Protein AF-A0A3S0CPM4-F1 (afdb_monomer)

InterPro domains:
  IPR003305 Carbohydrate-binding, CenC-like [PF02018] (20-138)
  IPR008979 Galactose-binding-like domain superfamily [SSF49785] (18-152)
  IPR010496 3-keto-alpha-glucoside-1,2-lyase/3-keto-2-hydroxy-glucal hydratase domain [PF06439] (359-521)
  IPR013320 Concanavalin A-like lectin/glucanase domain superfamily [SSF49899] (169-350)
  IPR013320 Concanavalin A-like lectin/glucanase domain superfamily [SSF49899] (391-521)
  IPR041542 Beta-xylosidase, C-terminal Concanavalin A-like domain [PF17851] (169-349)
  IPR051795 Glycosyl Hydrolase Family 43 [PTHR42812] (166-350)

Structure (mmCIF, N/CA/C/O backbone):
data_AF-A0A3S0CPM4-F1
#
_entry.id   AF-A0A3S0CPM4-F1
#
loop_
_atom_site.group_PDB
_atom_site.id
_atom_site.type_symbol
_atom_site.label_atom_id
_atom_site.label_alt_id
_atom_site.label_comp_id
_atom_site.label_asym_id
_atom_site.label_entity_id
_atom_site.label_seq_id
_atom_site.pdbx_PDB_ins_code
_atom_site.Cartn_x
_atom_site.Cartn_y
_atom_site.Cartn_z
_atom_site.occupancy
_atom_site.B_iso_or_equiv
_atom_site.auth_seq_id
_atom_site.auth_comp_id
_atom_site.auth_asym_id
_atom_site.auth_atom_id
_atom_site.pdbx_PDB_model_num
ATOM 1 N N . MET A 1 1 ? 38.172 8.401 24.339 1.00 40.59 1 MET A N 1
ATOM 2 C CA . MET A 1 1 ? 38.645 7.114 23.793 1.00 40.59 1 MET A CA 1
ATOM 3 C C . MET A 1 1 ? 37.818 5.994 24.415 1.00 40.59 1 MET A C 1
ATOM 5 O O . MET A 1 1 ? 38.085 5.611 25.540 1.00 40.59 1 MET A O 1
ATOM 9 N N . CYS A 1 2 ? 36.761 5.550 23.731 1.00 27.08 2 CYS A N 1
ATOM 10 C CA . CYS A 1 2 ? 36.183 4.209 23.871 1.00 27.08 2 CYS A CA 1
ATOM 11 C C . CYS A 1 2 ? 35.246 3.996 22.672 1.00 27.08 2 CYS A C 1
ATOM 13 O O . CYS A 1 2 ? 34.261 4.716 22.517 1.00 27.08 2 CYS A O 1
ATOM 15 N N . ILE A 1 3 ? 35.630 3.078 21.790 1.00 35.38 3 ILE A N 1
ATOM 16 C CA . ILE A 1 3 ? 34.889 2.650 20.603 1.00 35.38 3 ILE A CA 1
ATOM 17 C C . ILE A 1 3 ? 33.968 1.509 21.056 1.00 35.38 3 ILE A C 1
ATOM 19 O O . ILE A 1 3 ? 34.449 0.552 21.661 1.00 35.38 3 ILE A O 1
ATOM 23 N N . ARG A 1 4 ? 32.665 1.592 20.763 1.00 29.47 4 ARG A N 1
ATOM 24 C CA . ARG A 1 4 ? 31.798 0.410 20.666 1.00 29.47 4 ARG A CA 1
ATOM 25 C C . ARG A 1 4 ? 31.240 0.332 19.253 1.00 29.47 4 ARG A C 1
ATOM 27 O O . ARG A 1 4 ? 30.483 1.196 18.819 1.00 29.47 4 ARG A O 1
ATOM 34 N N . ASP A 1 5 ? 31.701 -0.714 18.591 1.00 34.94 5 ASP A N 1
ATOM 35 C CA . ASP A 1 5 ? 31.219 -1.320 17.360 1.00 34.94 5 ASP A CA 1
ATOM 36 C C . ASP A 1 5 ? 29.680 -1.471 17.346 1.00 34.94 5 ASP A C 1
ATOM 38 O O . ASP A 1 5 ? 29.090 -1.902 18.340 1.00 34.94 5 ASP A O 1
ATOM 42 N N . ARG A 1 6 ? 29.036 -1.073 16.237 1.00 26.30 6 ARG A N 1
ATOM 43 C CA . ARG A 1 6 ? 27.577 -1.140 16.000 1.00 26.30 6 ARG A CA 1
ATOM 44 C C . ARG A 1 6 ? 27.190 -2.065 14.837 1.00 26.30 6 ARG A C 1
ATOM 46 O O . ARG A 1 6 ? 26.030 -2.055 14.433 1.00 26.30 6 ARG A O 1
ATOM 53 N N . ASN A 1 7 ? 28.097 -2.879 14.303 1.00 32.12 7 ASN A N 1
ATOM 54 C CA . ASN A 1 7 ? 27.780 -3.695 13.129 1.00 32.12 7 ASN A CA 1
ATOM 55 C C . ASN A 1 7 ? 27.287 -5.098 13.494 1.00 32.12 7 ASN A C 1
ATOM 57 O O . ASN A 1 7 ? 27.907 -6.096 13.144 1.00 32.12 7 ASN A O 1
ATOM 61 N N . ASN A 1 8 ? 26.127 -5.178 14.152 1.00 34.25 8 ASN A N 1
ATOM 62 C CA . ASN A 1 8 ? 25.378 -6.434 14.231 1.00 34.25 8 ASN A CA 1
ATOM 63 C C . ASN A 1 8 ? 23.881 -6.212 13.963 1.00 34.25 8 ASN A C 1
ATOM 65 O O . ASN A 1 8 ? 23.038 -6.381 14.844 1.00 34.25 8 ASN A O 1
ATOM 69 N N . LEU A 1 9 ? 23.571 -5.780 12.738 1.00 32.34 9 LEU A N 1
ATOM 70 C CA . LEU A 1 9 ? 22.213 -5.771 12.192 1.00 32.34 9 LEU A CA 1
ATOM 71 C C . LEU A 1 9 ? 22.027 -6.995 11.277 1.00 32.34 9 LEU A C 1
ATOM 73 O O . LEU A 1 9 ? 22.963 -7.346 10.555 1.00 32.34 9 LEU A O 1
ATOM 77 N N . PRO A 1 10 ? 20.849 -7.649 11.292 1.00 31.06 10 PRO A N 1
ATOM 78 C CA . PRO A 1 10 ? 20.539 -8.716 10.345 1.00 31.06 10 PRO A CA 1
ATOM 79 C C . PRO A 1 10 ? 20.561 -8.176 8.900 1.00 31.06 10 PRO A C 1
ATOM 81 O O . PRO A 1 10 ? 20.245 -7.002 8.689 1.00 31.06 10 PRO A O 1
ATOM 84 N N . PRO A 1 11 ? 20.934 -8.998 7.901 1.00 30.25 11 PRO A N 1
ATOM 85 C CA . PRO A 1 11 ? 21.042 -8.554 6.515 1.00 30.25 11 PRO A CA 1
ATOM 86 C C . PRO A 1 11 ? 19.681 -8.111 5.963 1.00 30.25 11 PRO A C 1
ATOM 88 O O . PRO A 1 11 ? 18.664 -8.774 6.172 1.00 30.25 11 PRO A O 1
ATOM 91 N N . LEU A 1 12 ? 19.678 -6.979 5.255 1.00 30.45 12 LEU A N 1
ATOM 92 C CA . LEU A 1 12 ? 18.521 -6.481 4.511 1.00 30.45 12 LEU A CA 1
ATOM 93 C C . LEU A 1 12 ? 18.162 -7.459 3.369 1.00 30.45 12 LEU A C 1
ATOM 95 O O . LEU A 1 12 ? 19.074 -8.022 2.760 1.00 30.45 12 LEU A O 1
ATOM 99 N N . PRO A 1 13 ? 16.869 -7.657 3.047 1.00 29.98 13 PRO A N 1
ATOM 100 C CA . PRO A 1 13 ? 16.457 -8.419 1.868 1.00 29.98 13 PRO A CA 1
ATOM 101 C C . PRO A 1 13 ? 16.841 -7.695 0.564 1.00 29.98 13 PRO A C 1
ATOM 103 O O . PRO A 1 13 ? 16.815 -6.465 0.497 1.00 29.98 13 PRO A O 1
ATOM 106 N N . THR A 1 14 ? 17.210 -8.467 -0.461 1.00 31.25 14 THR A N 1
ATOM 107 C CA . THR A 1 14 ? 17.787 -7.994 -1.731 1.00 31.25 14 THR A CA 1
ATOM 108 C C . THR A 1 14 ? 16.734 -7.480 -2.740 1.00 31.25 14 THR A C 1
ATOM 110 O O . THR A 1 14 ? 15.613 -7.994 -2.755 1.00 31.25 14 THR A O 1
ATOM 113 N N . PRO A 1 15 ? 17.064 -6.468 -3.579 1.00 32.47 15 PRO A N 1
ATOM 114 C CA . PRO A 1 15 ? 16.226 -5.976 -4.693 1.00 32.47 15 PRO A CA 1
ATOM 115 C C . PRO A 1 15 ? 15.921 -7.058 -5.755 1.00 32.47 15 PRO A C 1
ATOM 117 O O . PRO A 1 15 ? 16.546 -8.115 -5.711 1.00 32.47 15 PRO A O 1
ATOM 120 N N . PRO A 1 16 ? 15.015 -6.820 -6.736 1.00 42.06 16 PRO A N 1
ATOM 121 C CA . PRO A 1 16 ? 14.909 -7.676 -7.918 1.00 42.06 16 PRO A CA 1
ATOM 122 C C . PRO A 1 16 ? 16.283 -7.767 -8.576 1.00 42.06 16 PRO A C 1
ATOM 124 O O . PRO A 1 16 ? 16.907 -6.750 -8.872 1.00 42.06 16 PRO A O 1
ATOM 127 N N . ASP A 1 17 ? 16.766 -8.989 -8.722 1.00 43.12 17 ASP A N 1
ATOM 128 C CA . ASP A 1 17 ? 18.153 -9.264 -9.031 1.00 43.12 17 ASP A CA 1
ATOM 129 C C . ASP A 1 17 ? 18.548 -8.746 -10.435 1.00 43.12 17 ASP A C 1
ATOM 131 O O . ASP A 1 17 ? 18.249 -9.375 -11.446 1.00 43.12 17 ASP A O 1
ATOM 135 N N . ASP A 1 18 ? 19.378 -7.693 -10.482 1.00 49.44 18 ASP A N 1
ATOM 136 C CA . ASP A 1 18 ? 20.431 -7.531 -11.513 1.00 49.44 18 ASP A CA 1
ATOM 137 C C . ASP A 1 18 ? 21.533 -8.610 -11.345 1.00 49.44 18 ASP A C 1
ATOM 139 O O . ASP A 1 18 ? 22.607 -8.570 -11.952 1.00 49.44 18 ASP A O 1
ATOM 143 N N . VAL A 1 19 ? 21.293 -9.597 -10.477 1.00 63.00 19 VAL A N 1
ATOM 144 C CA . VAL A 1 19 ? 22.127 -10.773 -10.305 1.00 63.00 19 VAL A CA 1
ATOM 145 C C . VAL A 1 19 ? 21.896 -11.675 -11.500 1.00 63.00 19 VAL A C 1
ATOM 147 O O . VAL A 1 19 ? 20.810 -12.205 -11.727 1.00 63.00 19 VAL A O 1
ATOM 150 N N . ASN A 1 20 ? 22.969 -11.878 -12.251 1.00 83.06 20 ASN A N 1
ATOM 151 C CA . ASN A 1 20 ? 23.028 -12.936 -13.234 1.00 83.06 20 ASN A CA 1
ATOM 152 C C . ASN A 1 20 ? 22.658 -14.268 -12.558 1.00 83.06 20 ASN A C 1
ATOM 154 O O . ASN A 1 20 ? 23.346 -14.728 -11.641 1.00 83.06 20 ASN A O 1
ATOM 158 N N . LEU A 1 21 ? 21.549 -14.867 -12.992 1.00 88.56 21 LEU A N 1
ATOM 159 C CA . LEU A 1 21 ? 20.999 -16.075 -12.376 1.00 88.56 21 LEU A CA 1
ATOM 160 C C . LEU A 1 21 ? 21.876 -17.309 -12.636 1.00 88.56 21 LEU A C 1
ATOM 162 O O . LEU A 1 21 ? 21.754 -18.312 -11.930 1.00 88.56 21 LEU A O 1
ATOM 166 N N . LEU A 1 22 ? 22.782 -17.227 -13.616 1.00 91.75 22 LEU A N 1
ATOM 167 C CA . LEU A 1 22 ? 23.767 -18.262 -13.899 1.00 91.75 22 LEU A CA 1
ATOM 168 C C . LEU A 1 22 ? 24.879 -18.279 -12.847 1.00 91.75 22 LEU A C 1
ATOM 170 O O . LEU A 1 22 ? 25.326 -17.247 -12.342 1.00 91.75 22 LEU A O 1
ATOM 174 N N . LYS A 1 23 ? 25.396 -19.470 -12.551 1.00 92.44 23 LYS A N 1
ATOM 175 C CA . LYS A 1 23 ? 26.589 -19.645 -11.711 1.00 92.44 23 LYS A CA 1
ATOM 176 C C . LYS A 1 23 ? 27.799 -19.969 -12.575 1.00 92.44 23 LYS A C 1
ATOM 178 O O . LYS A 1 23 ? 27.706 -20.789 -13.484 1.00 92.44 23 LYS A O 1
ATOM 183 N N . ASN A 1 24 ? 28.932 -19.334 -12.269 1.00 94.12 24 ASN A N 1
ATOM 184 C CA . ASN A 1 24 ? 30.145 -19.387 -13.092 1.00 94.12 24 ASN A CA 1
ATOM 185 C C . ASN A 1 24 ? 29.870 -19.117 -14.595 1.00 94.12 24 ASN A C 1
ATOM 187 O O . ASN A 1 24 ? 30.201 -19.956 -15.432 1.00 94.12 24 ASN A O 1
ATOM 191 N N . PRO A 1 25 ? 29.208 -17.994 -14.941 1.00 93.81 25 PRO A N 1
ATOM 192 C CA . PRO A 1 25 ? 28.790 -17.703 -16.315 1.00 93.81 25 PRO A CA 1
ATOM 193 C C . PRO A 1 25 ? 29.936 -17.428 -17.298 1.00 93.81 25 PRO A C 1
ATOM 195 O O . PRO A 1 25 ? 29.751 -17.634 -18.490 1.00 93.81 25 PRO A O 1
ATOM 198 N N . GLY A 1 26 ? 31.081 -16.951 -16.805 1.00 94.12 26 GLY A N 1
ATOM 199 C CA . GLY A 1 26 ? 32.306 -16.752 -17.590 1.00 94.12 26 GLY A CA 1
ATOM 200 C C . GLY A 1 26 ? 33.359 -17.832 -17.344 1.00 94.12 26 GLY A C 1
ATOM 201 O O . GLY A 1 26 ? 34.527 -17.642 -17.607 1.00 94.12 26 GLY A O 1
ATOM 202 N N . PHE A 1 27 ? 32.988 -18.958 -16.727 1.00 97.06 27 PHE A N 1
ATOM 203 C CA . PHE A 1 27 ? 33.883 -20.106 -16.526 1.00 97.06 27 PHE A CA 1
ATOM 204 C C . PHE A 1 27 ? 35.174 -19.870 -15.705 1.00 97.06 27 PHE A C 1
ATOM 206 O O . PHE A 1 27 ? 35.978 -20.790 -15.553 1.00 97.06 27 PHE A O 1
ATOM 213 N N . GLU A 1 28 ? 35.326 -18.703 -15.074 1.00 96.88 28 GLU A N 1
ATOM 214 C CA . GLU A 1 28 ? 36.541 -18.270 -14.369 1.00 96.88 28 GLU A CA 1
ATOM 215 C C . GLU A 1 28 ? 36.925 -19.086 -13.121 1.00 96.88 28 GLU A C 1
ATOM 217 O O . GLU A 1 28 ? 38.031 -18.945 -12.601 1.00 96.88 28 GLU A O 1
ATOM 222 N N . THR A 1 29 ? 36.060 -19.985 -12.642 1.00 92.19 29 THR A N 1
ATOM 223 C CA . THR A 1 29 ? 36.466 -20.977 -11.623 1.00 92.19 29 THR A CA 1
ATOM 224 C C . THR A 1 29 ? 37.428 -22.040 -12.168 1.00 92.19 29 THR A C 1
ATOM 226 O O . THR A 1 29 ? 38.043 -22.761 -11.387 1.00 92.19 29 THR A O 1
ATOM 229 N N . GLY A 1 30 ? 37.587 -22.129 -13.494 1.00 95.50 30 GLY A N 1
ATOM 230 C CA . GLY A 1 30 ? 38.468 -23.096 -14.146 1.00 95.50 30 GLY A CA 1
ATOM 231 C C . GLY A 1 30 ? 37.889 -24.512 -14.230 1.00 95.50 30 GLY A C 1
ATOM 232 O O . GLY A 1 30 ? 38.595 -25.431 -14.645 1.00 95.50 30 GLY A O 1
ATOM 233 N N . ASP A 1 31 ? 36.621 -24.707 -13.853 1.00 95.62 31 ASP A N 1
ATOM 234 C CA . ASP A 1 31 ? 35.943 -26.003 -13.874 1.00 95.62 31 ASP A CA 1
ATOM 235 C C . ASP A 1 31 ? 34.438 -25.906 -14.221 1.00 95.62 31 ASP A C 1
ATOM 237 O O . ASP A 1 31 ? 33.878 -24.832 -14.461 1.00 95.62 31 ASP A O 1
ATOM 241 N N . PHE A 1 32 ? 33.775 -27.068 -14.271 1.00 96.12 32 PHE A N 1
ATOM 242 C CA . PHE A 1 32 ? 32.337 -27.206 -14.523 1.00 96.12 32 PHE A CA 1
ATOM 243 C C . PHE A 1 32 ? 31.515 -27.490 -13.258 1.00 96.12 32 PHE A C 1
ATOM 245 O O . PHE A 1 32 ? 30.422 -28.044 -13.358 1.00 96.12 32 PHE A O 1
ATOM 252 N N . THR A 1 33 ? 31.983 -27.106 -12.067 1.00 93.62 33 THR A N 1
ATOM 253 C CA . THR A 1 33 ? 31.280 -27.358 -10.792 1.00 93.62 33 THR A CA 1
ATOM 254 C C . THR A 1 33 ? 29.812 -26.923 -10.844 1.00 93.62 33 THR A C 1
ATOM 256 O O . THR A 1 33 ? 28.928 -27.620 -10.349 1.00 93.62 33 THR A O 1
ATOM 259 N N . TYR A 1 34 ? 29.532 -25.796 -11.501 1.00 92.38 34 TYR A N 1
ATOM 260 C CA . TYR A 1 34 ? 28.180 -25.254 -11.654 1.00 92.38 34 TYR A CA 1
ATOM 261 C C . TYR A 1 34 ? 27.468 -25.680 -12.944 1.00 92.38 34 TYR A C 1
ATOM 263 O O . TYR A 1 34 ? 26.290 -25.380 -13.126 1.00 92.38 34 TYR A O 1
ATOM 271 N N . TRP A 1 35 ? 28.155 -26.398 -13.825 1.00 97.00 35 TRP A N 1
ATOM 272 C CA . TRP A 1 35 ? 27.653 -26.884 -15.108 1.00 97.00 35 TRP A CA 1
ATOM 273 C C . TRP A 1 35 ? 27.784 -28.417 -15.171 1.00 97.00 35 TRP A C 1
ATOM 275 O O . TRP A 1 35 ? 28.553 -28.967 -15.967 1.00 97.00 35 TRP A O 1
ATOM 285 N N . PRO A 1 36 ? 27.083 -29.137 -14.276 1.00 93.38 36 PRO A N 1
ATOM 286 C CA . PRO A 1 36 ? 27.391 -30.530 -13.950 1.00 93.38 36 PRO A CA 1
ATOM 287 C C . PRO A 1 36 ? 27.127 -31.503 -15.103 1.00 93.38 36 PRO A C 1
ATOM 289 O O . PRO A 1 36 ? 27.737 -32.567 -15.157 1.00 93.38 36 PRO A O 1
ATOM 292 N N . ASN A 1 37 ? 26.247 -31.142 -16.038 1.00 96.19 37 ASN A N 1
ATOM 293 C CA . ASN A 1 37 ? 25.975 -31.944 -17.222 1.00 96.19 37 ASN A CA 1
ATOM 294 C C . ASN A 1 37 ? 26.858 -31.450 -18.365 1.00 96.19 37 ASN A C 1
ATOM 296 O O . ASN A 1 37 ? 26.513 -30.481 -19.032 1.00 96.19 37 ASN A O 1
ATOM 300 N N . HIS A 1 38 ? 27.980 -32.119 -18.597 1.00 96.62 38 HIS A N 1
ATOM 301 C CA . HIS A 1 38 ? 28.889 -31.829 -19.703 1.00 96.62 38 HIS A CA 1
ATOM 302 C C . HIS A 1 38 ? 29.382 -33.130 -20.341 1.00 96.62 38 HIS A C 1
ATOM 304 O O . HIS A 1 38 ? 29.601 -34.125 -19.649 1.00 96.62 38 HIS A O 1
ATOM 310 N N . TYR A 1 39 ? 29.518 -33.162 -21.668 1.00 97.94 39 TYR A N 1
ATOM 311 C CA . TYR A 1 39 ? 29.751 -34.422 -22.387 1.00 97.94 39 TYR A CA 1
ATOM 312 C C . TYR A 1 39 ? 30.504 -34.257 -23.714 1.00 97.94 39 TYR A C 1
ATOM 314 O O . TYR A 1 39 ? 30.666 -33.153 -24.232 1.00 97.94 39 TYR A O 1
ATOM 322 N N . ASN A 1 40 ? 30.971 -35.387 -24.259 1.00 94.62 40 ASN A N 1
ATOM 323 C CA . ASN A 1 40 ? 31.508 -35.549 -25.617 1.00 94.62 40 ASN A CA 1
ATOM 324 C C . ASN A 1 40 ? 32.534 -34.484 -26.042 1.00 94.62 40 ASN A C 1
ATOM 326 O O . ASN A 1 40 ? 32.393 -33.867 -27.089 1.00 94.62 40 ASN A O 1
ATOM 330 N N . GLY A 1 41 ? 33.587 -34.276 -25.248 1.00 94.31 41 GLY A N 1
ATOM 331 C CA . GLY A 1 41 ? 34.655 -33.326 -25.596 1.00 94.31 41 GLY A CA 1
ATOM 332 C C . GLY A 1 41 ? 34.377 -31.882 -25.171 1.00 94.31 41 GLY A C 1
ATOM 333 O O . GLY A 1 41 ? 34.871 -30.950 -25.810 1.00 94.31 41 GLY A O 1
ATOM 334 N N . SER A 1 42 ? 33.588 -31.714 -24.109 1.00 96.81 42 SER A N 1
ATOM 335 C CA . SER A 1 42 ? 33.452 -30.462 -23.359 1.00 96.81 42 SER A CA 1
ATOM 336 C C . SER A 1 42 ? 34.624 -30.293 -22.392 1.00 96.81 42 SER A C 1
ATOM 338 O O . SER A 1 42 ? 34.958 -31.222 -21.659 1.00 96.81 42 SER A O 1
ATOM 340 N N . SER A 1 43 ? 35.248 -29.119 -22.379 1.00 97.38 43 SER A N 1
ATOM 341 C CA . SER A 1 43 ? 36.396 -28.803 -21.518 1.00 97.38 43 SER A CA 1
ATOM 342 C C . SER A 1 43 ? 36.457 -27.310 -21.209 1.00 97.38 43 SER A C 1
ATOM 344 O O . SER A 1 43 ? 35.879 -26.510 -21.941 1.00 97.38 43 SER A O 1
ATOM 346 N N . ILE A 1 44 ? 37.191 -26.932 -20.167 1.00 97.00 44 ILE A N 1
ATOM 347 C CA . ILE A 1 44 ? 37.560 -25.536 -19.929 1.00 97.00 44 ILE A CA 1
ATOM 348 C C . ILE A 1 44 ? 38.824 -25.223 -20.735 1.00 97.00 44 ILE A C 1
ATOM 350 O O . ILE A 1 44 ? 39.840 -25.907 -20.602 1.00 97.00 44 ILE A O 1
ATOM 354 N N . GLY A 1 45 ? 38.750 -24.221 -21.608 1.00 92.75 45 GLY A N 1
ATOM 355 C CA . GLY A 1 45 ? 39.868 -23.756 -22.423 1.00 92.75 45 GLY A CA 1
ATOM 356 C C . GLY A 1 45 ? 40.518 -22.503 -21.842 1.00 92.75 45 GLY A C 1
ATOM 357 O O . GLY A 1 45 ? 39.832 -21.663 -21.281 1.00 92.75 45 GLY A O 1
ATOM 358 N N . THR A 1 46 ? 41.831 -22.361 -22.027 1.00 91.94 46 THR A N 1
ATOM 359 C CA . THR A 1 46 ? 42.625 -21.168 -21.655 1.00 91.94 46 THR A CA 1
ATOM 360 C C . THR A 1 46 ? 42.990 -20.285 -22.853 1.00 91.94 46 THR A C 1
ATOM 362 O O . THR A 1 46 ? 43.758 -19.333 -22.742 1.00 91.94 46 THR A O 1
ATOM 365 N N . VAL A 1 47 ? 42.494 -20.640 -24.040 1.00 83.50 47 VAL A N 1
ATOM 366 C CA . VAL A 1 47 ? 42.755 -19.955 -25.309 1.00 83.50 47 VAL A CA 1
ATOM 367 C C . VAL A 1 47 ? 41.410 -19.627 -25.936 1.00 83.50 47 VAL A C 1
ATOM 369 O O . VAL A 1 47 ? 40.542 -20.498 -25.980 1.00 83.50 47 VAL A O 1
ATOM 372 N N . ASN A 1 48 ? 41.275 -18.405 -26.461 1.00 86.31 48 ASN A N 1
ATOM 373 C CA . ASN A 1 48 ? 40.013 -17.825 -26.932 1.00 86.31 48 ASN A CA 1
ATOM 374 C C . ASN A 1 48 ? 38.978 -17.625 -25.815 1.00 86.31 48 ASN A C 1
ATOM 376 O O . ASN A 1 48 ? 37.802 -17.886 -26.041 1.00 86.31 48 ASN A O 1
ATOM 380 N N . ALA A 1 49 ? 39.388 -17.160 -24.634 1.00 92.88 49 ALA A N 1
ATOM 381 C CA . ALA A 1 49 ? 38.448 -16.529 -23.707 1.00 92.88 49 ALA A CA 1
ATOM 382 C C . ALA A 1 49 ? 37.998 -15.171 -24.276 1.00 92.88 49 ALA A C 1
ATOM 384 O O . ALA A 1 49 ? 38.781 -14.502 -24.961 1.00 92.88 49 ALA A O 1
ATOM 385 N N . HIS A 1 50 ? 36.739 -14.795 -24.063 1.00 94.50 50 HIS A N 1
ATOM 386 C CA . HIS A 1 50 ? 36.234 -13.475 -24.439 1.00 94.50 50 HIS A CA 1
ATOM 387 C C . HIS A 1 50 ? 36.703 -12.427 -23.427 1.00 94.50 50 HIS A C 1
ATOM 389 O O . HIS A 1 50 ? 37.239 -11.386 -23.817 1.00 94.50 50 HIS A O 1
ATOM 395 N N . ALA A 1 51 ? 36.564 -12.740 -22.140 1.00 90.19 51 ALA A N 1
ATOM 396 C CA . ALA A 1 51 ? 37.138 -11.995 -21.031 1.00 90.19 51 ALA A CA 1
ATOM 397 C C . ALA A 1 51 ? 37.789 -12.969 -20.041 1.00 90.19 51 ALA A C 1
ATOM 399 O O . ALA A 1 51 ? 37.592 -14.173 -20.112 1.00 90.19 51 ALA A O 1
ATOM 400 N N . GLY A 1 52 ? 38.613 -12.458 -19.126 1.00 93.50 52 GLY A N 1
ATOM 401 C CA . GLY A 1 52 ? 39.251 -13.317 -18.128 1.00 93.50 52 GLY A CA 1
ATOM 402 C C . GLY A 1 52 ? 40.224 -14.339 -18.727 1.00 93.50 52 GLY A C 1
ATOM 403 O O . GLY A 1 52 ? 40.970 -14.037 -19.664 1.00 93.50 52 GLY A O 1
ATOM 404 N N . THR A 1 53 ? 40.284 -15.517 -18.107 1.00 96.00 53 THR A N 1
ATOM 405 C CA . THR A 1 53 ? 41.277 -16.562 -18.400 1.00 96.00 53 THR A CA 1
ATOM 406 C C . THR A 1 53 ? 40.666 -17.775 -19.089 1.00 96.00 53 THR A C 1
ATOM 408 O O . THR A 1 53 ? 41.365 -18.464 -19.838 1.00 96.00 53 THR A O 1
ATOM 411 N N . TYR A 1 54 ? 39.396 -18.069 -18.823 1.00 97.62 54 TYR A N 1
ATOM 412 C CA . TYR A 1 54 ? 38.779 -19.341 -19.150 1.00 97.62 54 TYR A CA 1
ATOM 413 C C . TYR A 1 54 ? 37.529 -19.159 -20.008 1.00 97.62 54 TYR A C 1
ATOM 415 O O . TYR A 1 54 ? 36.796 -18.200 -19.878 1.00 97.62 54 TYR A O 1
ATOM 423 N N . ALA A 1 55 ? 37.262 -20.130 -20.877 1.00 97.44 55 ALA A N 1
ATOM 424 C CA . ALA A 1 55 ? 35.995 -20.229 -21.596 1.00 97.44 55 ALA A CA 1
ATOM 425 C C . ALA A 1 55 ? 35.569 -21.690 -21.721 1.00 97.44 55 ALA A C 1
ATOM 427 O O . ALA A 1 55 ? 36.403 -22.607 -21.726 1.00 97.44 55 ALA A O 1
ATOM 428 N N . ALA A 1 56 ? 34.269 -21.929 -21.874 1.00 97.62 56 ALA A N 1
ATOM 429 C CA . ALA A 1 56 ? 33.778 -23.251 -22.224 1.00 97.62 56 ALA A CA 1
ATOM 430 C C . ALA A 1 56 ? 34.185 -23.580 -23.661 1.00 97.62 56 ALA A C 1
ATOM 432 O O . ALA A 1 56 ? 33.843 -22.851 -24.587 1.00 97.62 56 ALA A O 1
ATOM 433 N N . LYS A 1 57 ? 34.887 -24.699 -23.850 1.00 97.44 57 LYS A N 1
ATOM 434 C CA . LYS A 1 57 ? 35.336 -25.203 -25.148 1.00 97.44 57 LYS A CA 1
ATOM 435 C C . LYS A 1 57 ? 34.653 -26.528 -25.471 1.00 97.44 57 LYS A C 1
ATOM 437 O O . LYS A 1 57 ? 34.774 -27.491 -24.710 1.00 97.44 57 LYS A O 1
ATOM 442 N N . LEU A 1 58 ? 34.021 -26.606 -26.640 1.00 97.44 58 LEU A N 1
ATOM 443 C CA . LEU A 1 58 ? 33.380 -27.817 -27.154 1.00 97.44 58 LEU A CA 1
ATOM 444 C C . LEU A 1 58 ? 34.073 -28.291 -28.440 1.00 97.44 58 LEU A C 1
ATOM 446 O O . LEU A 1 58 ? 34.161 -27.539 -29.411 1.00 97.44 58 LEU A O 1
ATOM 450 N N . THR A 1 59 ? 34.544 -29.542 -28.448 1.00 95.38 59 THR A N 1
ATOM 451 C CA . THR A 1 59 ? 35.349 -30.114 -29.554 1.00 95.38 59 THR A CA 1
ATOM 452 C C . THR A 1 59 ? 34.701 -31.306 -30.254 1.00 95.38 59 THR A C 1
ATOM 454 O O . THR A 1 59 ? 34.916 -31.523 -31.445 1.00 95.38 59 THR A O 1
ATOM 457 N N . GLY A 1 60 ? 33.890 -32.095 -29.543 1.00 93.62 60 GLY A N 1
ATOM 458 C CA . GLY A 1 60 ? 33.218 -33.244 -30.141 1.00 93.62 60 GLY A CA 1
ATOM 459 C C . GLY A 1 60 ? 32.072 -32.844 -31.067 1.00 93.62 60 GLY A C 1
ATOM 460 O O . GLY A 1 60 ? 31.524 -31.747 -30.979 1.00 93.62 60 GLY A O 1
ATOM 461 N N . ALA A 1 61 ? 31.689 -33.773 -31.946 1.00 90.69 61 ALA A N 1
ATOM 462 C CA . ALA A 1 61 ? 30.677 -33.533 -32.974 1.00 90.69 61 ALA A CA 1
ATOM 463 C C . ALA A 1 61 ? 29.285 -33.185 -32.415 1.00 90.69 61 ALA A C 1
ATOM 465 O O . ALA A 1 61 ? 28.531 -32.446 -33.038 1.00 90.69 61 ALA A O 1
ATOM 466 N N . ASN A 1 62 ? 28.969 -33.732 -31.239 1.00 94.69 62 ASN A N 1
ATOM 467 C CA . ASN A 1 62 ? 27.734 -33.516 -30.493 1.00 94.69 62 ASN A CA 1
ATOM 468 C C . ASN A 1 62 ? 28.096 -33.319 -29.018 1.00 94.69 62 ASN A C 1
ATOM 470 O O . ASN A 1 62 ? 27.897 -34.214 -28.190 1.00 94.69 62 ASN A O 1
ATOM 474 N N . ALA A 1 63 ? 28.722 -32.184 -28.729 1.00 97.25 63 ALA A N 1
ATOM 475 C CA . ALA A 1 63 ? 29.223 -31.813 -27.410 1.00 97.25 63 ALA A CA 1
ATOM 476 C C . ALA A 1 63 ? 28.302 -30.776 -26.769 1.00 97.25 63 ALA A C 1
ATOM 478 O O . ALA A 1 63 ? 27.719 -29.955 -27.475 1.00 97.25 63 ALA A O 1
ATOM 479 N N . GLY A 1 64 ? 28.184 -30.781 -25.445 1.00 97.75 64 GLY A N 1
ATOM 480 C CA . GLY A 1 64 ? 27.348 -29.803 -24.767 1.00 97.75 64 GLY A CA 1
ATOM 481 C C . GLY A 1 64 ? 27.586 -29.726 -23.272 1.00 97.75 64 GLY A C 1
ATOM 482 O O . GLY A 1 64 ? 28.139 -30.648 -22.670 1.00 97.75 64 GLY A O 1
ATOM 483 N N . ILE A 1 65 ? 27.169 -28.595 -22.708 1.00 98.19 65 ILE A N 1
ATOM 484 C CA . ILE A 1 65 ? 27.296 -28.235 -21.297 1.00 98.19 65 ILE A CA 1
ATOM 485 C C . ILE A 1 65 ? 25.977 -27.592 -20.849 1.00 98.19 65 ILE A C 1
ATOM 487 O O . ILE A 1 65 ? 25.418 -26.768 -21.573 1.00 98.19 65 ILE A O 1
ATOM 491 N N . GLU A 1 66 ? 25.463 -27.956 -19.674 1.00 98.50 66 GLU A N 1
ATOM 492 C CA . GLU A 1 66 ? 24.156 -27.496 -19.194 1.00 98.50 66 GLU A CA 1
ATOM 493 C C . GLU A 1 66 ? 24.170 -27.095 -17.715 1.00 98.50 66 GLU A C 1
ATOM 495 O O . GLU A 1 66 ? 24.809 -27.736 -16.875 1.00 98.50 66 GLU A O 1
ATOM 500 N N . GLN A 1 67 ? 23.392 -26.061 -17.397 1.00 98.00 67 GLN A N 1
ATOM 501 C CA . GLN A 1 67 ? 23.101 -25.621 -16.038 1.00 98.00 67 GLN A CA 1
ATOM 502 C C . GLN A 1 67 ? 21.587 -25.517 -15.864 1.00 98.00 67 GLN A C 1
ATOM 504 O O . GLN A 1 67 ? 20.887 -24.877 -16.649 1.00 98.00 67 GLN A O 1
ATOM 509 N N . THR A 1 68 ? 21.067 -26.168 -14.825 1.00 97.38 68 THR A N 1
ATOM 510 C CA . THR A 1 68 ? 19.658 -26.026 -14.444 1.00 97.38 68 THR A CA 1
ATOM 511 C C . THR A 1 68 ? 19.528 -24.910 -13.424 1.00 97.38 68 THR A C 1
ATOM 513 O O . THR A 1 68 ? 20.133 -24.965 -12.356 1.00 97.38 68 THR A O 1
ATOM 516 N N . ILE A 1 69 ? 18.720 -23.913 -13.765 1.00 93.88 69 ILE A N 1
ATOM 517 C CA . ILE A 1 69 ? 18.380 -22.779 -12.916 1.00 93.88 69 ILE A CA 1
ATOM 518 C C . ILE A 1 69 ? 17.049 -23.080 -12.251 1.00 93.88 69 ILE A C 1
ATOM 520 O O . ILE A 1 69 ? 16.090 -23.461 -12.920 1.00 93.88 69 ILE A O 1
ATOM 524 N N . VAL A 1 70 ? 17.003 -22.922 -10.935 1.00 83.81 70 VAL A N 1
ATOM 525 C CA . VAL A 1 70 ? 15.813 -23.110 -10.099 1.00 83.81 70 VAL A CA 1
ATOM 526 C C . VAL A 1 70 ? 15.450 -21.786 -9.430 1.00 83.81 70 VAL A C 1
ATOM 528 O O . VAL A 1 70 ? 16.305 -20.914 -9.295 1.00 83.81 70 VAL A O 1
ATOM 531 N N . GLY A 1 71 ? 14.196 -21.635 -9.007 1.00 74.75 71 GLY A N 1
ATOM 532 C CA . GLY A 1 71 ? 13.702 -20.389 -8.410 1.00 74.75 71 GLY A CA 1
ATOM 533 C C . GLY A 1 71 ? 13.270 -19.338 -9.434 1.00 74.75 71 GLY A C 1
ATOM 534 O O . GLY A 1 71 ? 13.132 -18.171 -9.085 1.00 74.75 71 GLY A O 1
ATOM 535 N N . LEU A 1 72 ? 13.045 -19.737 -10.690 1.00 79.69 72 LEU A N 1
ATOM 536 C CA . LEU A 1 72 ? 12.399 -18.872 -11.674 1.00 79.69 72 LEU A CA 1
ATOM 537 C C . LEU A 1 72 ? 10.920 -18.677 -11.317 1.00 79.69 72 LEU A C 1
ATOM 539 O O . LEU A 1 72 ? 10.313 -19.507 -10.637 1.00 79.69 72 LEU A O 1
ATOM 543 N N . TYR A 1 73 ? 10.323 -17.605 -11.814 1.00 65.38 73 TYR A N 1
ATOM 544 C CA . TYR A 1 73 ? 8.898 -17.350 -11.669 1.00 65.38 73 TYR A CA 1
ATOM 545 C C . TYR A 1 73 ? 8.124 -17.901 -12.867 1.00 65.38 73 TYR A C 1
ATOM 547 O O . TYR A 1 73 ? 8.637 -17.802 -13.980 1.00 65.38 73 TYR A O 1
ATOM 555 N N . PRO A 1 74 ? 6.901 -18.434 -12.693 1.00 69.75 74 PRO A N 1
ATOM 556 C CA . PRO A 1 74 ? 6.027 -18.818 -13.804 1.00 69.75 74 PRO A CA 1
ATOM 557 C C . PRO A 1 74 ? 5.584 -17.623 -14.658 1.00 69.75 74 PRO A C 1
ATOM 559 O O . PRO A 1 74 ? 5.562 -16.499 -14.166 1.00 69.75 74 PRO A O 1
ATOM 562 N N . ASN A 1 75 ? 5.201 -17.850 -15.921 1.00 56.84 75 ASN A N 1
ATOM 563 C CA . ASN A 1 75 ? 4.706 -16.819 -16.857 1.00 56.84 75 ASN A CA 1
ATOM 564 C C . ASN A 1 75 ? 5.593 -15.560 -16.963 1.00 56.84 75 ASN A C 1
ATOM 566 O O . ASN A 1 75 ? 5.099 -14.461 -17.209 1.00 56.84 75 ASN A O 1
ATOM 570 N N . THR A 1 76 ? 6.897 -15.698 -16.743 1.00 68.56 76 THR A N 1
ATOM 571 C CA . THR A 1 76 ? 7.815 -14.570 -16.569 1.00 68.56 76 THR A CA 1
ATOM 572 C C . THR A 1 76 ? 8.824 -14.554 -17.702 1.00 68.56 76 THR A C 1
ATOM 574 O O . THR A 1 76 ? 9.380 -15.592 -18.061 1.00 68.56 76 THR A O 1
ATOM 577 N N . ILE A 1 77 ? 9.037 -13.379 -18.291 1.00 77.94 77 ILE A N 1
ATOM 578 C CA . ILE A 1 77 ? 9.996 -13.173 -19.373 1.00 77.94 77 ILE A CA 1
ATOM 579 C C . ILE A 1 77 ? 11.399 -13.113 -18.774 1.00 77.94 77 ILE A C 1
ATOM 581 O O . ILE A 1 77 ? 11.654 -12.338 -17.854 1.00 77.94 77 ILE A O 1
ATOM 585 N N . TYR A 1 78 ? 12.313 -13.891 -19.341 1.00 84.75 78 TYR A N 1
ATOM 586 C CA . TYR A 1 78 ? 13.738 -13.886 -19.047 1.00 84.75 78 TYR A CA 1
ATOM 587 C C . TYR A 1 78 ? 14.530 -13.610 -20.322 1.00 84.75 78 TYR A C 1
ATOM 589 O O . TYR A 1 78 ? 14.136 -14.024 -21.418 1.00 84.75 78 TYR A O 1
ATOM 597 N N . LYS A 1 79 ? 15.672 -12.938 -20.170 1.00 89.31 79 LYS A N 1
ATOM 598 C CA . LYS A 1 79 ? 16.636 -12.719 -21.249 1.00 89.31 79 LYS A CA 1
ATOM 599 C C . LYS A 1 79 ? 17.940 -13.428 -20.950 1.00 89.31 79 LYS A C 1
ATOM 601 O O . LYS A 1 79 ? 18.533 -13.214 -19.896 1.00 89.31 79 LYS A O 1
ATOM 606 N N . LEU A 1 80 ? 18.357 -14.255 -21.898 1.00 97.12 80 LEU A N 1
ATOM 607 C CA . LEU A 1 80 ? 19.607 -14.990 -21.905 1.00 97.12 80 LEU A CA 1
ATOM 608 C C . LEU A 1 80 ? 20.549 -14.360 -22.932 1.00 97.12 80 LEU A C 1
ATOM 610 O O . LEU A 1 80 ? 20.191 -14.202 -24.100 1.00 97.12 80 LEU A O 1
ATOM 614 N N . TYR A 1 81 ? 21.761 -14.051 -22.505 1.00 95.69 81 TYR A N 1
ATOM 615 C CA . TYR A 1 81 ? 22.846 -13.580 -23.345 1.00 95.69 81 TYR A CA 1
ATOM 616 C C . TYR A 1 81 ? 24.011 -14.559 -23.287 1.00 95.69 81 TYR A C 1
ATOM 618 O O . TYR A 1 81 ? 24.260 -15.180 -22.255 1.00 95.69 81 TYR A O 1
ATOM 626 N N . ALA A 1 82 ? 24.740 -14.672 -24.390 1.00 97.06 82 ALA A N 1
ATOM 627 C CA . ALA A 1 82 ? 26.008 -15.384 -24.436 1.00 97.06 82 ALA A CA 1
ATOM 628 C C . ALA A 1 82 ? 26.968 -14.670 -25.384 1.00 97.06 82 ALA A C 1
ATOM 630 O O . ALA A 1 82 ? 26.557 -14.213 -26.461 1.00 97.06 82 ALA A O 1
ATOM 631 N N . TRP A 1 83 ? 28.242 -14.607 -25.001 1.00 97.44 83 TRP A N 1
ATOM 632 C CA . TRP A 1 83 ? 29.327 -14.390 -25.944 1.00 97.44 83 TRP A CA 1
ATOM 633 C C . TRP A 1 83 ? 29.802 -15.742 -26.451 1.00 97.44 83 TRP A C 1
ATOM 635 O O . TRP A 1 83 ? 30.009 -16.678 -25.685 1.00 97.44 83 TRP A O 1
ATOM 645 N N . GLY A 1 84 ? 29.962 -15.864 -27.762 1.00 96.06 84 GLY A N 1
ATOM 646 C CA . GLY A 1 84 ? 30.391 -17.118 -28.357 1.00 96.06 84 GLY A CA 1
ATOM 647 C C . GLY A 1 84 ? 31.033 -16.935 -29.716 1.00 96.06 84 GLY A C 1
ATOM 648 O O . GLY A 1 84 ? 30.829 -15.922 -30.395 1.00 96.06 84 GLY A O 1
ATOM 649 N N . VAL A 1 85 ? 31.828 -17.930 -30.092 1.00 94.56 85 VAL A N 1
ATOM 650 C CA . VAL A 1 85 ? 32.559 -17.973 -31.355 1.00 94.56 85 VAL A CA 1
ATOM 651 C C . VAL A 1 85 ? 32.616 -19.394 -31.904 1.00 94.56 85 VAL A C 1
ATOM 653 O O . VAL A 1 85 ? 32.814 -20.373 -31.181 1.00 94.56 85 VAL A O 1
ATOM 656 N N . SER A 1 86 ? 32.482 -19.487 -33.221 1.00 93.31 86 SER A N 1
ATOM 657 C CA . SER A 1 86 ? 32.677 -20.694 -34.009 1.00 93.31 86 SER A CA 1
ATOM 658 C C . SER A 1 86 ? 34.071 -20.684 -34.641 1.00 93.31 86 SER A C 1
ATOM 660 O O . SER A 1 86 ? 34.306 -20.112 -35.710 1.00 93.31 86 SER A O 1
ATOM 662 N N . ALA A 1 87 ? 35.041 -21.305 -33.972 1.00 87.50 87 ALA A N 1
ATOM 663 C CA . ALA A 1 87 ? 36.409 -21.380 -34.466 1.00 87.50 87 ALA A CA 1
ATOM 664 C C . ALA A 1 87 ? 36.521 -22.478 -35.537 1.00 87.50 87 ALA A C 1
ATOM 666 O O . ALA A 1 87 ? 36.462 -23.671 -35.251 1.00 87.50 87 ALA A O 1
ATOM 667 N N . GLY A 1 88 ? 36.700 -22.086 -36.800 1.00 81.44 88 GLY A N 1
ATOM 668 C CA . GLY A 1 88 ? 36.850 -23.046 -37.901 1.00 81.44 88 GLY A CA 1
ATOM 669 C C . GLY A 1 88 ? 35.536 -23.676 -38.384 1.00 81.44 88 GLY A C 1
ATOM 670 O O . GLY A 1 88 ? 35.558 -24.791 -38.901 1.00 81.44 88 GLY A O 1
ATOM 671 N N . GLY A 1 89 ? 34.405 -22.972 -38.237 1.00 83.62 89 GLY A N 1
ATOM 672 C CA . GLY A 1 89 ? 33.126 -23.348 -38.858 1.00 83.62 89 GLY A CA 1
ATOM 673 C C . GLY A 1 89 ? 32.272 -24.342 -38.063 1.00 83.62 89 GLY A C 1
ATOM 674 O O . GLY A 1 89 ? 31.429 -25.023 -38.645 1.00 83.62 89 GLY A O 1
ATOM 675 N N . GLY A 1 90 ? 32.483 -24.444 -36.749 1.00 88.94 90 GLY A N 1
ATOM 676 C CA . GLY A 1 90 ? 31.611 -25.205 -35.856 1.00 88.94 90 GLY A CA 1
ATOM 677 C C . GLY A 1 90 ? 30.207 -24.628 -35.693 1.00 88.94 90 GLY A C 1
ATOM 678 O O . GLY A 1 90 ? 29.973 -23.437 -35.865 1.00 88.94 90 GLY A O 1
ATOM 679 N N . ASP A 1 91 ? 29.244 -25.481 -35.366 1.00 91.56 91 ASP A N 1
ATOM 680 C CA . ASP A 1 91 ? 27.864 -25.053 -35.152 1.00 91.56 91 ASP A CA 1
ATOM 681 C C . ASP A 1 91 ? 27.635 -24.753 -33.670 1.00 91.56 91 ASP A C 1
ATOM 683 O O . ASP A 1 91 ? 27.265 -25.644 -32.909 1.00 91.56 91 ASP A O 1
ATOM 687 N N . ALA A 1 92 ? 27.976 -23.533 -33.249 1.00 95.31 92 ALA A N 1
ATOM 688 C CA . ALA A 1 92 ? 27.856 -23.097 -31.862 1.00 95.31 92 ALA A CA 1
ATOM 689 C C . ALA A 1 92 ? 26.417 -22.664 -31.570 1.00 95.31 92 ALA A C 1
ATOM 691 O O . ALA A 1 92 ? 25.893 -21.782 -32.247 1.00 95.31 92 ALA A O 1
ATOM 692 N N . VAL A 1 93 ? 25.797 -23.244 -30.548 1.00 96.56 93 VAL A N 1
ATOM 693 C CA . VAL A 1 93 ? 24.420 -22.955 -30.149 1.00 96.56 93 VAL A CA 1
ATOM 694 C C . VAL A 1 93 ? 24.340 -22.701 -28.644 1.00 96.56 93 VAL A C 1
ATOM 696 O O . VAL A 1 93 ? 24.925 -23.448 -27.861 1.00 96.56 93 VAL A O 1
ATOM 699 N N . PHE A 1 94 ? 23.582 -21.684 -28.230 1.00 98.38 94 PHE A N 1
ATOM 700 C CA . PHE A 1 94 ? 23.112 -21.563 -26.848 1.00 98.38 94 PHE A CA 1
ATOM 701 C C . PHE A 1 94 ? 21.587 -21.516 -26.820 1.00 98.38 94 PHE A C 1
ATOM 703 O O . PHE A 1 94 ? 20.955 -20.983 -27.734 1.00 98.38 94 PHE A O 1
ATOM 710 N N . GLY A 1 95 ? 20.986 -22.078 -25.777 1.00 98.25 95 GLY A N 1
ATOM 711 C CA . GLY A 1 95 ? 19.540 -22.202 -25.710 1.00 98.25 95 GLY A CA 1
ATOM 712 C C . GLY A 1 95 ? 18.996 -22.468 -24.320 1.00 98.25 95 GLY A C 1
ATOM 713 O O . GLY A 1 95 ? 19.724 -22.587 -23.331 1.00 98.25 95 GLY A O 1
ATOM 714 N N . VAL A 1 96 ? 17.673 -22.574 -24.267 1.00 98.62 96 VAL A N 1
ATOM 715 C CA . VAL A 1 96 ? 16.913 -22.882 -23.059 1.00 98.62 96 VAL A CA 1
ATOM 716 C C . VAL A 1 96 ? 15.885 -23.974 -23.338 1.00 98.62 96 VAL A C 1
ATOM 718 O O . VAL A 1 96 ? 15.220 -23.997 -24.375 1.00 98.62 96 VAL A O 1
ATOM 721 N N . LYS A 1 97 ? 15.751 -24.906 -22.396 1.00 98.31 97 LYS A N 1
ATOM 722 C CA . LYS A 1 97 ? 14.763 -25.994 -22.408 1.00 98.31 97 LYS A CA 1
ATOM 723 C C . LYS A 1 97 ? 14.179 -26.198 -21.010 1.00 98.31 97 LYS A C 1
ATOM 725 O O . LYS A 1 97 ? 14.623 -25.572 -20.050 1.00 98.31 97 LYS A O 1
ATOM 730 N N . ASN A 1 98 ? 13.172 -27.062 -20.890 1.00 96.75 98 ASN A N 1
ATOM 731 C CA . ASN A 1 98 ? 12.517 -27.411 -19.617 1.00 96.75 98 ASN A CA 1
ATOM 732 C C . ASN A 1 98 ? 11.894 -26.224 -18.853 1.00 96.75 98 ASN A C 1
ATOM 734 O O . ASN A 1 98 ? 11.589 -26.341 -17.669 1.00 96.75 98 ASN A O 1
ATOM 738 N N . TYR A 1 99 ? 11.669 -25.096 -19.525 1.00 94.81 99 TYR A N 1
ATOM 739 C CA . TYR A 1 99 ? 11.095 -23.892 -18.924 1.00 94.81 99 TYR A CA 1
ATOM 740 C C . TYR A 1 99 ? 9.562 -23.863 -18.988 1.00 94.81 99 TYR A C 1
ATOM 742 O O . TYR A 1 99 ? 8.964 -22.889 -18.555 1.00 94.81 99 TYR A O 1
ATOM 750 N N . GLY A 1 100 ? 8.921 -24.908 -19.525 1.00 86.69 100 GLY A N 1
ATOM 751 C CA . GLY A 1 100 ? 7.465 -25.002 -19.707 1.00 86.69 100 GLY A CA 1
ATOM 752 C C . GLY A 1 100 ? 6.986 -24.765 -21.140 1.00 86.69 100 GLY A C 1
ATOM 753 O O . GLY A 1 100 ? 5.832 -25.050 -21.441 1.00 86.69 100 GLY A O 1
ATOM 754 N N . GLY A 1 101 ? 7.872 -24.303 -22.027 1.00 83.62 101 GLY A N 1
ATOM 755 C CA . GLY A 1 101 ? 7.667 -24.258 -23.477 1.00 83.62 101 GLY A CA 1
ATOM 756 C C . GLY A 1 101 ? 8.569 -25.238 -24.240 1.00 83.62 101 GLY A C 1
ATOM 757 O O . GLY A 1 101 ? 9.348 -25.991 -23.646 1.00 83.62 101 GLY A O 1
ATOM 758 N N . SER A 1 102 ? 8.476 -25.216 -25.572 1.00 94.69 102 SER A N 1
ATOM 759 C CA . SER A 1 102 ? 9.404 -25.927 -26.464 1.00 94.69 102 SER A CA 1
ATOM 760 C C . SER A 1 102 ? 10.819 -25.362 -26.339 1.00 94.69 102 SER A C 1
ATOM 762 O O . SER A 1 102 ? 10.983 -24.161 -26.142 1.00 94.69 102 SER A O 1
ATOM 764 N N . ALA A 1 103 ? 11.845 -26.206 -26.467 1.00 97.12 103 ALA A N 1
ATOM 765 C CA . ALA A 1 103 ? 13.225 -25.728 -26.475 1.00 97.12 103 ALA A CA 1
ATOM 766 C C . ALA A 1 103 ? 13.424 -24.681 -27.582 1.00 97.12 103 ALA A C 1
ATOM 768 O O . ALA A 1 103 ? 12.910 -24.849 -28.689 1.00 97.12 103 ALA A O 1
ATOM 769 N N . ILE A 1 104 ? 14.141 -23.610 -27.254 1.00 96.44 104 ILE A N 1
ATOM 770 C CA . ILE A 1 104 ? 14.516 -22.559 -28.200 1.00 96.44 104 ILE A CA 1
ATOM 771 C C . ILE A 1 104 ? 16.002 -22.255 -28.055 1.00 96.44 104 ILE A C 1
ATOM 773 O O . ILE A 1 104 ? 16.575 -22.421 -26.972 1.00 96.44 104 ILE A O 1
ATOM 777 N N . ASP A 1 105 ? 16.613 -21.810 -29.144 1.00 98.12 105 ASP A N 1
ATOM 778 C CA . ASP A 1 105 ? 18.050 -21.605 -29.237 1.00 98.12 105 ASP A CA 1
ATOM 779 C C . ASP A 1 105 ? 18.440 -20.552 -30.272 1.00 98.12 105 ASP A C 1
ATOM 781 O O . ASP A 1 105 ? 17.628 -20.074 -31.068 1.00 98.12 105 ASP A O 1
ATOM 785 N N . VAL A 1 106 ? 19.707 -20.147 -30.194 1.00 96.88 106 VAL A N 1
ATOM 786 C CA . VAL A 1 106 ? 20.342 -19.207 -31.107 1.00 96.88 106 VAL A CA 1
ATOM 787 C C . VAL A 1 106 ? 21.691 -19.764 -31.547 1.00 96.88 106 VAL A C 1
ATOM 789 O O . VAL A 1 106 ? 22.550 -20.100 -30.729 1.00 96.88 106 VAL A O 1
ATOM 792 N N . HIS A 1 107 ? 21.893 -19.788 -32.863 1.00 94.94 107 HIS A N 1
ATOM 793 C CA . HIS A 1 107 ? 23.151 -20.169 -33.495 1.00 94.94 107 HIS A CA 1
ATOM 794 C C . HIS A 1 107 ? 24.148 -18.999 -33.546 1.00 94.94 107 HIS A C 1
ATOM 796 O O . HIS A 1 107 ? 23.794 -17.843 -33.808 1.00 94.94 107 HIS A O 1
ATOM 802 N N . MET A 1 108 ? 25.428 -19.316 -33.357 1.00 92.06 108 MET A N 1
ATOM 803 C CA . MET A 1 108 ? 26.557 -18.388 -33.340 1.00 92.06 108 MET A CA 1
ATOM 804 C C . MET A 1 108 ? 27.605 -18.828 -34.373 1.00 92.06 108 MET A C 1
ATOM 806 O O . MET A 1 108 ? 28.565 -19.526 -34.073 1.00 92.06 108 MET A O 1
ATOM 810 N N . SER A 1 109 ? 27.428 -18.414 -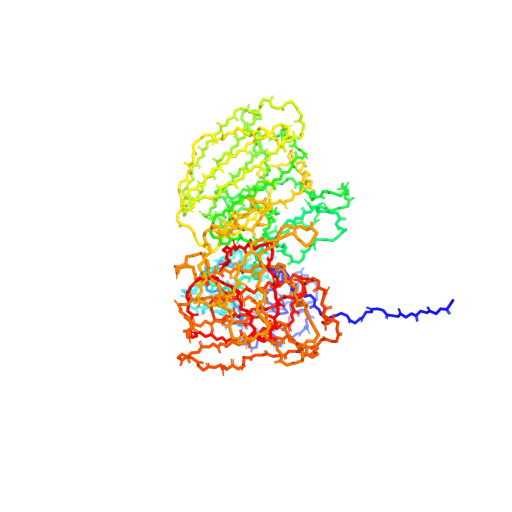35.628 1.00 86.12 109 SER A N 1
ATOM 811 C CA . SER A 1 109 ? 28.253 -18.868 -36.761 1.00 86.12 109 SER A CA 1
ATOM 812 C C . SER A 1 109 ? 29.487 -18.001 -37.058 1.00 86.12 109 SER A C 1
ATOM 814 O O . SER A 1 109 ? 30.178 -18.229 -38.049 1.00 86.12 109 SER A O 1
ATOM 816 N N . GLY A 1 110 ? 29.742 -16.960 -36.261 1.00 87.31 110 GLY A N 1
ATOM 817 C CA . GLY A 1 110 ? 30.855 -16.033 -36.477 1.00 87.31 110 GLY A CA 1
ATOM 818 C C . GLY A 1 110 ? 32.197 -16.615 -36.034 1.00 87.31 110 GLY A C 1
ATOM 819 O O . GLY A 1 110 ? 32.269 -17.294 -35.015 1.00 87.31 110 GLY A O 1
ATOM 820 N N . THR A 1 111 ? 33.272 -16.300 -36.762 1.00 89.69 111 THR A N 1
ATOM 821 C CA . THR A 1 111 ? 34.654 -16.693 -36.412 1.00 89.69 111 THR A CA 1
ATOM 822 C C . THR A 1 111 ? 35.336 -15.731 -35.435 1.00 89.69 111 THR A C 1
ATOM 824 O O . THR A 1 111 ? 36.509 -15.896 -35.116 1.00 89.69 111 THR A O 1
ATOM 827 N N . THR A 1 112 ? 34.614 -14.713 -34.971 1.00 90.38 112 THR A N 1
ATOM 828 C CA . THR A 1 112 ? 35.003 -13.798 -33.893 1.00 90.38 112 THR A CA 1
ATOM 829 C C . THR A 1 112 ? 33.898 -13.782 -32.847 1.00 90.38 112 THR A C 1
ATOM 831 O O . THR A 1 112 ? 32.734 -13.998 -33.194 1.00 90.38 112 THR A O 1
ATOM 834 N N . TYR A 1 113 ? 34.240 -13.479 -31.595 1.00 93.88 113 TYR A N 1
ATOM 835 C CA . TYR A 1 113 ? 33.246 -13.351 -30.535 1.00 93.88 113 TYR A CA 1
ATOM 836 C C . TYR A 1 113 ? 32.154 -12.344 -30.892 1.00 93.88 113 TYR A C 1
ATOM 838 O O . TYR A 1 113 ? 32.427 -11.229 -31.342 1.00 93.88 113 TYR A O 1
ATOM 846 N N . ALA A 1 114 ? 30.910 -12.752 -30.669 1.00 92.81 114 ALA A N 1
ATOM 847 C CA . ALA A 1 114 ? 29.749 -11.889 -30.768 1.00 92.81 114 ALA A CA 1
ATOM 848 C C . ALA A 1 114 ? 28.787 -12.193 -29.624 1.00 92.81 114 ALA A C 1
ATOM 850 O O . ALA A 1 114 ? 28.588 -13.355 -29.274 1.00 92.81 114 ALA A O 1
ATOM 851 N N . ARG A 1 115 ? 28.154 -11.150 -29.085 1.00 95.31 115 ARG A N 1
ATOM 852 C CA . ARG A 1 115 ? 27.058 -11.299 -28.131 1.00 95.31 115 ARG A CA 1
ATOM 853 C C . ARG A 1 115 ? 25.763 -11.555 -28.879 1.00 95.31 115 ARG A C 1
ATOM 855 O O . ARG A 1 115 ? 25.457 -10.873 -29.863 1.00 95.31 115 ARG A O 1
ATOM 862 N N . LYS A 1 116 ? 24.980 -12.509 -28.397 1.00 93.69 116 LYS A N 1
ATOM 863 C CA . LYS A 1 116 ? 23.629 -12.778 -28.892 1.00 93.69 116 LYS A CA 1
ATOM 864 C C . LYS A 1 116 ? 22.645 -12.823 -27.731 1.00 93.69 116 LYS A C 1
ATOM 866 O O . LYS A 1 116 ? 23.038 -13.059 -26.596 1.00 93.69 116 LYS A O 1
ATOM 871 N N . GLU A 1 117 ? 21.384 -12.552 -28.046 1.00 92.56 117 GLU A N 1
ATOM 872 C CA . GLU A 1 117 ? 20.265 -12.523 -27.102 1.00 92.56 117 GLU A CA 1
ATOM 873 C C . GLU A 1 117 ? 19.254 -13.603 -27.482 1.00 92.56 117 GLU A C 1
ATOM 875 O O . GLU A 1 117 ? 18.959 -13.800 -28.663 1.00 92.56 117 GLU A O 1
ATOM 880 N N . LEU A 1 118 ? 18.695 -14.249 -26.467 1.00 92.88 118 LEU A N 1
ATOM 881 C CA . LEU A 1 118 ? 17.550 -15.138 -26.537 1.00 92.88 118 LEU A CA 1
ATOM 882 C C . LEU A 1 118 ? 16.560 -14.711 -25.450 1.00 92.88 118 LEU A C 1
ATOM 884 O O . LEU A 1 118 ? 16.930 -14.561 -24.289 1.00 92.88 118 LEU A O 1
ATOM 888 N N . THR A 1 119 ? 15.293 -14.525 -25.812 1.00 88.81 119 THR A N 1
ATOM 889 C CA . THR A 1 119 ? 14.216 -14.233 -24.852 1.00 88.81 119 THR A CA 1
ATOM 890 C C . THR A 1 119 ? 13.307 -15.449 -24.721 1.00 88.81 119 THR A C 1
ATOM 892 O O . THR A 1 119 ? 12.921 -16.028 -25.735 1.00 88.81 119 THR A O 1
ATOM 895 N N . PHE A 1 120 ? 12.938 -15.820 -23.495 1.00 92.31 120 PHE A N 1
ATOM 896 C CA . PHE A 1 120 ? 11.952 -16.874 -23.239 1.00 92.31 120 PHE A CA 1
ATOM 897 C C . PHE A 1 120 ? 10.981 -16.478 -22.130 1.00 92.31 120 PHE A C 1
ATOM 899 O O . PHE A 1 120 ? 11.300 -15.650 -21.282 1.00 92.31 120 PHE A O 1
ATOM 906 N N . THR A 1 121 ? 9.803 -17.097 -22.122 1.00 84.12 121 THR A N 1
ATOM 907 C CA . THR A 1 121 ? 8.808 -16.945 -21.053 1.00 84.12 121 THR A CA 1
ATOM 908 C C . THR A 1 121 ? 8.587 -18.296 -20.399 1.00 84.12 121 THR A C 1
ATOM 910 O O . THR A 1 121 ? 8.258 -19.258 -21.091 1.00 84.12 121 THR A O 1
ATOM 913 N N . THR A 1 122 ? 8.774 -18.392 -19.085 1.00 83.19 122 THR A N 1
ATOM 914 C CA . THR A 1 122 ? 8.466 -19.620 -18.335 1.00 83.19 122 THR A CA 1
ATOM 915 C C . THR A 1 122 ? 6.990 -19.999 -18.474 1.00 83.19 122 THR A C 1
ATOM 917 O O . THR A 1 122 ? 6.109 -19.145 -18.540 1.00 83.19 122 THR A O 1
ATOM 920 N N . GLY A 1 123 ? 6.704 -21.300 -18.506 1.00 69.12 123 GLY A N 1
ATOM 921 C CA . GLY A 1 123 ? 5.343 -21.825 -18.492 1.00 69.12 123 GLY A CA 1
ATOM 922 C C . GLY A 1 123 ? 4.622 -21.517 -17.180 1.00 69.12 123 GLY A C 1
ATOM 923 O O . GLY A 1 123 ? 5.231 -21.129 -16.181 1.00 69.12 123 GLY A O 1
ATOM 924 N N . SER A 1 124 ? 3.310 -21.737 -17.166 1.00 64.56 124 SER A N 1
ATOM 925 C CA . SER A 1 124 ? 2.416 -21.296 -16.089 1.00 64.56 124 SER A CA 1
ATOM 926 C C . SER A 1 124 ? 2.654 -21.932 -14.717 1.00 64.56 124 SER A C 1
ATOM 928 O O . SER A 1 124 ? 2.110 -21.450 -13.729 1.00 64.56 124 SER A O 1
ATOM 930 N N . SER A 1 125 ? 3.455 -22.996 -14.634 1.00 71.12 125 SER A N 1
ATOM 931 C CA . SER A 1 125 ? 3.843 -23.653 -13.377 1.00 71.12 125 SER A CA 1
ATOM 932 C C . SER A 1 125 ? 5.353 -23.856 -13.235 1.00 71.12 125 SER A C 1
ATOM 934 O O . SER A 1 125 ? 5.799 -24.515 -12.298 1.00 71.12 125 SER A O 1
ATOM 936 N N . ASN A 1 126 ? 6.153 -23.367 -14.183 1.00 83.81 126 ASN A N 1
ATOM 937 C CA . ASN A 1 126 ? 7.577 -23.669 -14.229 1.00 83.81 126 ASN A CA 1
ATOM 938 C C . ASN A 1 126 ? 8.364 -22.684 -13.377 1.00 83.81 126 ASN A C 1
ATOM 940 O O . ASN A 1 126 ? 8.362 -21.483 -13.631 1.00 83.81 126 ASN A O 1
ATOM 944 N N . THR A 1 127 ? 9.093 -23.231 -12.409 1.00 81.75 127 THR A N 1
ATOM 945 C CA . THR A 1 127 ? 10.002 -22.484 -11.533 1.00 81.75 127 THR A CA 1
ATOM 946 C C . THR A 1 127 ? 11.471 -22.806 -11.796 1.00 81.75 127 THR A C 1
ATOM 948 O O . THR A 1 127 ? 12.356 -22.517 -10.990 1.00 81.75 127 THR A O 1
ATOM 951 N N . SER A 1 128 ? 11.752 -23.428 -12.937 1.00 89.94 128 SER A N 1
ATOM 952 C CA . SER A 1 128 ? 13.094 -23.804 -13.358 1.00 89.94 128 SER A CA 1
ATOM 953 C C . SER A 1 128 ? 13.222 -23.790 -14.874 1.00 89.94 128 SER A C 1
ATOM 955 O O . SER A 1 128 ? 12.233 -23.997 -15.578 1.00 89.94 128 SER A O 1
ATOM 957 N N . ALA A 1 129 ? 14.445 -23.621 -15.367 1.00 97.06 129 ALA A N 1
ATOM 958 C CA . ALA A 1 129 ? 14.808 -23.791 -16.770 1.00 97.06 129 ALA A CA 1
ATOM 959 C C . ALA A 1 129 ? 16.216 -24.387 -16.877 1.00 97.06 129 ALA A C 1
ATOM 961 O O . ALA A 1 129 ? 17.056 -24.173 -16.006 1.00 97.06 129 ALA A O 1
ATOM 962 N N . THR A 1 130 ? 16.495 -25.116 -17.953 1.00 98.50 130 THR A N 1
ATOM 963 C CA . THR A 1 130 ? 17.841 -25.615 -18.252 1.00 98.50 130 THR A CA 1
ATOM 964 C C . THR A 1 130 ? 18.449 -24.764 -19.354 1.00 98.50 130 THR A C 1
ATOM 966 O O . THR A 1 130 ? 17.950 -24.778 -20.481 1.00 98.50 130 THR A O 1
ATOM 969 N N . ILE A 1 131 ? 19.525 -24.053 -19.028 1.00 98.56 131 ILE A N 1
ATOM 970 C CA . ILE A 1 131 ? 20.350 -23.335 -19.997 1.00 98.56 131 ILE A CA 1
ATOM 971 C C . ILE A 1 131 ? 21.382 -24.310 -20.548 1.00 98.56 131 ILE A C 1
ATOM 973 O O . ILE A 1 131 ? 22.013 -25.041 -19.781 1.00 98.56 131 ILE A O 1
ATOM 977 N N . TYR A 1 132 ? 21.535 -24.348 -21.869 1.00 98.50 132 TYR A N 1
ATOM 978 C CA . TYR A 1 132 ? 22.461 -25.258 -22.528 1.00 98.50 132 TYR A CA 1
ATOM 979 C C . TYR A 1 132 ? 23.329 -24.547 -23.559 1.00 98.50 132 TYR A C 1
ATOM 981 O O . TYR A 1 132 ? 22.889 -23.634 -24.256 1.00 98.50 132 TYR A O 1
ATOM 989 N N . LEU A 1 133 ? 24.564 -25.025 -23.653 1.00 98.44 133 LEU A N 1
ATOM 990 C CA . LEU A 1 133 ? 25.534 -24.728 -24.692 1.00 98.44 133 LEU A CA 1
ATOM 991 C C . LEU A 1 133 ? 25.764 -26.005 -25.486 1.00 98.44 133 LEU A C 1
ATOM 993 O O . LEU A 1 133 ? 25.917 -27.078 -24.897 1.00 98.44 133 LEU A O 1
ATOM 997 N N . TYR A 1 134 ? 25.777 -25.909 -26.807 1.00 97.81 134 TYR A N 1
ATOM 998 C CA . TYR A 1 134 ? 25.830 -27.075 -27.671 1.00 97.81 134 TYR A CA 1
ATOM 999 C C . TYR A 1 134 ? 26.664 -26.834 -28.923 1.00 97.81 134 TYR A C 1
ATOM 1001 O O . TYR A 1 134 ? 26.753 -25.724 -29.449 1.00 97.81 134 TYR A O 1
ATOM 1009 N N . LYS A 1 135 ? 27.263 -27.923 -29.398 1.00 95.88 135 LYS A N 1
ATOM 1010 C CA . LYS A 1 135 ? 27.931 -28.024 -30.685 1.00 95.88 135 LYS A CA 1
ATOM 1011 C C . LYS A 1 135 ? 27.331 -29.182 -31.472 1.00 95.88 135 LYS A C 1
ATOM 1013 O O . LYS A 1 135 ? 27.431 -30.322 -31.027 1.00 95.88 135 LYS A O 1
ATOM 1018 N N . GLY A 1 136 ? 26.757 -28.887 -32.639 1.00 91.00 136 GLY A N 1
ATOM 1019 C CA . GLY A 1 136 ? 26.032 -29.856 -33.477 1.00 91.00 136 GLY A CA 1
ATOM 1020 C C . GLY A 1 136 ? 26.744 -30.326 -34.748 1.00 91.00 136 GLY A C 1
ATOM 1021 O O . GLY A 1 136 ? 26.099 -30.883 -35.633 1.00 91.00 136 GLY A O 1
ATOM 1022 N N . SER A 1 137 ? 28.050 -30.085 -34.889 1.00 90.00 137 SER A N 1
ATOM 1023 C CA . SER A 1 137 ? 28.788 -30.360 -36.130 1.00 90.00 137 SER A CA 1
ATOM 1024 C C . SER A 1 137 ? 30.139 -31.029 -35.896 1.00 90.00 137 SER A C 1
ATOM 1026 O O . SER A 1 137 ? 30.763 -30.847 -34.859 1.00 90.00 137 SER A O 1
ATOM 1028 N N . THR A 1 138 ? 30.667 -31.739 -36.894 1.00 89.69 138 THR A N 1
ATOM 1029 C CA . THR A 1 138 ? 32.027 -32.315 -36.850 1.00 89.69 138 THR A CA 1
ATOM 1030 C C . THR A 1 138 ? 33.140 -31.309 -37.168 1.00 89.69 138 THR A C 1
ATOM 1032 O O . THR A 1 138 ? 34.308 -31.608 -36.942 1.00 89.69 138 THR A O 1
ATOM 1035 N N . ALA A 1 139 ? 32.808 -30.141 -37.722 1.00 90.81 139 ALA A N 1
ATOM 1036 C CA . ALA A 1 139 ? 33.774 -29.115 -38.121 1.00 90.81 139 ALA A CA 1
ATOM 1037 C C . ALA A 1 139 ? 34.033 -28.129 -36.980 1.00 90.81 139 ALA A C 1
ATOM 1039 O O . ALA A 1 139 ? 33.073 -27.746 -36.328 1.00 90.81 139 ALA A O 1
ATOM 1040 N N . GLY A 1 140 ? 35.281 -27.694 -36.782 1.00 92.12 140 GLY A N 1
ATOM 1041 C CA . GLY A 1 140 ? 35.655 -26.568 -35.913 1.00 92.12 140 GLY A CA 1
ATOM 1042 C C . GLY A 1 140 ? 35.355 -26.719 -34.414 1.00 92.12 140 GLY A C 1
ATOM 1043 O O . GLY A 1 140 ? 34.397 -27.371 -34.008 1.00 92.12 140 GLY A O 1
ATOM 1044 N N . ASP A 1 141 ? 36.144 -26.060 -33.576 1.00 94.56 141 ASP A N 1
ATOM 1045 C CA . ASP A 1 141 ? 35.855 -25.950 -32.142 1.00 94.56 141 ASP A CA 1
ATOM 1046 C C . ASP A 1 141 ? 34.890 -24.778 -31.906 1.00 94.56 141 ASP A C 1
ATOM 1048 O O . ASP A 1 141 ? 34.873 -23.812 -32.671 1.00 94.56 141 ASP A O 1
ATOM 1052 N N . VAL A 1 142 ? 34.089 -24.825 -30.842 1.00 96.75 142 VAL A N 1
ATOM 1053 C CA . VAL A 1 142 ? 33.260 -23.673 -30.446 1.00 96.75 142 VAL A CA 1
ATOM 1054 C C . VAL A 1 142 ? 33.539 -23.277 -29.010 1.00 96.75 142 VAL A C 1
ATOM 1056 O O . VAL A 1 142 ? 33.874 -24.128 -28.178 1.00 96.75 142 VAL A O 1
ATOM 1059 N N . TYR A 1 143 ? 33.412 -21.980 -28.747 1.00 97.62 143 TYR A N 1
ATOM 1060 C CA . TYR A 1 143 ? 33.694 -21.394 -27.449 1.00 97.62 143 TYR A CA 1
ATOM 1061 C C . TYR A 1 143 ? 32.550 -20.497 -27.002 1.00 97.62 143 TYR A C 1
ATOM 1063 O O . TYR A 1 143 ? 31.959 -19.796 -27.827 1.00 97.62 143 TYR A O 1
ATOM 1071 N N . PHE A 1 144 ? 32.270 -20.524 -25.703 1.00 98.06 144 PHE A N 1
ATOM 1072 C CA . PHE A 1 144 ? 31.294 -19.664 -25.048 1.00 98.06 144 PHE A CA 1
ATOM 1073 C C . PHE A 1 144 ? 31.870 -19.091 -23.770 1.00 98.06 144 PHE A C 1
ATOM 1075 O O . PHE A 1 144 ? 32.613 -19.771 -23.057 1.00 98.06 144 PHE A O 1
ATOM 1082 N N . ASP A 1 145 ? 31.472 -17.865 -23.479 1.00 97.06 145 ASP A N 1
ATOM 1083 C CA . ASP A 1 145 ? 31.964 -17.110 -22.345 1.00 97.06 145 ASP A CA 1
ATOM 1084 C C . ASP A 1 145 ? 30.966 -16.006 -21.956 1.00 97.06 145 ASP A C 1
ATOM 1086 O O . ASP A 1 145 ? 30.034 -15.711 -22.715 1.00 97.06 145 ASP A O 1
ATOM 1090 N N . ASP A 1 146 ? 31.147 -15.425 -20.770 1.00 95.19 146 ASP A N 1
ATOM 1091 C CA . ASP A 1 146 ? 30.393 -14.279 -20.245 1.00 95.19 146 ASP A CA 1
ATOM 1092 C C . ASP A 1 146 ? 28.872 -14.364 -20.487 1.00 95.19 146 ASP A C 1
ATOM 1094 O O . ASP A 1 146 ? 28.248 -13.466 -21.065 1.00 95.19 146 ASP A O 1
ATOM 1098 N N . LEU A 1 147 ? 28.259 -15.485 -20.093 1.00 97.69 147 LEU A N 1
ATOM 1099 C CA . LEU A 1 147 ? 26.817 -15.666 -20.235 1.00 97.69 147 LEU A CA 1
ATOM 1100 C C . LEU A 1 147 ? 26.050 -14.816 -19.223 1.00 97.69 147 LEU A C 1
ATOM 1102 O O . LEU A 1 147 ? 26.504 -14.586 -18.108 1.00 97.69 147 LEU A O 1
ATOM 1106 N N . GLU A 1 148 ? 24.821 -14.434 -19.543 1.00 94.50 148 GLU A N 1
ATOM 1107 C CA . GLU A 1 148 ? 23.968 -13.716 -18.601 1.00 94.50 148 GLU A CA 1
ATOM 1108 C C . GLU A 1 148 ? 22.526 -14.185 -18.680 1.00 94.50 148 GLU A C 1
ATOM 1110 O O . GLU A 1 148 ? 21.985 -14.328 -19.770 1.00 94.50 148 GLU A O 1
ATOM 1115 N N . LEU A 1 149 ? 21.881 -14.390 -17.534 1.00 93.56 149 LEU A N 1
ATOM 1116 C CA . LEU A 1 149 ? 20.447 -14.646 -17.457 1.00 93.56 149 LEU A CA 1
ATOM 1117 C C . LEU A 1 149 ? 19.806 -13.685 -16.463 1.00 93.56 149 LEU A C 1
ATOM 1119 O O . LEU A 1 149 ? 20.116 -13.740 -15.274 1.00 93.56 149 LEU A O 1
ATOM 1123 N N . TYR A 1 150 ? 18.873 -12.870 -16.947 1.00 83.00 150 TYR A N 1
ATOM 1124 C CA . TYR A 1 150 ? 18.139 -11.905 -16.130 1.00 83.00 150 TYR A CA 1
ATOM 1125 C C . TYR A 1 150 ? 16.637 -12.103 -16.255 1.00 83.00 150 TYR A C 1
ATOM 1127 O O . TYR A 1 150 ? 16.121 -12.430 -17.330 1.00 83.00 150 TYR A O 1
ATOM 1135 N N . GLN A 1 151 ? 15.927 -11.849 -15.160 1.00 78.44 151 GLN A N 1
ATOM 1136 C CA . GLN A 1 151 ? 14.488 -11.639 -15.216 1.00 78.44 151 GLN A CA 1
ATOM 1137 C C . GLN A 1 151 ? 14.195 -10.308 -15.911 1.00 78.44 151 GLN A C 1
ATOM 1139 O O . GLN A 1 151 ? 14.790 -9.286 -15.586 1.00 78.44 151 GLN A O 1
ATOM 1144 N N . TYR A 1 152 ? 13.274 -10.322 -16.871 1.00 69.50 152 TYR A N 1
ATOM 1145 C CA . TYR A 1 152 ? 12.978 -9.172 -17.723 1.00 69.50 152 TYR A CA 1
ATOM 1146 C C . TYR A 1 152 ? 11.562 -8.612 -17.537 1.00 69.50 152 TYR A C 1
ATOM 1148 O O . TYR A 1 152 ? 11.369 -7.417 -17.740 1.00 69.50 152 TYR A O 1
ATOM 1156 N N . SER A 1 153 ? 10.580 -9.427 -17.129 1.00 55.78 153 SER A N 1
ATOM 1157 C CA . SER A 1 153 ? 9.231 -8.947 -16.775 1.00 55.78 153 SER A CA 1
ATOM 1158 C C . SER A 1 153 ? 8.912 -9.125 -15.292 1.00 55.78 153 SER A C 1
ATOM 1160 O O . SER A 1 153 ? 9.504 -9.958 -14.601 1.00 55.78 153 SER A O 1
ATOM 1162 N N . ALA A 1 154 ? 7.904 -8.391 -14.814 1.00 49.19 154 ALA A N 1
ATOM 1163 C CA . ALA A 1 154 ? 7.232 -8.715 -13.560 1.00 49.19 154 ALA A CA 1
ATOM 1164 C C . ALA A 1 154 ? 6.670 -10.148 -13.611 1.00 49.19 154 ALA A C 1
ATOM 1166 O O . ALA A 1 154 ? 6.266 -10.626 -14.675 1.00 49.19 154 ALA A O 1
ATOM 1167 N N . ALA A 1 155 ? 6.678 -10.835 -12.469 1.00 47.12 155 ALA A N 1
ATOM 1168 C CA . ALA A 1 155 ? 6.194 -12.203 -12.352 1.00 47.12 155 ALA A CA 1
ATOM 1169 C C . ALA A 1 155 ? 4.677 -12.246 -12.109 1.00 47.12 155 ALA A C 1
ATOM 1171 O O . ALA A 1 155 ? 4.222 -11.685 -11.110 1.00 47.12 155 ALA A O 1
ATOM 1172 N N . PRO A 1 156 ? 3.877 -12.943 -12.936 1.00 42.69 156 PRO A N 1
ATOM 1173 C CA . PRO A 1 156 ? 2.466 -13.164 -12.640 1.00 42.69 156 PRO A CA 1
ATOM 1174 C C . PRO A 1 156 ? 2.313 -14.160 -11.480 1.00 42.69 156 PRO A C 1
ATOM 1176 O O . PRO A 1 156 ? 2.481 -15.367 -11.652 1.00 42.69 156 PRO A O 1
ATOM 1179 N N . GLY A 1 157 ? 2.002 -13.657 -10.282 1.00 43.78 157 GLY A N 1
ATOM 1180 C CA . GLY A 1 157 ? 1.611 -14.477 -9.125 1.00 43.78 157 GLY A CA 1
ATOM 1181 C C . GLY A 1 157 ? 2.744 -15.142 -8.329 1.00 43.78 157 GLY A C 1
ATOM 1182 O O . GLY A 1 157 ? 2.462 -15.962 -7.458 1.00 43.78 157 GLY A O 1
ATOM 1183 N N . GLY A 1 158 ? 4.011 -14.798 -8.578 1.00 34.00 158 GLY A N 1
ATOM 1184 C CA . GLY A 1 158 ? 5.101 -15.054 -7.630 1.00 34.00 158 GLY A CA 1
ATOM 1185 C C . GLY A 1 158 ? 5.158 -13.942 -6.584 1.00 34.00 158 GLY A C 1
ATOM 1186 O O . GLY A 1 158 ? 4.830 -12.800 -6.897 1.00 34.00 158 GLY A O 1
ATOM 1187 N N . THR A 1 159 ? 5.574 -14.250 -5.354 1.00 37.31 159 THR A N 1
ATOM 1188 C CA . THR A 1 159 ? 5.889 -13.236 -4.337 1.00 37.31 159 THR A CA 1
ATOM 1189 C C . THR A 1 159 ? 7.019 -12.351 -4.860 1.00 37.31 159 THR A C 1
ATOM 1191 O O . THR A 1 159 ? 8.195 -12.640 -4.642 1.00 37.31 159 THR A O 1
ATOM 1194 N N . GLY A 1 160 ? 6.665 -11.282 -5.575 1.00 40.69 160 GLY A N 1
ATOM 1195 C CA . GLY A 1 160 ? 7.550 -10.147 -5.791 1.00 40.69 160 GLY A CA 1
ATOM 1196 C C . GLY A 1 160 ? 7.982 -9.561 -4.443 1.00 40.69 160 GLY A C 1
ATOM 1197 O O . GLY A 1 160 ? 7.621 -10.097 -3.386 1.00 40.69 160 GLY A O 1
ATOM 1198 N N . PRO A 1 161 ? 8.738 -8.451 -4.424 1.00 43.69 161 PRO A N 1
ATOM 1199 C CA . PRO A 1 161 ? 8.922 -7.741 -3.171 1.00 43.69 161 PRO A CA 1
ATOM 1200 C C . PRO A 1 161 ? 7.540 -7.525 -2.549 1.00 43.69 161 PRO A C 1
ATOM 1202 O O . PRO A 1 161 ? 6.646 -6.986 -3.199 1.00 43.69 161 PRO A O 1
ATOM 1205 N N . VAL A 1 162 ? 7.347 -8.018 -1.324 1.00 51.38 162 VAL A N 1
ATOM 1206 C CA . VAL A 1 162 ? 6.098 -7.795 -0.601 1.00 51.38 162 VAL A CA 1
ATOM 1207 C C . VAL A 1 162 ? 5.971 -6.286 -0.451 1.00 51.38 162 VAL A C 1
ATOM 1209 O O . VAL A 1 162 ? 6.772 -5.650 0.244 1.00 51.38 162 VAL A O 1
ATOM 1212 N N . PHE A 1 163 ? 5.018 -5.723 -1.187 1.00 64.88 163 PHE A N 1
ATOM 1213 C CA . PHE A 1 163 ? 4.614 -4.339 -1.058 1.00 64.88 163 PHE A CA 1
ATOM 1214 C C . PHE A 1 163 ? 3.792 -4.258 0.216 1.00 64.88 163 PHE A C 1
ATOM 1216 O O . PHE A 1 163 ? 2.666 -4.744 0.273 1.00 64.88 163 PHE A O 1
ATOM 1223 N N . VAL A 1 164 ? 4.405 -3.717 1.261 1.00 72.75 164 VAL A N 1
ATOM 1224 C CA . VAL A 1 164 ? 3.681 -3.382 2.484 1.00 72.75 164 VAL A CA 1
ATOM 1225 C C . VAL A 1 164 ? 2.800 -2.176 2.199 1.00 72.75 164 VAL A C 1
ATOM 1227 O O . VAL A 1 164 ? 3.176 -1.327 1.392 1.00 72.75 164 VAL A O 1
ATOM 1230 N N . GLU A 1 165 ? 1.635 -2.115 2.834 1.00 82.50 165 GLU A N 1
ATOM 1231 C CA . GLU A 1 165 ? 0.774 -0.938 2.768 1.00 82.50 165 GLU A CA 1
ATOM 1232 C C . GLU A 1 165 ? 1.581 0.321 3.120 1.00 82.50 165 GLU A C 1
ATOM 1234 O O . GLU A 1 165 ? 2.273 0.366 4.140 1.00 82.50 165 GLU A O 1
ATOM 1239 N N . GLY A 1 166 ? 1.555 1.300 2.218 1.00 84.56 166 GLY A N 1
ATOM 1240 C CA . GLY A 1 166 ? 2.318 2.530 2.337 1.00 84.56 166 GLY A CA 1
ATOM 1241 C C . GLY A 1 166 ? 1.678 3.522 3.289 1.00 84.56 166 GLY A C 1
ATOM 1242 O O . GLY A 1 166 ? 0.458 3.665 3.331 1.00 84.56 166 GLY A O 1
ATOM 1243 N N . SER A 1 167 ? 2.527 4.251 4.002 1.00 87.88 167 SER A N 1
ATOM 1244 C CA . SER A 1 167 ? 2.153 5.413 4.798 1.00 87.88 167 SER A CA 1
ATOM 1245 C C . SER A 1 167 ? 2.731 6.693 4.202 1.00 87.88 167 SER A C 1
ATOM 1247 O O . SER A 1 167 ? 3.544 6.657 3.272 1.00 87.88 167 SER A O 1
ATOM 1249 N N . ASP A 1 168 ? 2.354 7.820 4.800 1.00 95.06 168 ASP A N 1
ATOM 1250 C CA . ASP A 1 168 ? 2.954 9.121 4.523 1.00 95.06 168 ASP A CA 1
ATOM 1251 C C . ASP A 1 168 ? 4.490 9.072 4.617 1.00 95.06 168 ASP A C 1
ATOM 1253 O O . ASP A 1 168 ? 5.060 8.418 5.498 1.00 95.06 168 ASP A O 1
ATOM 1257 N N . ASP A 1 169 ? 5.158 9.778 3.708 1.00 97.19 169 ASP A N 1
ATOM 1258 C CA . ASP A 1 169 ? 6.604 9.982 3.703 1.00 97.19 169 ASP A CA 1
ATOM 1259 C C . ASP A 1 169 ? 6.922 11.432 3.324 1.00 97.19 169 ASP A C 1
ATOM 1261 O O . ASP A 1 169 ? 6.577 11.895 2.238 1.00 97.19 169 ASP A O 1
ATOM 1265 N N . GLU A 1 170 ? 7.599 12.137 4.227 1.00 97.94 170 GLU A N 1
ATOM 1266 C CA . GLU A 1 170 ? 8.062 13.520 4.038 1.00 97.94 170 GLU A CA 1
ATOM 1267 C C . GLU A 1 170 ? 9.465 13.587 3.410 1.00 97.94 170 GLU A C 1
ATOM 1269 O O . GLU A 1 170 ? 10.070 14.650 3.363 1.00 97.94 170 GLU A O 1
ATOM 1274 N N . PHE A 1 171 ? 10.075 12.438 3.085 1.00 97.62 171 PHE A N 1
ATOM 1275 C CA . PHE A 1 171 ? 11.415 12.324 2.492 1.00 97.62 171 PHE A CA 1
ATOM 1276 C C . PHE A 1 171 ? 12.538 13.089 3.227 1.00 97.62 171 PHE A C 1
ATOM 1278 O O . PHE A 1 171 ? 13.600 13.371 2.674 1.00 97.62 171 PHE A O 1
ATOM 1285 N N . ASN A 1 172 ? 12.347 13.354 4.523 1.00 94.75 172 ASN A N 1
ATOM 1286 C CA . ASN A 1 172 ? 13.321 14.028 5.390 1.00 94.75 172 ASN A CA 1
ATOM 1287 C C . ASN A 1 172 ? 14.469 13.110 5.849 1.00 94.75 172 ASN A C 1
ATOM 1289 O O . ASN A 1 172 ? 15.472 13.575 6.395 1.00 94.75 172 ASN A O 1
ATOM 1293 N N . ASN A 1 173 ? 14.329 11.797 5.654 1.00 89.25 173 ASN A N 1
ATOM 1294 C CA . ASN A 1 173 ? 15.367 10.827 5.978 1.00 89.25 173 ASN A CA 1
ATOM 1295 C C . ASN A 1 173 ? 16.434 10.788 4.876 1.00 89.25 173 ASN A C 1
ATOM 1297 O O . ASN A 1 173 ? 16.122 10.767 3.691 1.00 89.25 173 ASN A O 1
ATOM 1301 N N . ALA A 1 174 ? 17.707 10.666 5.262 1.00 84.56 174 ALA A N 1
ATOM 1302 C CA . ALA A 1 174 ? 18.816 10.542 4.307 1.00 84.56 174 ALA A CA 1
ATOM 1303 C C . ALA A 1 174 ? 18.817 9.211 3.521 1.00 84.56 174 ALA A C 1
ATOM 1305 O O . ALA A 1 174 ? 19.579 9.050 2.569 1.00 84.56 174 ALA A O 1
ATOM 1306 N N . THR A 1 175 ? 17.997 8.246 3.939 1.00 87.31 175 THR A N 1
ATOM 1307 C CA . THR A 1 175 ? 17.848 6.927 3.322 1.00 87.31 175 THR A CA 1
ATOM 1308 C C . THR A 1 175 ? 16.383 6.643 3.052 1.00 87.31 175 THR A C 1
ATOM 1310 O O . THR A 1 175 ? 15.531 6.951 3.887 1.00 87.31 175 THR A O 1
ATOM 1313 N N . LEU A 1 176 ? 16.111 5.986 1.928 1.00 87.75 176 LEU A N 1
ATOM 1314 C CA . LEU A 1 176 ? 14.769 5.572 1.555 1.00 87.75 176 LEU A CA 1
ATOM 1315 C C . LEU A 1 176 ? 14.234 4.545 2.561 1.00 87.75 176 LEU A C 1
ATOM 1317 O O . LEU A 1 176 ? 14.933 3.598 2.927 1.00 87.75 176 LEU A O 1
ATOM 1321 N N . THR A 1 177 ? 13.010 4.755 3.037 1.00 84.50 177 THR A N 1
ATOM 1322 C CA . THR A 1 177 ? 12.379 3.876 4.025 1.00 84.50 177 THR A CA 1
ATOM 1323 C C . THR A 1 177 ? 12.039 2.513 3.414 1.00 84.50 177 THR A C 1
ATOM 1325 O O . THR A 1 177 ? 11.871 2.361 2.204 1.00 84.50 177 THR A O 1
ATOM 1328 N N . SER A 1 178 ? 11.910 1.489 4.259 1.00 80.25 178 SER A N 1
ATOM 1329 C CA . SER A 1 178 ? 11.675 0.109 3.822 1.00 80.25 178 SER A CA 1
ATOM 1330 C C . SER A 1 178 ? 10.267 -0.159 3.278 1.00 80.25 178 SER A C 1
ATOM 1332 O O . SER A 1 178 ? 9.993 -1.304 2.911 1.00 80.25 178 SER A O 1
ATOM 1334 N N . GLN A 1 179 ? 9.379 0.840 3.199 1.00 85.88 179 GLN A N 1
ATOM 1335 C CA . GLN A 1 179 ? 8.088 0.693 2.510 1.00 85.88 179 GLN A CA 1
ATOM 1336 C C . GLN A 1 179 ? 8.249 0.691 0.985 1.00 85.88 179 GLN A C 1
ATOM 1338 O O . GLN A 1 179 ? 7.520 0.007 0.274 1.00 85.88 179 GLN A O 1
ATOM 1343 N N . TRP A 1 180 ? 9.257 1.405 0.485 1.00 89.38 180 TRP A N 1
ATOM 1344 C CA . TRP A 1 180 ? 9.419 1.664 -0.934 1.00 89.38 180 TRP A CA 1
ATOM 1345 C C . TRP A 1 180 ? 10.154 0.549 -1.674 1.00 89.38 180 TRP A C 1
ATOM 1347 O O . TRP A 1 180 ? 11.088 -0.072 -1.158 1.00 89.38 180 TRP A O 1
ATOM 1357 N N . ARG A 1 181 ? 9.763 0.317 -2.924 1.00 84.06 181 ARG A N 1
ATOM 1358 C CA . ARG A 1 181 ? 10.432 -0.574 -3.874 1.00 84.06 181 ARG A CA 1
ATOM 1359 C C . ARG A 1 181 ? 10.517 0.107 -5.229 1.00 84.06 181 ARG A C 1
ATOM 1361 O O . ARG A 1 181 ? 9.572 0.761 -5.661 1.00 84.06 181 ARG A O 1
ATOM 1368 N N . TRP A 1 182 ? 11.630 -0.098 -5.913 1.00 84.44 182 TRP A N 1
ATOM 1369 C CA . TRP A 1 182 ? 11.810 0.361 -7.281 1.00 84.44 182 TRP A CA 1
ATOM 1370 C C . TRP A 1 182 ? 11.384 -0.711 -8.277 1.00 84.44 182 TRP A C 1
ATOM 1372 O O . TRP A 1 182 ? 11.735 -1.883 -8.134 1.00 84.44 182 TRP A O 1
ATOM 1382 N N . ILE A 1 183 ? 10.707 -0.290 -9.339 1.00 79.44 183 ILE A N 1
ATOM 1383 C CA . ILE A 1 183 ? 10.675 -1.034 -10.596 1.00 79.44 183 ILE A CA 1
ATOM 1384 C C . ILE A 1 183 ? 11.787 -0.485 -11.484 1.00 79.44 183 ILE A C 1
ATOM 1386 O O . ILE A 1 183 ? 11.807 0.709 -11.800 1.00 79.44 183 ILE A O 1
ATOM 1390 N N . ARG A 1 184 ? 12.699 -1.381 -11.886 1.00 76.19 184 ARG A N 1
ATOM 1391 C CA . ARG A 1 184 ? 13.811 -1.112 -12.814 1.00 76.19 184 ARG A CA 1
ATOM 1392 C C . ARG A 1 184 ? 14.644 0.094 -12.354 1.00 76.19 184 ARG A C 1
ATOM 1394 O O . ARG A 1 184 ? 14.719 1.110 -13.044 1.00 76.19 184 ARG A O 1
ATOM 1401 N N . GLU A 1 185 ? 15.206 -0.021 -11.147 1.00 85.56 185 GLU A N 1
ATOM 1402 C CA . GLU A 1 185 ? 15.996 1.031 -10.501 1.00 85.56 185 GLU A CA 1
ATOM 1403 C C . GLU A 1 185 ? 17.204 1.445 -11.349 1.00 85.56 185 GLU A C 1
ATOM 1405 O O . GLU A 1 185 ? 17.930 0.626 -11.906 1.00 85.56 185 GLU A O 1
ATOM 1410 N N . ASN A 1 186 ? 17.452 2.745 -11.382 1.00 81.31 186 ASN A N 1
ATOM 1411 C CA . ASN A 1 186 ? 18.693 3.349 -11.814 1.00 81.31 186 ASN A CA 1
ATOM 1412 C C . ASN A 1 186 ? 19.138 4.338 -10.732 1.00 81.31 186 ASN A C 1
ATOM 1414 O O . ASN A 1 186 ? 18.698 5.491 -10.702 1.00 81.31 186 ASN A O 1
ATOM 1418 N N . ASN A 1 187 ? 20.014 3.875 -9.840 1.00 84.38 187 ASN A N 1
ATOM 1419 C CA . ASN A 1 187 ? 20.459 4.622 -8.659 1.00 84.38 187 ASN A CA 1
ATOM 1420 C C . ASN A 1 187 ? 21.192 5.937 -8.976 1.00 84.38 187 ASN A C 1
ATOM 1422 O O . ASN A 1 187 ? 21.256 6.827 -8.135 1.00 84.38 187 ASN A O 1
ATOM 1426 N N . ALA A 1 188 ? 21.690 6.109 -10.202 1.00 91.06 188 ALA A N 1
ATOM 1427 C CA . ALA A 1 188 ? 22.309 7.351 -10.657 1.00 91.06 188 ALA A CA 1
ATOM 1428 C C . ALA A 1 188 ? 21.282 8.444 -11.008 1.00 91.06 188 ALA A C 1
ATOM 1430 O O . ALA A 1 188 ? 21.660 9.562 -11.370 1.00 91.06 188 ALA A O 1
ATOM 1431 N N . LYS A 1 189 ? 19.986 8.115 -10.979 1.00 93.88 189 LYS A N 1
ATOM 1432 C CA . LYS A 1 189 ? 18.887 8.966 -11.449 1.00 93.88 189 LYS A CA 1
ATOM 1433 C C . LYS A 1 189 ? 17.837 9.245 -10.379 1.00 93.88 189 LYS A C 1
ATOM 1435 O O . LYS A 1 189 ? 16.788 9.794 -10.702 1.00 93.88 189 LYS A O 1
ATOM 1440 N N . TRP A 1 190 ? 18.135 8.954 -9.118 1.00 96.38 190 TRP A N 1
ATOM 1441 C CA . TRP A 1 190 ? 17.342 9.427 -7.993 1.00 96.38 190 TRP A CA 1
ATOM 1442 C C . TRP A 1 190 ? 18.234 9.811 -6.808 1.00 96.38 190 TRP A C 1
ATOM 1444 O O . TRP A 1 190 ? 19.390 9.396 -6.727 1.00 96.38 190 TRP A O 1
ATOM 1454 N N . SER A 1 191 ? 17.736 10.658 -5.909 1.00 96.94 191 SER A N 1
ATOM 1455 C CA . SER A 1 191 ? 18.483 11.089 -4.724 1.00 96.94 191 SER A CA 1
ATOM 1456 C C . SER A 1 191 ? 17.567 11.642 -3.633 1.00 96.94 191 SER A C 1
ATOM 1458 O O . SER A 1 191 ? 16.605 12.340 -3.933 1.00 96.94 191 SER A O 1
ATOM 1460 N N . LEU A 1 192 ? 17.918 11.390 -2.369 1.00 96.56 192 LEU A N 1
ATOM 1461 C CA . LEU A 1 192 ? 17.350 12.066 -1.188 1.00 96.56 192 LEU A CA 1
ATOM 1462 C C . LEU A 1 192 ? 18.261 13.187 -0.652 1.00 96.56 192 LEU A C 1
ATOM 1464 O O . LEU A 1 192 ? 17.908 13.900 0.282 1.00 96.56 192 LEU A O 1
ATOM 1468 N N . SER A 1 193 ? 19.470 13.329 -1.207 1.00 95.81 193 SER A N 1
ATOM 1469 C CA . SER A 1 193 ? 20.498 14.254 -0.711 1.00 95.81 193 SER A CA 1
ATOM 1470 C C . SER A 1 193 ? 20.838 15.379 -1.686 1.00 95.81 193 SER A C 1
ATOM 1472 O O . SER A 1 193 ? 21.336 16.415 -1.253 1.00 95.81 193 SER A O 1
ATOM 1474 N N . ALA A 1 194 ? 20.548 15.215 -2.981 1.00 95.62 194 ALA A N 1
ATOM 1475 C CA . ALA A 1 194 ? 20.724 16.270 -3.981 1.00 95.62 194 ALA A CA 1
ATOM 1476 C C . ALA A 1 194 ? 19.809 17.478 -3.717 1.00 95.62 194 ALA A C 1
ATOM 1478 O O . ALA A 1 194 ? 20.184 18.610 -4.019 1.00 95.62 194 ALA A O 1
ATOM 1479 N N . ASN A 1 195 ? 18.634 17.232 -3.132 1.00 96.25 195 ASN A N 1
ATOM 1480 C CA . ASN A 1 195 ? 17.718 18.247 -2.631 1.00 96.25 195 ASN A CA 1
ATOM 1481 C C . ASN A 1 195 ? 17.096 17.747 -1.311 1.00 96.25 195 ASN A C 1
ATOM 1483 O O . ASN A 1 195 ? 16.085 17.050 -1.351 1.00 96.25 195 ASN A O 1
ATOM 1487 N N . PRO A 1 196 ? 17.733 17.999 -0.152 1.00 96.31 196 PRO A N 1
ATOM 1488 C CA . PRO A 1 196 ? 17.272 17.470 1.131 1.00 96.31 196 PRO A CA 1
ATOM 1489 C C . PRO A 1 196 ? 15.817 17.850 1.438 1.00 96.31 196 PRO A C 1
ATOM 1491 O O . PRO A 1 196 ? 15.433 19.004 1.257 1.00 96.31 196 PRO A O 1
ATOM 1494 N N . GLY A 1 197 ? 15.036 16.883 1.927 1.00 96.38 197 GLY A N 1
ATOM 1495 C CA . GLY A 1 197 ? 13.586 17.022 2.118 1.00 96.38 197 GLY A CA 1
ATOM 1496 C C . GLY A 1 197 ? 12.762 16.670 0.877 1.00 96.38 197 GLY A C 1
ATOM 1497 O O . GLY A 1 197 ? 11.559 16.860 0.886 1.00 96.38 197 GLY A O 1
ATOM 1498 N N . TYR A 1 198 ? 13.391 16.174 -0.195 1.00 98.56 198 TYR A N 1
ATOM 1499 C CA . TYR A 1 198 ? 12.695 15.730 -1.399 1.00 98.56 198 TYR A CA 1
ATOM 1500 C C . TYR A 1 198 ? 13.190 14.354 -1.844 1.00 98.56 198 TYR A C 1
ATOM 1502 O O . TYR A 1 198 ? 14.392 14.076 -1.848 1.00 98.56 198 TYR A O 1
ATOM 1510 N N . MET A 1 199 ? 12.274 13.531 -2.352 1.00 98.56 199 MET A N 1
ATOM 1511 C CA . MET A 1 199 ? 12.624 12.469 -3.291 1.00 98.56 199 MET A CA 1
ATOM 1512 C C . MET A 1 199 ? 12.846 13.099 -4.668 1.00 98.56 199 MET A C 1
ATOM 1514 O O . MET A 1 199 ? 11.899 13.509 -5.338 1.00 98.56 199 MET A O 1
ATOM 1518 N N . GLN A 1 200 ? 14.100 13.188 -5.106 1.00 98.56 200 GLN A N 1
ATOM 1519 C CA . GLN A 1 200 ? 14.434 13.623 -6.458 1.00 98.56 200 GLN A CA 1
ATOM 1520 C C . GLN A 1 200 ? 14.487 12.420 -7.403 1.00 98.56 200 GLN A C 1
ATOM 1522 O O . GLN A 1 200 ? 15.243 11.487 -7.151 1.00 98.56 200 GLN A O 1
ATOM 1527 N N . ILE A 1 201 ? 13.767 12.481 -8.527 1.00 98.25 201 ILE A N 1
ATOM 1528 C CA . ILE A 1 201 ? 13.881 11.541 -9.652 1.00 98.25 201 ILE A CA 1
ATOM 1529 C C . ILE A 1 201 ? 14.193 12.335 -10.926 1.00 98.25 201 ILE A C 1
ATOM 1531 O O . ILE A 1 201 ? 13.472 13.259 -11.304 1.00 98.25 201 ILE A O 1
ATOM 1535 N N . ILE A 1 202 ? 15.285 11.982 -11.599 1.00 96.94 202 ILE A N 1
ATOM 1536 C CA . ILE A 1 202 ? 15.699 12.577 -12.870 1.00 96.94 202 ILE A CA 1
ATOM 1537 C C . ILE A 1 202 ? 15.095 11.739 -13.994 1.00 96.94 202 ILE A C 1
ATOM 1539 O O . ILE A 1 202 ? 15.442 10.569 -14.148 1.00 96.94 202 ILE A O 1
ATOM 1543 N N . GLY A 1 203 ? 14.220 12.354 -14.789 1.00 92.44 203 GLY A N 1
ATOM 1544 C CA . GLY A 1 203 ? 13.576 11.708 -15.925 1.00 92.44 203 GLY A CA 1
ATOM 1545 C C . GLY A 1 203 ? 14.594 11.138 -16.912 1.00 92.44 203 GLY A C 1
ATOM 1546 O O . GLY A 1 203 ? 15.628 11.749 -17.211 1.00 92.44 203 GLY A O 1
ATOM 1547 N N . GLU A 1 204 ? 14.291 9.954 -17.430 1.00 90.75 204 GLU A N 1
ATOM 1548 C CA . GLU A 1 204 ? 15.037 9.315 -18.507 1.00 90.75 204 GLU A CA 1
ATOM 1549 C C . GLU A 1 204 ? 14.102 8.815 -19.614 1.00 90.75 204 GLU A C 1
ATOM 1551 O O . GLU A 1 204 ? 12.875 8.864 -19.498 1.00 90.75 204 GLU A O 1
ATOM 1556 N N . ALA A 1 205 ? 14.692 8.401 -20.737 1.00 87.88 205 ALA A N 1
ATOM 1557 C CA . ALA A 1 205 ? 13.936 7.781 -21.814 1.00 87.88 205 ALA A CA 1
ATOM 1558 C C . ALA A 1 205 ? 13.357 6.433 -21.356 1.00 87.88 205 ALA A C 1
ATOM 1560 O O . ALA A 1 205 ? 14.003 5.692 -20.618 1.00 87.88 205 ALA A O 1
ATOM 1561 N N . GLY A 1 206 ? 12.161 6.123 -21.847 1.00 82.44 206 GLY A N 1
ATOM 1562 C CA . GLY A 1 206 ? 11.415 4.911 -21.522 1.00 82.44 206 GLY A CA 1
ATOM 1563 C C . GLY A 1 206 ? 10.062 5.242 -20.902 1.00 82.44 206 GLY A C 1
ATOM 1564 O O . GLY A 1 206 ? 9.955 6.154 -20.084 1.00 82.44 206 GLY A O 1
ATOM 1565 N N . ASP A 1 207 ? 9.017 4.534 -21.312 1.00 84.19 207 ASP A N 1
ATOM 1566 C CA . ASP A 1 207 ? 7.639 4.756 -20.852 1.00 84.19 207 ASP A CA 1
ATOM 1567 C C . ASP A 1 207 ? 7.007 3.422 -20.423 1.00 84.19 207 ASP A C 1
ATOM 1569 O O . ASP A 1 207 ? 7.424 2.347 -20.852 1.00 84.19 207 ASP A O 1
ATOM 1573 N N . LEU A 1 208 ? 6.006 3.491 -19.547 1.00 80.25 208 LEU A N 1
ATOM 1574 C CA . LEU A 1 208 ? 5.114 2.372 -19.248 1.00 80.25 208 LEU A CA 1
ATOM 1575 C C . LEU A 1 208 ? 4.196 2.082 -20.441 1.00 80.25 208 LEU A C 1
ATOM 1577 O O . LEU A 1 208 ? 3.889 0.929 -20.730 1.00 80.25 208 LEU A O 1
ATOM 1581 N N . ALA A 1 209 ? 3.800 3.122 -21.180 1.00 76.44 209 ALA A N 1
ATOM 1582 C CA . ALA A 1 209 ? 3.043 2.953 -22.410 1.00 76.44 209 ALA A CA 1
ATOM 1583 C C . ALA A 1 209 ? 3.928 2.365 -23.526 1.00 76.44 209 ALA A C 1
ATOM 1585 O O . ALA A 1 209 ? 5.014 2.866 -23.827 1.00 76.44 209 ALA A O 1
ATOM 1586 N N . GLY A 1 210 ? 3.442 1.324 -24.202 1.00 74.25 210 GLY A N 1
ATOM 1587 C CA . GLY A 1 210 ? 4.126 0.728 -25.351 1.00 74.25 210 GLY A CA 1
ATOM 1588 C C . GLY A 1 210 ? 5.227 -0.257 -24.959 1.00 74.25 210 GLY A C 1
ATOM 1589 O O . GLY A 1 210 ? 4.936 -1.427 -24.737 1.00 74.25 210 GLY A O 1
ATOM 1590 N N . ARG A 1 211 ? 6.495 0.183 -24.949 1.00 65.62 211 ARG A N 1
ATOM 1591 C CA . ARG A 1 211 ? 7.655 -0.710 -24.728 1.00 65.62 211 ARG A CA 1
ATOM 1592 C C . ARG A 1 211 ? 7.791 -1.206 -23.289 1.00 65.62 211 ARG A C 1
ATOM 1594 O O . ARG A 1 211 ? 8.500 -2.189 -23.095 1.00 65.62 211 ARG A O 1
ATOM 1601 N N . ALA A 1 212 ? 7.125 -0.555 -22.332 1.00 74.88 212 ALA A N 1
ATOM 1602 C CA . ALA A 1 212 ? 7.187 -0.894 -20.912 1.00 74.88 212 ALA A CA 1
ATOM 1603 C C . ALA A 1 212 ? 8.623 -0.865 -20.345 1.00 74.88 212 ALA A C 1
ATOM 1605 O O . ALA A 1 212 ? 9.049 -1.744 -19.602 1.00 74.88 212 ALA A O 1
ATOM 1606 N N . ASP A 1 213 ? 9.391 0.163 -20.710 1.00 75.12 213 ASP A N 1
ATOM 1607 C CA . ASP A 1 213 ? 10.810 0.324 -20.380 1.00 75.12 213 ASP A CA 1
ATOM 1608 C C . ASP A 1 213 ? 11.112 1.558 -19.501 1.00 75.12 213 ASP A C 1
ATOM 1610 O O . ASP A 1 213 ? 12.272 1.840 -19.206 1.00 75.12 213 ASP A O 1
ATOM 1614 N N . ALA A 1 214 ? 10.094 2.204 -18.913 1.00 80.06 214 ALA A N 1
ATOM 1615 C CA . ALA A 1 214 ? 10.233 3.279 -17.907 1.00 80.06 214 ALA A CA 1
ATOM 1616 C C . ALA A 1 214 ? 10.990 2.880 -16.625 1.00 80.06 214 ALA A C 1
ATOM 1618 O O . ALA A 1 214 ? 10.474 2.092 -15.837 1.00 80.06 214 ALA A O 1
ATOM 1619 N N . LYS A 1 215 ? 12.185 3.417 -16.387 1.00 81.62 215 LYS A N 1
ATOM 1620 C CA . LYS A 1 215 ? 12.932 3.175 -15.140 1.00 81.62 215 LYS A CA 1
ATOM 1621 C C . LYS A 1 215 ? 12.451 4.061 -13.991 1.00 81.62 215 LYS A C 1
ATOM 1623 O O . LYS A 1 215 ? 11.734 5.032 -14.218 1.00 81.62 215 LYS A O 1
ATOM 1628 N N . ASN A 1 216 ? 12.899 3.745 -12.774 1.00 86.62 216 ASN A N 1
ATOM 1629 C CA . ASN A 1 216 ? 12.650 4.541 -11.567 1.00 86.62 216 ASN A CA 1
ATOM 1630 C C . ASN A 1 216 ? 11.161 4.796 -11.283 1.00 86.62 216 ASN A C 1
ATOM 1632 O O . ASN A 1 216 ? 10.749 5.923 -11.003 1.00 86.62 216 ASN A O 1
ATOM 1636 N N . VAL A 1 217 ? 10.352 3.735 -11.327 1.00 92.19 217 VAL A N 1
ATOM 1637 C CA . VAL A 1 217 ? 8.988 3.777 -10.781 1.00 92.19 217 VAL A CA 1
ATOM 1638 C C . VAL A 1 217 ? 9.069 3.363 -9.315 1.00 92.19 217 VAL A C 1
ATOM 1640 O O . VAL A 1 217 ? 9.383 2.212 -9.009 1.00 92.19 217 VAL A O 1
ATOM 1643 N N . LEU A 1 218 ? 8.850 4.317 -8.416 1.00 96.00 218 LEU A N 1
ATOM 1644 C CA . LEU A 1 218 ? 8.947 4.133 -6.973 1.00 96.00 218 LEU A CA 1
ATOM 1645 C C . LEU A 1 218 ? 7.575 3.777 -6.416 1.00 96.00 21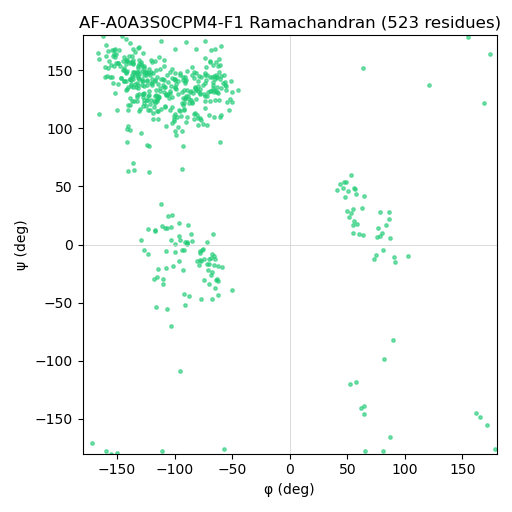8 LEU A C 1
ATOM 1647 O O . LEU A 1 218 ? 6.644 4.562 -6.559 1.00 96.00 218 LEU A O 1
ATOM 1651 N N . LEU A 1 219 ? 7.440 2.616 -5.784 1.00 95.75 219 LEU A N 1
ATOM 1652 C CA . LEU A 1 219 ? 6.148 2.057 -5.396 1.00 95.75 219 LEU A CA 1
ATOM 1653 C C . LEU A 1 219 ? 6.132 1.573 -3.943 1.00 95.75 219 LEU A C 1
ATOM 1655 O O . LEU A 1 219 ? 7.126 1.065 -3.428 1.00 95.75 219 LEU A O 1
ATOM 1659 N N . THR A 1 220 ? 4.966 1.673 -3.319 1.00 94.12 220 THR A N 1
ATOM 1660 C CA . THR A 1 220 ? 4.587 1.031 -2.056 1.00 94.12 220 THR A CA 1
ATOM 1661 C C . THR A 1 220 ? 3.214 0.362 -2.227 1.00 94.12 220 THR A C 1
ATOM 1663 O O . THR A 1 220 ? 2.556 0.553 -3.254 1.00 94.12 220 THR A O 1
ATOM 1666 N N . GLY A 1 221 ? 2.773 -0.465 -1.279 1.00 88.12 221 GLY A N 1
ATOM 1667 C CA . GLY A 1 221 ? 1.447 -1.088 -1.331 1.00 88.12 221 GLY A CA 1
ATOM 1668 C C . GLY A 1 221 ? 0.344 -0.043 -1.176 1.00 88.12 221 GLY A C 1
ATOM 1669 O O . GLY A 1 221 ? 0.453 0.855 -0.345 1.00 88.12 221 GLY A O 1
ATOM 1670 N N . ALA A 1 222 ? -0.721 -0.131 -1.972 1.00 91.19 222 ALA A N 1
ATOM 1671 C CA . ALA A 1 222 ? -1.879 0.740 -1.787 1.00 91.19 222 ALA A CA 1
ATOM 1672 C C . ALA A 1 222 ? -2.678 0.312 -0.549 1.00 91.19 222 ALA A C 1
ATOM 1674 O O . ALA A 1 222 ? -2.780 -0.886 -0.298 1.00 91.19 222 ALA A O 1
ATOM 1675 N N . PRO A 1 223 ? -3.322 1.228 0.180 1.00 88.38 223 PRO A N 1
ATOM 1676 C CA . PRO A 1 223 ? -4.286 0.831 1.194 1.00 88.38 223 PRO A CA 1
ATOM 1677 C C . PRO A 1 223 ? -5.465 0.058 0.597 1.00 88.38 223 PRO A C 1
ATOM 1679 O O . PRO A 1 223 ? -5.763 0.154 -0.603 1.00 88.38 223 PRO A O 1
ATOM 1682 N N . ALA A 1 224 ? -6.169 -0.689 1.443 1.00 82.81 224 ALA A N 1
ATOM 1683 C CA . ALA A 1 224 ? -7.464 -1.247 1.071 1.00 82.81 224 ALA A CA 1
ATOM 1684 C C . ALA A 1 224 ? -8.531 -0.160 0.908 1.00 82.81 224 ALA A C 1
ATOM 1686 O O . ALA A 1 224 ? -8.346 0.990 1.311 1.00 82.81 224 ALA A O 1
ATOM 1687 N N . GLY A 1 225 ? -9.661 -0.546 0.318 1.00 85.69 225 GLY A N 1
ATOM 1688 C CA . GLY A 1 225 ? -10.825 0.323 0.229 1.00 85.69 225 GLY A CA 1
ATOM 1689 C C . GLY A 1 225 ? -10.609 1.575 -0.615 1.00 85.69 225 GLY A C 1
ATOM 1690 O O . GLY A 1 225 ? -10.018 1.539 -1.705 1.00 85.69 225 GLY A O 1
ATOM 1691 N N . ASP A 1 226 ? -11.155 2.670 -0.103 1.00 89.44 226 ASP A N 1
ATOM 1692 C CA . ASP A 1 226 ? -11.065 4.006 -0.675 1.00 89.44 226 ASP A CA 1
ATOM 1693 C C . ASP A 1 226 ? -9.841 4.726 -0.117 1.00 89.44 226 ASP A C 1
ATOM 1695 O O . ASP A 1 226 ? -9.510 4.604 1.060 1.00 89.44 226 ASP A O 1
ATOM 1699 N N . TRP A 1 227 ? -9.160 5.495 -0.958 1.00 95.31 227 TRP A N 1
ATOM 1700 C CA . TRP A 1 227 ? -7.980 6.240 -0.535 1.00 95.31 227 TRP A CA 1
ATOM 1701 C C . TRP A 1 227 ? -7.673 7.394 -1.477 1.00 95.31 227 TRP A C 1
ATOM 1703 O O . TRP A 1 227 ? -8.121 7.455 -2.622 1.00 95.31 227 TRP A O 1
ATOM 1713 N N . THR A 1 228 ? -6.869 8.319 -0.977 1.00 97.38 228 THR A N 1
ATOM 1714 C CA . THR A 1 228 ? -6.280 9.423 -1.723 1.00 97.38 228 THR A CA 1
ATOM 1715 C C . THR A 1 228 ? -4.770 9.337 -1.597 1.00 97.38 228 THR A C 1
ATOM 1717 O O . THR A 1 228 ? -4.269 9.204 -0.486 1.00 97.38 228 THR A O 1
ATOM 1720 N N . ILE A 1 229 ? -4.062 9.441 -2.720 1.00 98.69 229 ILE A N 1
ATOM 1721 C CA . ILE A 1 229 ? -2.623 9.706 -2.731 1.00 98.69 229 ILE A CA 1
ATOM 1722 C C . ILE A 1 229 ? -2.355 11.118 -3.236 1.00 98.69 229 ILE A C 1
ATOM 1724 O O . ILE A 1 229 ? -3.022 11.589 -4.165 1.00 98.69 229 ILE A O 1
ATOM 1728 N N . GLU A 1 230 ? -1.380 11.789 -2.638 1.00 98.56 230 GLU A N 1
ATOM 1729 C CA . GLU A 1 230 ? -1.019 13.164 -2.966 1.00 98.56 230 GLU A CA 1
ATOM 1730 C C . GLU A 1 230 ? 0.495 13.378 -2.915 1.00 98.56 230 GLU A C 1
ATOM 1732 O O . GLU A 1 230 ? 1.204 12.764 -2.122 1.00 98.56 230 GLU A O 1
ATOM 1737 N N . THR A 1 231 ? 0.989 14.276 -3.764 1.00 98.88 231 THR A N 1
ATOM 1738 C CA . THR A 1 231 ? 2.357 14.785 -3.679 1.00 98.88 231 THR A CA 1
ATOM 1739 C C . THR A 1 231 ? 2.418 16.252 -4.085 1.00 98.88 231 THR A C 1
ATOM 1741 O O . THR A 1 231 ? 1.665 16.710 -4.954 1.00 98.88 231 THR A O 1
ATOM 1744 N N . LYS A 1 232 ? 3.375 16.976 -3.508 1.00 98.81 232 LYS A N 1
ATOM 1745 C CA . LYS A 1 232 ? 3.841 18.263 -4.017 1.00 98.81 232 LYS A CA 1
ATOM 1746 C C . LYS A 1 232 ? 5.087 18.043 -4.871 1.00 98.81 232 LYS A C 1
ATOM 1748 O O . LYS A 1 232 ? 6.133 17.627 -4.380 1.00 98.81 232 LYS A O 1
ATOM 1753 N N . LEU A 1 233 ? 4.960 18.354 -6.155 1.00 98.81 233 LEU A N 1
ATOM 1754 C CA . LEU A 1 233 ? 6.004 18.235 -7.164 1.00 98.81 233 LEU A CA 1
ATOM 1755 C C . LEU A 1 233 ? 6.604 19.611 -7.462 1.00 98.81 233 LEU A C 1
ATOM 1757 O O . LEU A 1 233 ? 5.908 20.481 -7.986 1.00 98.81 233 LEU A O 1
ATOM 1761 N N . ASP A 1 234 ? 7.900 19.776 -7.212 1.00 98.69 234 ASP A N 1
ATOM 1762 C CA . ASP A 1 234 ? 8.720 20.839 -7.793 1.00 98.69 234 ASP A CA 1
ATOM 1763 C C . ASP A 1 234 ? 9.484 20.305 -9.012 1.00 98.69 234 ASP A C 1
ATOM 1765 O O . ASP A 1 234 ? 10.490 19.593 -8.912 1.00 98.69 234 ASP A O 1
ATOM 1769 N N . GLY A 1 235 ? 8.950 20.627 -10.187 1.00 97.38 235 GLY A N 1
ATOM 1770 C CA . GLY A 1 235 ? 9.479 20.210 -11.473 1.00 97.38 235 GLY A CA 1
ATOM 1771 C C . GLY A 1 235 ? 8.486 20.519 -12.587 1.00 97.38 235 GLY A C 1
ATOM 1772 O O . GLY A 1 235 ? 7.350 20.041 -12.584 1.00 97.38 235 GLY A O 1
ATOM 1773 N N . LYS A 1 236 ? 8.917 21.312 -13.573 1.00 97.12 236 LYS A N 1
ATOM 1774 C CA . LYS A 1 236 ? 8.134 21.589 -14.783 1.00 97.12 236 LYS A CA 1
ATOM 1775 C C . LYS A 1 236 ? 8.844 20.999 -15.999 1.00 97.12 236 LYS A C 1
ATOM 1777 O O . LYS A 1 236 ? 9.940 21.460 -16.322 1.00 97.12 236 LYS A O 1
ATOM 1782 N N . PRO A 1 237 ? 8.257 19.994 -16.673 1.00 96.50 237 PRO A N 1
ATOM 1783 C CA . PRO A 1 237 ? 8.907 19.374 -17.816 1.00 96.50 237 PRO A CA 1
ATOM 1784 C C . PRO A 1 237 ? 9.052 20.379 -18.962 1.00 96.50 237 PRO A C 1
ATOM 1786 O O . PRO A 1 237 ? 8.170 21.209 -19.182 1.00 96.50 237 PRO A O 1
ATOM 1789 N N . SER A 1 238 ? 10.172 20.312 -19.679 1.00 93.12 238 SER A N 1
ATOM 1790 C CA . SER A 1 238 ? 10.513 21.250 -20.766 1.00 93.12 238 SER A CA 1
ATOM 1791 C C . SER A 1 238 ? 10.853 20.564 -22.091 1.00 93.12 238 SER A C 1
ATOM 1793 O O . SER A 1 238 ? 11.089 21.232 -23.094 1.00 93.12 238 SER A O 1
ATOM 1795 N N . SER A 1 239 ? 10.895 19.230 -22.105 1.00 92.19 239 SER A N 1
ATOM 1796 C CA . SER A 1 239 ? 11.196 18.431 -23.295 1.00 92.19 239 SER A CA 1
ATOM 1797 C C . SER A 1 239 ? 10.010 17.560 -23.660 1.00 92.19 239 SER A C 1
ATOM 1799 O O . SER A 1 239 ? 9.369 16.994 -22.775 1.00 92.19 239 SER A O 1
ATOM 1801 N N . GLN A 1 240 ? 9.750 17.413 -24.957 1.00 91.06 240 GLN A N 1
ATOM 1802 C CA . GLN A 1 240 ? 8.643 16.599 -25.441 1.00 91.06 240 GLN A CA 1
ATOM 1803 C C . GLN A 1 240 ? 8.645 15.202 -24.804 1.00 91.06 240 GLN A C 1
ATOM 1805 O O . GLN A 1 240 ? 9.680 14.543 -24.739 1.00 91.06 240 GLN A O 1
ATOM 1810 N N . TRP A 1 241 ? 7.472 14.802 -24.317 1.00 90.06 241 TRP A N 1
ATOM 1811 C CA . TRP A 1 241 ? 7.143 13.560 -23.615 1.00 90.06 241 TRP A CA 1
ATOM 1812 C C . TRP A 1 241 ? 7.636 13.425 -22.175 1.00 90.06 241 TRP A C 1
ATOM 1814 O O . TRP A 1 241 ? 7.118 12.571 -21.457 1.00 90.06 241 TRP A O 1
ATOM 1824 N N . SER A 1 242 ? 8.538 14.294 -21.706 1.00 94.25 242 SER A N 1
ATOM 1825 C CA . SER A 1 242 ? 8.973 14.249 -20.304 1.00 94.25 242 SER A CA 1
ATOM 1826 C C . SER A 1 242 ? 7.804 14.519 -19.356 1.00 94.25 242 SER A C 1
ATOM 1828 O O . SER A 1 242 ? 7.050 15.483 -19.536 1.00 94.25 242 SER A O 1
ATOM 1830 N N . GLN A 1 243 ? 7.643 13.648 -18.360 1.00 96.44 243 GLN A N 1
ATOM 1831 C CA . GLN A 1 243 ? 6.529 13.719 -17.420 1.00 96.44 243 GLN A CA 1
ATOM 1832 C C . GLN A 1 243 ? 6.860 13.108 -16.063 1.00 96.44 243 GLN A C 1
ATOM 1834 O O . GLN A 1 243 ? 7.690 12.208 -15.972 1.00 96.44 243 GLN A O 1
ATOM 1839 N N . GLY A 1 244 ? 6.179 13.567 -15.015 1.00 97.81 244 GLY A N 1
ATOM 1840 C CA . GLY A 1 244 ? 6.318 13.014 -13.670 1.00 97.81 244 GLY A CA 1
ATOM 18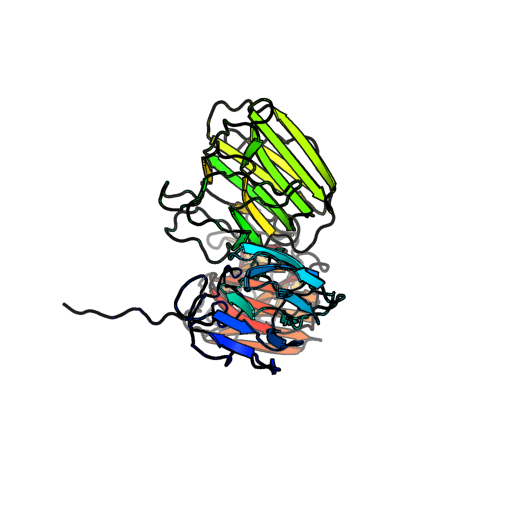41 C C . GLY A 1 244 ? 5.085 13.254 -12.809 1.00 97.81 244 GLY A C 1
ATOM 1842 O O . GLY A 1 244 ? 4.312 14.179 -13.071 1.00 97.81 244 GLY A O 1
ATOM 1843 N N . GLY A 1 245 ? 4.876 12.392 -11.816 1.00 98.50 245 GLY A N 1
ATOM 1844 C CA . GLY A 1 245 ? 3.716 12.465 -10.934 1.00 98.50 245 GLY A CA 1
ATOM 1845 C C . GLY A 1 245 ? 3.434 11.174 -10.173 1.00 98.50 245 GLY A C 1
ATOM 1846 O O . GLY A 1 245 ? 4.364 10.472 -9.779 1.00 98.50 245 GLY A O 1
ATOM 1847 N N . LEU A 1 246 ? 2.146 10.893 -9.969 1.00 98.88 246 LEU A N 1
ATOM 1848 C CA . LEU A 1 246 ? 1.641 9.777 -9.168 1.00 98.88 246 LEU A CA 1
ATOM 1849 C C . LEU A 1 246 ? 1.152 8.624 -10.046 1.00 98.88 246 LEU A C 1
ATOM 1851 O O . LEU A 1 246 ? 0.634 8.841 -11.147 1.00 98.88 246 LEU A O 1
ATOM 1855 N N . ILE A 1 247 ? 1.234 7.404 -9.520 1.00 98.62 247 ILE A N 1
ATOM 1856 C CA . ILE A 1 247 ? 0.759 6.191 -10.189 1.00 98.62 247 ILE A CA 1
ATOM 1857 C C . ILE A 1 247 ? 0.001 5.259 -9.242 1.00 98.62 247 ILE A C 1
ATOM 1859 O O . ILE A 1 247 ? 0.340 5.141 -8.069 1.00 98.62 247 ILE A O 1
ATOM 1863 N N . VAL A 1 248 ? -1.002 4.582 -9.797 1.00 98.19 248 VAL A N 1
ATOM 1864 C CA . VAL A 1 248 ? -1.635 3.353 -9.312 1.00 98.19 248 VAL A CA 1
ATOM 1865 C C . VAL A 1 248 ? -1.195 2.235 -10.246 1.00 98.19 248 VAL A C 1
ATOM 1867 O O . VAL A 1 248 ? -1.466 2.294 -11.444 1.00 98.19 248 VAL A O 1
ATOM 1870 N N . TYR A 1 249 ? -0.505 1.235 -9.724 1.00 95.00 249 TYR A N 1
ATOM 1871 C CA . TYR A 1 249 ? 0.208 0.245 -10.521 1.00 95.00 249 TYR A CA 1
ATOM 1872 C C . TYR A 1 249 ? -0.203 -1.171 -10.121 1.00 95.00 249 TYR A C 1
ATOM 1874 O O . TYR A 1 249 ? -0.194 -1.509 -8.938 1.00 95.00 249 TYR A O 1
ATOM 1882 N N . VAL A 1 250 ? -0.538 -1.998 -11.109 1.00 86.31 250 VAL A N 1
ATOM 1883 C CA . VAL A 1 250 ? -0.627 -3.458 -10.953 1.00 86.31 250 VAL A CA 1
ATOM 1884 C C . VAL A 1 250 ? 0.570 -4.084 -11.661 1.00 86.31 250 VAL A C 1
ATOM 1886 O O . VAL A 1 250 ? 1.373 -4.773 -11.035 1.00 86.31 250 VAL A O 1
ATOM 1889 N N . ASP A 1 251 ? 0.713 -3.767 -12.947 1.00 81.25 251 ASP A N 1
ATOM 1890 C CA . ASP A 1 251 ? 1.811 -4.175 -13.817 1.00 81.25 251 ASP A CA 1
ATOM 1891 C C . ASP A 1 251 ? 1.979 -3.166 -14.973 1.00 81.25 251 ASP A C 1
ATOM 1893 O O . ASP A 1 251 ? 1.239 -2.185 -15.086 1.00 81.25 251 ASP A O 1
ATOM 1897 N N . ASP A 1 252 ? 2.945 -3.402 -15.862 1.00 82.06 252 ASP A N 1
ATOM 1898 C CA . ASP A 1 252 ? 3.227 -2.504 -16.990 1.00 82.06 252 ASP A CA 1
ATOM 1899 C C . ASP A 1 252 ? 2.084 -2.428 -18.026 1.00 82.06 252 ASP A C 1
ATOM 1901 O O . ASP A 1 252 ? 2.014 -1.490 -18.821 1.00 82.06 252 ASP A O 1
ATOM 1905 N N . LEU A 1 253 ? 1.157 -3.389 -18.024 1.00 80.50 253 LEU A N 1
ATOM 1906 C CA . LEU A 1 253 ? -0.017 -3.414 -18.896 1.00 80.50 253 LEU A CA 1
ATOM 1907 C C . LEU A 1 253 ? -1.264 -2.835 -18.215 1.00 80.50 253 LEU A C 1
ATOM 1909 O O . LEU A 1 253 ? -2.242 -2.545 -18.910 1.00 80.50 253 LEU A O 1
ATOM 1913 N N . THR A 1 254 ? -1.236 -2.657 -16.894 1.00 84.62 254 THR A N 1
ATOM 1914 C CA . THR A 1 254 ? -2.390 -2.294 -16.073 1.00 84.62 254 THR A CA 1
ATOM 1915 C C . THR A 1 254 ? -2.008 -1.261 -15.013 1.00 84.62 254 THR A C 1
ATOM 1917 O O . THR A 1 254 ? -1.493 -1.591 -13.942 1.00 84.62 254 THR A O 1
ATOM 1920 N N . TYR A 1 255 ? -2.296 0.010 -15.292 1.00 95.19 255 TYR A N 1
ATOM 1921 C CA . TYR A 1 255 ? -2.013 1.127 -14.391 1.00 95.19 255 TYR A CA 1
ATOM 1922 C C . TYR A 1 255 ? -2.962 2.312 -14.619 1.00 95.19 255 TYR A C 1
ATOM 1924 O O . TYR A 1 255 ? -3.571 2.459 -15.681 1.00 95.19 255 TYR A O 1
ATOM 1932 N N . LEU A 1 256 ? -3.036 3.207 -13.634 1.00 98.31 256 LEU A N 1
ATOM 1933 C CA . LEU A 1 256 ? -3.536 4.572 -13.791 1.00 98.31 256 LEU A CA 1
ATOM 1934 C C . LEU A 1 256 ? -2.465 5.553 -13.321 1.00 98.31 256 LEU A C 1
ATOM 1936 O O . LEU A 1 256 ? -1.816 5.296 -12.316 1.00 98.31 256 LEU A O 1
ATOM 1940 N N . ARG A 1 257 ? -2.274 6.689 -13.988 1.00 97.62 257 ARG A N 1
ATOM 1941 C CA . ARG A 1 257 ? -1.304 7.707 -13.548 1.00 97.62 257 ARG A CA 1
ATOM 1942 C C . ARG A 1 257 ? -1.810 9.117 -13.777 1.00 97.62 257 ARG A C 1
ATOM 1944 O O . ARG A 1 257 ? -2.505 9.375 -14.757 1.00 97.62 257 ARG A O 1
ATOM 1951 N N . VAL A 1 258 ? -1.405 10.024 -12.895 1.00 98.75 258 VAL A N 1
ATOM 1952 C CA . VAL A 1 258 ? -1.562 11.467 -13.073 1.00 98.75 258 VAL A CA 1
ATOM 1953 C C . VAL A 1 258 ? -0.188 12.110 -13.144 1.00 98.75 258 VAL A C 1
ATOM 1955 O O . VAL A 1 258 ? 0.616 11.969 -12.223 1.00 98.75 258 VAL A O 1
ATOM 1958 N N . THR A 1 259 ? 0.095 12.806 -14.242 1.00 98.25 259 THR A N 1
ATOM 1959 C CA . THR A 1 259 ? 1.413 13.399 -14.484 1.00 98.25 259 THR A CA 1
ATOM 1960 C C . THR A 1 259 ? 1.311 14.843 -14.950 1.00 98.25 259 THR A C 1
ATOM 1962 O O . THR A 1 259 ? 0.377 15.236 -15.652 1.00 98.25 259 THR A O 1
ATOM 1965 N N . ARG A 1 260 ? 2.313 15.644 -14.580 1.00 98.44 260 ARG A N 1
ATOM 1966 C CA . ARG A 1 260 ? 2.637 16.889 -15.279 1.00 98.44 260 ARG A CA 1
ATOM 1967 C C . ARG A 1 260 ? 3.551 16.528 -16.447 1.00 98.44 260 ARG A C 1
ATOM 1969 O O . ARG A 1 260 ? 4.606 15.939 -16.227 1.00 98.44 260 ARG A O 1
ATOM 1976 N N . LEU A 1 261 ? 3.143 16.851 -17.669 1.00 96.00 261 LEU A N 1
ATOM 1977 C CA . LEU A 1 261 ? 3.733 16.401 -18.935 1.00 96.00 261 LEU A CA 1
ATOM 1978 C C . LEU A 1 261 ? 4.070 17.605 -19.826 1.00 96.00 261 LEU A C 1
ATOM 1980 O O . LEU A 1 261 ? 3.399 18.636 -19.780 1.00 96.00 261 LEU A O 1
ATOM 1984 N N . TYR A 1 262 ? 5.080 17.465 -20.684 1.00 96.38 262 TYR A N 1
ATOM 1985 C CA . TYR A 1 262 ? 5.265 18.339 -21.843 1.00 96.38 262 TYR A CA 1
ATOM 1986 C C . TYR A 1 262 ? 4.932 17.582 -23.138 1.00 96.38 262 TYR A C 1
ATOM 1988 O O . TYR A 1 262 ? 5.724 16.779 -23.618 1.00 96.38 262 TYR A O 1
ATOM 1996 N N . GLY A 1 263 ? 3.747 17.820 -23.702 1.00 90.81 263 GLY A N 1
ATOM 1997 C CA . GLY A 1 263 ? 3.301 17.257 -24.983 1.00 90.81 263 GLY A CA 1
ATOM 1998 C C . GLY A 1 263 ? 3.563 18.230 -26.135 1.00 90.81 263 GLY A C 1
ATOM 1999 O O . GLY A 1 263 ? 4.705 18.492 -26.501 1.00 90.81 263 GLY A O 1
ATOM 2000 N N . SER A 1 264 ? 2.498 18.821 -26.683 1.00 89.12 264 SER A N 1
ATOM 2001 C CA . SER A 1 264 ? 2.578 20.014 -27.552 1.00 89.12 264 SER A CA 1
ATOM 2002 C C . SER A 1 264 ? 2.828 21.320 -26.774 1.00 89.12 264 SER A C 1
ATOM 2004 O O . SER A 1 264 ? 3.000 22.383 -27.364 1.00 89.12 264 SER A O 1
ATOM 2006 N N . GLY A 1 265 ? 2.838 21.224 -25.446 1.00 95.00 265 GLY A N 1
ATOM 2007 C CA . GLY A 1 265 ? 3.096 22.253 -24.445 1.00 95.00 265 GLY A CA 1
ATOM 2008 C C . GLY A 1 265 ? 2.946 21.624 -23.055 1.00 95.00 265 GLY A C 1
ATOM 2009 O O . GLY A 1 265 ? 2.712 20.415 -22.953 1.00 95.00 265 GLY A O 1
ATOM 2010 N N . ASN A 1 266 ? 3.057 22.413 -21.984 1.00 97.62 266 ASN A N 1
ATOM 2011 C CA . ASN A 1 266 ? 2.820 21.895 -20.635 1.00 97.62 266 ASN A CA 1
ATOM 2012 C C . ASN A 1 266 ? 1.341 21.544 -20.419 1.00 97.62 266 ASN A C 1
ATOM 2014 O O . ASN A 1 266 ? 0.441 22.329 -20.733 1.00 97.62 266 ASN A O 1
ATOM 2018 N N . GLN A 1 267 ? 1.103 20.353 -19.879 1.00 98.12 267 GLN A N 1
ATOM 2019 C CA . GLN A 1 267 ? -0.216 19.767 -19.661 1.00 98.12 267 GLN A CA 1
ATOM 2020 C C . GLN A 1 267 ? -0.218 18.948 -18.365 1.00 98.12 267 GLN A C 1
ATOM 2022 O O . GLN A 1 267 ? 0.829 18.472 -17.921 1.00 98.12 267 GLN A O 1
ATOM 2027 N N . PHE A 1 268 ? -1.399 18.743 -17.792 1.00 98.62 268 PHE A N 1
ATOM 2028 C CA . PHE A 1 268 ? -1.641 17.675 -16.825 1.00 98.62 268 PHE A CA 1
ATOM 2029 C C . PHE A 1 268 ? -2.416 16.559 -17.515 1.00 98.62 268 PHE A C 1
ATOM 2031 O O . PHE A 1 268 ? -3.400 16.836 -18.199 1.00 98.62 268 PHE A O 1
ATOM 2038 N N . GLN A 1 269 ? -1.977 15.315 -17.345 1.00 98.00 269 GLN A N 1
ATOM 2039 C CA . GLN A 1 269 ? -2.576 14.145 -17.981 1.00 98.00 269 GLN A CA 1
ATOM 2040 C C . GLN A 1 269 ? -3.078 13.165 -16.922 1.00 98.00 269 GLN A C 1
ATOM 2042 O O . GLN A 1 269 ? -2.375 12.887 -15.952 1.00 98.00 269 GLN A O 1
ATOM 2047 N N . PHE A 1 270 ? -4.273 12.615 -17.140 1.00 98.56 270 PHE A N 1
ATOM 2048 C CA . PHE A 1 270 ? -4.773 11.429 -16.452 1.00 98.56 270 PHE A CA 1
ATOM 2049 C C . PHE A 1 270 ? -4.861 10.273 -17.446 1.00 98.56 270 PHE A C 1
ATOM 2051 O O . PHE A 1 270 ? -5.595 10.341 -18.433 1.00 98.56 270 PHE A O 1
ATOM 2058 N N . ASP A 1 271 ? -4.079 9.232 -17.201 1.00 95.44 271 ASP A N 1
ATOM 2059 C CA . ASP A 1 271 ? -3.879 8.100 -18.099 1.00 95.44 271 ASP A CA 1
ATOM 2060 C C . ASP A 1 271 ? -4.298 6.803 -17.408 1.00 95.44 271 ASP A C 1
ATOM 2062 O O . ASP A 1 271 ? -4.007 6.603 -16.229 1.00 95.44 271 ASP A O 1
ATOM 2066 N N . LYS A 1 272 ? -4.959 5.920 -18.152 1.00 96.50 272 LYS A N 1
ATOM 2067 C CA . LYS A 1 272 ? -5.329 4.571 -17.731 1.00 96.50 272 LYS A CA 1
ATOM 2068 C C . LYS A 1 272 ? -4.964 3.599 -18.828 1.00 96.50 272 LYS A C 1
ATOM 2070 O O . LYS A 1 272 ? -5.430 3.731 -19.959 1.00 96.50 272 LYS A O 1
ATOM 2075 N N . GLN A 1 273 ? -4.211 2.578 -18.460 1.00 93.81 273 GLN A N 1
ATOM 2076 C CA . GLN A 1 273 ? -3.947 1.424 -19.296 1.00 93.81 273 GLN A CA 1
ATOM 2077 C C . GLN A 1 273 ? -4.527 0.190 -18.612 1.00 93.81 273 GLN A C 1
ATOM 2079 O O . GLN A 1 273 ? -4.260 -0.026 -17.436 1.00 93.81 273 GLN A O 1
ATOM 2084 N N . LEU A 1 274 ? -5.345 -0.590 -19.319 1.00 85.38 274 LEU A N 1
ATOM 2085 C CA . LEU A 1 274 ? -5.878 -1.866 -18.836 1.00 85.38 274 LEU A CA 1
ATOM 2086 C C . LEU A 1 274 ? -5.564 -2.947 -19.863 1.00 85.38 274 LEU A C 1
ATOM 2088 O O . LEU A 1 274 ? -5.974 -2.818 -21.018 1.00 85.38 274 LEU A O 1
ATOM 2092 N N . ALA A 1 275 ? -4.848 -3.996 -19.454 1.00 79.00 275 ALA A N 1
ATOM 2093 C CA . ALA A 1 275 ? -4.420 -5.073 -20.349 1.00 79.00 275 ALA A CA 1
ATOM 2094 C C . ALA A 1 275 ? -3.770 -4.551 -21.654 1.00 79.00 275 ALA A C 1
ATOM 2096 O O . ALA A 1 275 ? -4.044 -5.041 -22.749 1.00 79.00 275 ALA A O 1
ATOM 2097 N N . GLY A 1 276 ? -2.946 -3.503 -21.542 1.00 77.62 276 GLY A N 1
ATOM 2098 C CA . GLY A 1 276 ? -2.244 -2.864 -22.660 1.00 77.62 276 GLY A CA 1
ATOM 2099 C C . GLY A 1 276 ? -3.078 -1.866 -23.474 1.00 77.62 276 GLY A C 1
ATOM 2100 O O . GLY A 1 276 ? -2.537 -1.203 -24.358 1.00 77.62 276 GLY A O 1
ATOM 2101 N N . VAL A 1 277 ? -4.374 -1.708 -23.185 1.00 83.19 277 VAL A N 1
ATOM 2102 C CA . VAL A 1 277 ? -5.243 -0.737 -23.867 1.00 83.19 277 VAL A CA 1
ATOM 2103 C C . VAL A 1 277 ? -5.245 0.580 -23.106 1.00 83.19 277 VAL A C 1
ATOM 2105 O O . VAL A 1 277 ? -5.711 0.645 -21.969 1.00 83.19 277 VAL A O 1
ATOM 2108 N N . ARG A 1 278 ? -4.739 1.633 -23.752 1.00 90.50 278 ARG A N 1
ATOM 2109 C CA . ARG A 1 278 ? -4.527 2.951 -23.149 1.00 90.50 278 ARG A CA 1
ATOM 2110 C C . ARG A 1 278 ? -5.631 3.951 -23.501 1.00 90.50 278 ARG A C 1
ATOM 2112 O O . ARG A 1 278 ? -5.985 4.112 -24.666 1.00 90.50 278 ARG A O 1
ATOM 2119 N N . THR A 1 279 ? -6.096 4.692 -22.500 1.00 93.75 279 THR A N 1
ATOM 2120 C CA . THR A 1 279 ? -6.990 5.852 -22.617 1.00 93.75 279 THR A CA 1
ATOM 2121 C C . THR A 1 279 ? -6.458 6.994 -21.763 1.00 93.75 279 THR A C 1
ATOM 2123 O O . THR A 1 279 ? -6.109 6.767 -20.608 1.00 93.75 279 THR A O 1
ATOM 2126 N N . HIS A 1 280 ? -6.441 8.218 -22.286 1.00 94.06 280 HIS A N 1
ATOM 2127 C CA . HIS A 1 280 ? -5.927 9.379 -21.561 1.00 94.06 280 HIS A CA 1
ATOM 2128 C C . HIS A 1 280 ? -6.824 10.608 -21.719 1.00 94.06 280 HIS A C 1
ATOM 2130 O O . HIS A 1 280 ? -7.668 10.684 -22.613 1.00 94.06 280 HIS A O 1
ATOM 2136 N N . THR A 1 281 ? -6.647 11.574 -20.825 1.00 96.75 281 THR A N 1
ATOM 2137 C CA . THR A 1 281 ? -7.236 12.910 -20.919 1.00 96.75 281 THR A CA 1
ATOM 2138 C C . THR A 1 281 ? -6.233 13.942 -20.434 1.00 96.75 281 THR A C 1
ATOM 2140 O O . THR A 1 281 ? -5.635 13.762 -19.374 1.00 96.75 281 THR A O 1
ATOM 2143 N N . GLU A 1 282 ? -6.077 15.029 -21.183 1.00 96.31 282 GLU A N 1
ATOM 2144 C CA . GLU A 1 282 ? -5.209 16.148 -20.831 1.00 96.31 282 GLU A CA 1
ATOM 2145 C C . GLU A 1 282 ? -5.976 17.446 -20.611 1.00 96.31 282 GLU A C 1
ATOM 2147 O O . GLU A 1 282 ? -6.988 17.730 -21.252 1.00 96.31 282 GLU A O 1
ATOM 2152 N N . VAL A 1 283 ? -5.420 18.281 -19.740 1.00 98.06 283 VAL A N 1
ATOM 2153 C CA . VAL A 1 283 ? -5.789 19.689 -19.587 1.00 98.06 283 VAL A CA 1
ATOM 2154 C C . VAL A 1 283 ? -4.538 20.554 -19.696 1.00 98.06 283 VAL A C 1
ATOM 2156 O O . VAL A 1 283 ? -3.438 20.135 -19.330 1.00 98.06 283 VAL A O 1
ATOM 2159 N N . THR A 1 284 ? -4.684 21.770 -20.219 1.00 98.25 284 THR A N 1
ATOM 2160 C CA . THR A 1 284 ? -3.570 22.720 -20.324 1.00 98.25 284 THR A CA 1
ATOM 2161 C C . THR A 1 284 ? -3.049 23.098 -18.936 1.00 98.25 284 THR A C 1
ATOM 2163 O O . THR A 1 284 ? -3.825 23.475 -18.062 1.00 98.25 284 THR A O 1
ATOM 2166 N N . ASP A 1 285 ? -1.729 23.044 -18.743 1.00 98.25 285 ASP A N 1
ATOM 2167 C CA . ASP A 1 285 ? -1.086 23.508 -17.512 1.00 98.25 285 ASP A CA 1
ATOM 2168 C C . ASP A 1 285 ? -0.951 25.038 -17.531 1.00 98.25 285 ASP A C 1
ATOM 2170 O O . ASP A 1 285 ? -0.067 25.602 -18.182 1.00 98.25 285 ASP A O 1
ATOM 2174 N N . THR A 1 286 ? -1.830 25.715 -16.794 1.00 97.06 286 THR A N 1
ATOM 2175 C CA . THR A 1 286 ? -1.821 27.176 -16.628 1.00 97.06 286 THR A CA 1
ATOM 2176 C C . THR A 1 286 ? -0.960 27.650 -15.451 1.00 97.06 286 THR A C 1
ATOM 2178 O O . THR A 1 286 ? -0.889 28.852 -15.193 1.00 97.06 286 THR A O 1
ATOM 2181 N N . ILE A 1 287 ? -0.314 26.744 -14.710 1.00 98.12 287 ILE A N 1
ATOM 2182 C CA . ILE A 1 287 ? 0.473 27.079 -13.519 1.00 98.12 287 ILE A CA 1
ATOM 2183 C C . ILE A 1 287 ? 1.858 27.550 -13.961 1.00 98.12 287 ILE A C 1
ATOM 2185 O O . ILE A 1 287 ? 2.661 26.771 -14.475 1.00 98.12 287 ILE A O 1
ATOM 2189 N N . ALA A 1 288 ? 2.172 28.830 -13.745 1.00 97.00 288 ALA A N 1
ATOM 2190 C CA . ALA A 1 288 ? 3.471 29.397 -14.119 1.00 97.00 288 ALA A CA 1
ATOM 2191 C C . ALA A 1 288 ? 4.643 28.784 -13.327 1.00 97.00 288 ALA A C 1
ATOM 2193 O O . ALA A 1 288 ? 5.707 28.553 -13.899 1.00 97.00 288 ALA A O 1
ATOM 2194 N N . SER A 1 289 ? 4.427 28.490 -12.040 1.00 98.25 289 SER A N 1
ATOM 2195 C CA . SER A 1 289 ? 5.420 27.906 -11.129 1.00 98.25 289 SER A CA 1
ATOM 2196 C C . SER A 1 289 ? 5.892 26.513 -11.564 1.00 98.25 289 SER A C 1
ATOM 2198 O O . SER A 1 289 ? 5.153 25.748 -12.199 1.00 98.25 289 SER A O 1
ATOM 2200 N N . THR A 1 290 ? 7.117 26.155 -11.169 1.00 98.25 290 THR A N 1
ATOM 2201 C CA . THR A 1 290 ? 7.614 24.772 -11.227 1.00 98.25 290 THR A CA 1
ATOM 2202 C C . THR A 1 290 ? 6.951 23.875 -10.192 1.00 98.25 290 THR A C 1
ATOM 2204 O O . THR A 1 290 ? 6.855 22.671 -10.415 1.00 98.25 290 THR A O 1
ATOM 2207 N N . VAL A 1 291 ? 6.406 24.470 -9.132 1.00 98.75 291 VAL A N 1
ATOM 2208 C CA . VAL A 1 291 ? 5.657 23.774 -8.089 1.00 98.75 291 VAL A CA 1
ATOM 2209 C C . VAL A 1 291 ? 4.214 23.541 -8.530 1.00 98.75 291 VAL A C 1
ATOM 2211 O O . VAL A 1 291 ? 3.544 24.451 -9.023 1.00 98.75 291 VAL A O 1
ATOM 2214 N N . SER A 1 292 ? 3.742 22.317 -8.334 1.00 98.75 292 SER A N 1
ATOM 2215 C CA . SER A 1 292 ? 2.352 21.896 -8.509 1.00 98.75 292 SER A CA 1
ATOM 2216 C C . SER A 1 292 ? 2.031 20.762 -7.543 1.00 98.75 292 SER A C 1
ATOM 2218 O O . SER A 1 292 ? 2.923 20.018 -7.145 1.00 98.75 292 SER A O 1
ATOM 2220 N N . TYR A 1 293 ? 0.760 20.593 -7.217 1.00 98.88 293 TYR A N 1
ATOM 2221 C CA . TYR A 1 293 ? 0.279 19.496 -6.389 1.00 98.88 293 TYR A CA 1
ATOM 2222 C C . TYR A 1 293 ? -0.513 18.538 -7.261 1.00 98.88 293 TYR A C 1
ATOM 2224 O O . TYR A 1 293 ? -1.319 18.983 -8.081 1.00 98.88 293 TYR A O 1
ATOM 2232 N N . LEU A 1 294 ? -0.283 17.240 -7.098 1.00 98.94 294 LEU A N 1
ATOM 2233 C CA . LEU A 1 294 ? -0.984 16.188 -7.825 1.00 98.94 294 LEU A CA 1
ATOM 2234 C C . LEU A 1 294 ? -1.702 15.297 -6.824 1.00 98.94 294 LEU A C 1
ATOM 2236 O O . LEU A 1 294 ? -1.135 14.958 -5.789 1.00 98.94 294 LEU A O 1
ATOM 2240 N N . ARG A 1 295 ? -2.929 14.897 -7.155 1.00 98.75 295 ARG A N 1
ATOM 2241 C CA . ARG A 1 295 ? -3.746 14.026 -6.310 1.00 98.75 295 ARG A CA 1
ATOM 2242 C C . ARG A 1 295 ? -4.455 12.975 -7.152 1.00 98.75 295 ARG A C 1
ATOM 2244 O O . ARG A 1 295 ? -4.998 13.293 -8.212 1.00 98.75 295 ARG A O 1
ATOM 2251 N N . LEU A 1 296 ? -4.491 11.741 -6.661 1.00 98.69 296 LEU A N 1
ATOM 2252 C CA . LEU A 1 296 ? -5.266 10.649 -7.242 1.00 98.69 296 LEU A CA 1
ATOM 2253 C C . LEU A 1 296 ? -6.151 10.029 -6.160 1.00 98.69 296 LEU A C 1
ATOM 2255 O O . LEU A 1 296 ? -5.668 9.627 -5.106 1.00 98.69 296 LEU A O 1
ATOM 2259 N N . VAL A 1 297 ? -7.454 9.986 -6.423 1.00 98.19 297 VAL A N 1
ATOM 2260 C CA . VAL A 1 297 ? -8.486 9.520 -5.491 1.00 98.19 297 VAL A CA 1
ATOM 2261 C C . VAL A 1 297 ? -9.116 8.250 -6.040 1.00 98.19 297 VAL A C 1
ATOM 2263 O O . VAL A 1 297 ? -9.584 8.249 -7.179 1.00 98.19 297 VAL A O 1
ATOM 2266 N N . LYS A 1 298 ? -9.171 7.198 -5.226 1.00 97.12 298 LYS A N 1
ATOM 2267 C CA . LYS A 1 298 ? -9.939 5.980 -5.480 1.00 97.12 298 LYS A CA 1
ATOM 2268 C C . LYS A 1 298 ? -11.184 5.971 -4.591 1.00 97.12 298 LYS A C 1
ATOM 2270 O O . LYS A 1 298 ? -11.060 6.057 -3.373 1.00 97.12 298 LYS A O 1
ATOM 2275 N N . SER A 1 299 ? -12.359 5.813 -5.202 1.00 92.56 299 SER A N 1
ATOM 2276 C CA . SER A 1 299 ? -13.606 5.493 -4.501 1.00 92.56 299 SER A CA 1
ATOM 2277 C C . SER A 1 299 ? -14.335 4.333 -5.176 1.00 92.56 299 SER A C 1
ATOM 2279 O O . SER A 1 299 ? -14.724 4.412 -6.345 1.00 92.56 299 SER A O 1
ATOM 2281 N N . GLY A 1 300 ? -14.455 3.208 -4.473 1.00 89.62 300 GLY A N 1
ATOM 2282 C CA . GLY A 1 300 ? -14.831 1.922 -5.045 1.00 89.62 300 GLY A CA 1
ATOM 2283 C C . GLY A 1 300 ? -13.929 1.575 -6.232 1.00 89.62 300 GLY A C 1
ATOM 2284 O O . GLY A 1 300 ? -12.708 1.496 -6.098 1.00 89.62 300 GLY A O 1
ATOM 2285 N N . ASN A 1 301 ? -14.535 1.413 -7.409 1.00 93.00 301 ASN A N 1
ATOM 2286 C CA . ASN A 1 301 ? -13.839 1.160 -8.679 1.00 93.00 301 ASN A CA 1
ATOM 2287 C C . ASN A 1 301 ? -13.604 2.435 -9.513 1.00 93.00 301 ASN A C 1
ATOM 2289 O O . ASN A 1 301 ? -13.218 2.337 -10.677 1.00 93.00 301 ASN A O 1
ATOM 2293 N N . SER A 1 302 ? -13.903 3.618 -8.972 1.00 97.31 302 SER A N 1
ATOM 2294 C CA . SER A 1 302 ? -13.756 4.907 -9.649 1.00 97.31 302 SER A CA 1
ATOM 2295 C C . SER A 1 302 ? -12.460 5.592 -9.231 1.00 97.31 302 SER A C 1
ATOM 2297 O O . SER A 1 302 ? -12.168 5.695 -8.043 1.00 97.31 302 SER A O 1
ATOM 2299 N N . TYR A 1 303 ? -11.716 6.110 -10.204 1.00 98.50 303 TYR A N 1
ATOM 2300 C CA . TYR A 1 303 ? -10.458 6.819 -10.005 1.00 98.50 303 TYR A CA 1
ATOM 2301 C C . TYR A 1 303 ? -10.548 8.225 -10.595 1.00 98.50 303 TYR A C 1
ATOM 2303 O O . TYR A 1 303 ? -10.904 8.392 -11.762 1.00 98.50 303 TYR A O 1
ATOM 2311 N N . SER A 1 304 ? -10.192 9.230 -9.805 1.00 98.44 304 SER A N 1
ATOM 2312 C CA . SER A 1 304 ? -10.190 10.637 -10.208 1.00 98.44 304 SER A CA 1
ATOM 2313 C C . SER A 1 304 ? -8.810 11.242 -9.994 1.00 98.44 304 SER A C 1
ATOM 2315 O O . SER A 1 304 ? -8.194 11.027 -8.952 1.00 98.44 304 SER A O 1
ATOM 2317 N N . ALA A 1 305 ? -8.342 12.031 -10.956 1.00 98.69 305 ALA A N 1
ATOM 2318 C CA . ALA A 1 305 ? -7.073 12.739 -10.880 1.00 98.69 305 ALA A CA 1
ATOM 2319 C C . ALA A 1 305 ? -7.294 14.249 -10.791 1.00 98.69 305 ALA A C 1
ATOM 2321 O O . ALA A 1 305 ? -8.186 14.793 -11.445 1.00 98.69 305 ALA A O 1
ATOM 2322 N N . TYR A 1 306 ? -6.461 14.922 -10.006 1.00 98.81 306 TYR A N 1
ATOM 2323 C CA . TYR A 1 306 ? -6.545 16.356 -9.775 1.00 98.81 306 TYR A CA 1
ATOM 2324 C C . TYR A 1 306 ? -5.159 16.994 -9.776 1.00 98.81 306 TYR A C 1
ATOM 2326 O O . TYR A 1 306 ? -4.158 16.347 -9.461 1.00 98.81 306 TYR A O 1
ATOM 2334 N N . TYR A 1 307 ? -5.132 18.291 -10.069 1.00 98.81 307 TYR A N 1
ATOM 2335 C CA . TYR A 1 307 ? -3.963 19.143 -9.894 1.00 98.81 307 TYR A CA 1
ATOM 2336 C C . TYR A 1 307 ? -4.329 20.413 -9.119 1.00 98.81 307 TYR A C 1
ATOM 2338 O O . TYR A 1 307 ? -5.491 20.832 -9.100 1.00 98.81 307 TYR A O 1
ATOM 2346 N N . SER A 1 308 ? -3.342 21.036 -8.481 1.00 98.75 308 SER A N 1
ATOM 2347 C CA . SER A 1 308 ? -3.501 22.311 -7.779 1.00 98.75 308 SER A CA 1
ATOM 2348 C C . SER A 1 308 ? -2.224 23.158 -7.842 1.00 98.75 308 SER A C 1
ATOM 2350 O O . SER A 1 308 ? -1.117 22.638 -8.000 1.00 98.75 308 SER A O 1
ATOM 2352 N N . ALA A 1 309 ? -2.389 24.480 -7.737 1.00 98.44 309 ALA A N 1
ATOM 2353 C CA . ALA A 1 309 ? -1.296 25.445 -7.623 1.00 98.44 309 ALA A CA 1
ATOM 2354 C C . ALA A 1 309 ? -0.931 25.776 -6.165 1.00 98.44 309 ALA A C 1
ATOM 2356 O O . ALA A 1 309 ? 0.179 26.243 -5.920 1.00 98.44 309 ALA A O 1
ATOM 2357 N N . ASP A 1 310 ? -1.851 25.561 -5.221 1.00 96.69 310 ASP A N 1
ATOM 2358 C CA . ASP A 1 310 ? -1.739 25.988 -3.819 1.00 96.69 310 ASP A CA 1
ATOM 2359 C C . ASP A 1 310 ? -1.857 24.834 -2.808 1.00 96.69 310 ASP A C 1
ATOM 2361 O O . ASP A 1 310 ? -1.626 25.043 -1.620 1.00 96.69 310 ASP A O 1
ATOM 2365 N N . GLY A 1 311 ? -2.211 23.629 -3.265 1.00 94.88 311 GLY A N 1
ATOM 2366 C CA . GLY A 1 311 ? -2.418 22.456 -2.412 1.00 94.88 311 GLY A CA 1
ATOM 2367 C C . GLY A 1 311 ? -3.735 22.486 -1.632 1.00 94.88 311 GLY A C 1
ATOM 2368 O O . GLY A 1 311 ? -3.977 21.610 -0.807 1.00 94.88 311 GLY A O 1
ATOM 2369 N N . ILE A 1 312 ? -4.603 23.468 -1.892 1.00 91.50 312 ILE A N 1
ATOM 2370 C CA . ILE A 1 312 ? -5.885 23.663 -1.204 1.00 91.50 312 ILE A CA 1
ATOM 2371 C C . ILE A 1 312 ? -7.028 23.497 -2.206 1.00 91.50 312 ILE A C 1
ATOM 2373 O O . ILE A 1 312 ? -7.933 22.685 -2.009 1.00 91.50 312 ILE A O 1
ATOM 2377 N N . THR A 1 313 ? -6.975 24.240 -3.312 1.00 95.62 313 THR A N 1
ATOM 2378 C CA . THR A 1 313 ? -8.011 24.232 -4.344 1.00 95.62 313 THR A CA 1
ATOM 2379 C C . THR A 1 313 ? -7.593 23.305 -5.476 1.00 95.62 313 THR A C 1
ATOM 2381 O O . THR A 1 313 ? -6.676 23.612 -6.239 1.00 95.62 313 THR A O 1
ATOM 2384 N N . TYR A 1 314 ? -8.273 22.166 -5.600 1.00 98.00 314 TYR A N 1
ATOM 2385 C CA . TYR A 1 314 ? -7.977 21.152 -6.612 1.00 98.00 314 TYR A CA 1
ATOM 2386 C C . TYR A 1 314 ? -8.919 21.240 -7.811 1.00 98.00 314 TYR A C 1
ATOM 2388 O O . TYR A 1 314 ? -10.135 21.331 -7.661 1.00 98.00 314 TYR A O 1
ATOM 2396 N N . THR A 1 315 ? -8.345 21.155 -9.010 1.00 98.56 315 THR A N 1
ATOM 2397 C CA . THR A 1 315 ? -9.081 21.057 -10.276 1.00 98.56 315 THR A CA 1
ATOM 2398 C C . THR A 1 315 ? -8.986 19.632 -10.807 1.00 98.56 315 THR A C 1
ATOM 2400 O O . THR A 1 315 ? -7.895 19.068 -10.881 1.00 98.56 315 THR A O 1
ATOM 2403 N N . GLN A 1 316 ? -10.124 19.034 -11.167 1.00 98.50 316 GLN A N 1
ATOM 2404 C CA . GLN A 1 316 ? -10.165 17.680 -11.720 1.00 98.50 316 GLN A CA 1
ATOM 2405 C C . GLN A 1 316 ? -9.654 17.655 -13.164 1.00 98.50 316 GLN A C 1
ATOM 2407 O O . GLN A 1 316 ? -9.987 18.527 -13.968 1.00 98.50 316 GLN A O 1
ATOM 2412 N N . ILE A 1 317 ? -8.875 16.631 -13.505 1.00 98.56 317 ILE A N 1
ATOM 2413 C CA . ILE A 1 317 ? -8.408 16.374 -14.868 1.00 98.56 317 ILE A CA 1
ATOM 2414 C C . ILE A 1 317 ? -9.434 15.477 -15.554 1.00 98.56 317 ILE A C 1
ATOM 2416 O O . ILE A 1 317 ? -9.512 14.278 -15.284 1.00 98.56 317 ILE A O 1
ATOM 2420 N N . GLY A 1 318 ? -10.229 16.062 -16.448 1.00 96.69 318 GLY A N 1
ATOM 2421 C CA . GLY A 1 318 ? -11.259 15.324 -17.171 1.00 96.69 318 GLY A CA 1
ATOM 2422 C C . GLY A 1 318 ? -12.327 14.734 -16.247 1.00 96.69 318 GLY A C 1
ATOM 2423 O O . GLY A 1 318 ? -12.763 15.366 -15.287 1.00 96.69 318 GLY A O 1
ATOM 2424 N N . THR A 1 319 ? -12.767 13.517 -16.565 1.00 96.50 319 THR A N 1
ATOM 2425 C CA . THR A 1 319 ? -13.774 12.781 -15.786 1.00 96.50 319 THR A CA 1
ATOM 2426 C C . THR A 1 319 ? -13.146 11.598 -15.059 1.00 96.50 319 THR A C 1
ATOM 2428 O O . THR A 1 319 ? -12.074 11.119 -15.432 1.00 96.50 319 THR A O 1
ATOM 2431 N N . ALA A 1 320 ? -13.820 11.127 -14.009 1.00 96.31 320 ALA A N 1
ATOM 2432 C CA . ALA A 1 320 ? -13.408 9.925 -13.301 1.00 96.31 320 ALA A CA 1
ATOM 2433 C C . ALA A 1 320 ? -13.410 8.710 -14.240 1.00 96.31 320 ALA A C 1
ATOM 2435 O O . ALA A 1 320 ? -14.289 8.557 -15.089 1.00 96.31 320 ALA A O 1
ATOM 2436 N N . GLN A 1 321 ? -12.432 7.828 -14.067 1.00 96.81 321 GLN A N 1
ATOM 2437 C CA . GLN A 1 321 ? -12.281 6.620 -14.862 1.00 96.81 321 GLN A CA 1
ATOM 2438 C C . GLN A 1 321 ? -12.481 5.383 -13.993 1.00 96.81 321 GLN A C 1
ATOM 2440 O O . GLN A 1 321 ? -11.963 5.306 -12.885 1.00 96.81 321 GLN A O 1
ATOM 2445 N N . THR A 1 322 ? -13.197 4.383 -14.507 1.00 95.56 322 THR A N 1
ATOM 2446 C CA . THR A 1 322 ? -13.460 3.148 -13.761 1.00 95.56 322 THR A CA 1
ATOM 2447 C C . THR A 1 322 ? -12.490 2.026 -14.122 1.00 95.56 322 THR A C 1
ATOM 2449 O O . THR A 1 322 ? -12.164 1.840 -15.304 1.00 95.56 322 THR A O 1
ATOM 2452 N N . ALA A 1 323 ? -12.073 1.260 -13.115 1.00 91.88 323 ALA A N 1
ATOM 2453 C CA . ALA A 1 323 ? -11.337 0.007 -13.251 1.00 91.88 323 ALA A CA 1
ATOM 2454 C C . ALA A 1 323 ? -11.586 -0.890 -12.024 1.00 91.88 323 ALA A C 1
ATOM 2456 O O . ALA A 1 323 ? -11.612 -0.409 -10.896 1.00 91.88 323 ALA A O 1
ATOM 2457 N N . SER A 1 324 ? -11.768 -2.193 -12.236 1.00 90.38 324 SER A N 1
ATOM 2458 C CA . SER A 1 324 ? -11.859 -3.177 -11.151 1.00 90.38 324 SER A CA 1
ATOM 2459 C C . SER A 1 324 ? -10.507 -3.861 -11.013 1.00 90.38 324 SER A C 1
ATOM 2461 O O . SER A 1 324 ? -10.187 -4.753 -11.795 1.00 90.38 324 SER A O 1
ATOM 2463 N N . LEU A 1 325 ? -9.701 -3.385 -10.067 1.00 86.38 325 LEU A N 1
ATOM 2464 C CA . LEU A 1 325 ? -8.311 -3.794 -9.888 1.00 86.38 325 LEU A CA 1
ATOM 2465 C C . LEU A 1 325 ? -8.082 -4.318 -8.470 1.00 86.38 325 LEU A C 1
ATOM 2467 O O . LEU A 1 325 ? -8.689 -3.839 -7.513 1.00 86.38 325 LEU A O 1
ATOM 2471 N N . THR A 1 326 ? -7.170 -5.273 -8.348 1.00 82.44 326 THR A N 1
ATOM 2472 C CA . THR A 1 326 ? -6.708 -5.847 -7.079 1.00 82.44 326 THR A CA 1
ATOM 2473 C C . THR A 1 326 ? -5.187 -5.792 -7.026 1.00 82.44 326 THR A C 1
ATOM 2475 O O . THR A 1 326 ? -4.554 -5.608 -8.063 1.00 82.44 326 THR A O 1
ATOM 2478 N N . ASP A 1 327 ? -4.604 -5.982 -5.840 1.00 78.62 327 ASP A N 1
ATOM 2479 C CA . ASP A 1 327 ? -3.146 -5.987 -5.647 1.00 78.62 327 ASP A CA 1
ATOM 2480 C C . ASP A 1 327 ? -2.478 -4.683 -6.137 1.00 78.62 327 ASP A C 1
ATOM 2482 O O . ASP A 1 327 ? -1.501 -4.669 -6.891 1.00 78.62 327 ASP A O 1
ATOM 2486 N N . LEU A 1 328 ? -3.073 -3.561 -5.727 1.00 90.19 328 LEU A N 1
ATOM 2487 C CA . LEU A 1 328 ? -2.656 -2.225 -6.128 1.00 90.19 328 LEU A CA 1
ATOM 2488 C C . LEU A 1 328 ? -1.380 -1.797 -5.401 1.00 90.19 328 LEU A C 1
ATOM 2490 O O . LEU A 1 328 ? -1.248 -1.942 -4.186 1.00 90.19 328 LEU A O 1
ATOM 2494 N N . LYS A 1 329 ? -0.477 -1.182 -6.157 1.00 94.88 329 LYS A N 1
ATOM 2495 C CA . LYS A 1 329 ? 0.642 -0.390 -5.657 1.00 94.88 329 LYS A CA 1
ATOM 2496 C C . LYS A 1 329 ? 0.369 1.070 -5.971 1.00 94.88 329 LYS A C 1
ATOM 2498 O O . LYS A 1 329 ? -0.331 1.383 -6.936 1.00 94.88 329 LYS A O 1
ATOM 2503 N N . VAL A 1 330 ? 0.939 1.961 -5.180 1.00 98.19 330 VAL A N 1
ATOM 2504 C CA . VAL A 1 330 ? 0.884 3.407 -5.399 1.00 98.19 330 VAL A CA 1
ATOM 2505 C C . VAL A 1 330 ? 2.269 4.009 -5.264 1.00 98.19 330 VAL A C 1
ATOM 2507 O O . VAL A 1 330 ? 3.120 3.454 -4.570 1.00 98.19 330 VAL A O 1
ATOM 2510 N N . GLY A 1 331 ? 2.517 5.138 -5.917 1.00 98.31 331 GLY A N 1
ATOM 2511 C CA . GLY A 1 331 ? 3.778 5.840 -5.717 1.00 98.31 331 GLY A CA 1
ATOM 2512 C C . GLY A 1 331 ? 4.083 6.905 -6.753 1.00 98.31 331 GLY A C 1
ATOM 2513 O O . GLY A 1 331 ? 3.172 7.554 -7.268 1.00 98.31 331 GLY A O 1
ATOM 2514 N N . LEU A 1 332 ? 5.374 7.086 -7.023 1.00 98.69 332 LEU A N 1
ATOM 2515 C CA . LEU A 1 332 ? 5.954 8.215 -7.745 1.00 98.69 332 LEU A CA 1
ATOM 2516 C C . LEU A 1 332 ? 6.693 7.749 -9.004 1.00 98.69 332 LEU A C 1
ATOM 2518 O O . LEU A 1 332 ? 7.279 6.666 -9.034 1.00 98.69 332 LEU A O 1
ATOM 2522 N N . LEU A 1 333 ? 6.710 8.586 -10.042 1.00 97.44 333 LEU A N 1
ATOM 2523 C CA . LEU A 1 333 ? 7.497 8.335 -11.254 1.00 97.44 333 LEU A CA 1
ATOM 2524 C C . LEU A 1 333 ? 7.936 9.621 -11.957 1.00 97.44 333 LEU A C 1
ATOM 2526 O O . LEU A 1 333 ? 7.270 10.653 -11.858 1.00 97.44 333 LEU A O 1
ATOM 2530 N N . ALA A 1 334 ? 9.013 9.520 -12.740 1.00 97.00 334 ALA A N 1
ATOM 2531 C CA . ALA A 1 334 ? 9.399 10.485 -13.770 1.00 97.00 334 ALA A CA 1
ATOM 2532 C C . ALA A 1 334 ? 9.928 9.732 -15.005 1.00 97.00 334 ALA A C 1
ATOM 2534 O O . ALA A 1 334 ? 10.922 9.017 -14.913 1.00 97.00 334 ALA A O 1
ATOM 2535 N N . VAL A 1 335 ? 9.243 9.843 -16.147 1.00 91.44 335 VAL A N 1
ATOM 2536 C CA . VAL A 1 335 ? 9.402 8.928 -17.296 1.00 91.44 335 VAL A CA 1
ATOM 2537 C C . VAL A 1 335 ? 9.315 9.649 -18.646 1.00 91.44 335 VAL A C 1
ATOM 2539 O O . VAL A 1 335 ? 9.026 10.847 -18.724 1.00 91.44 335 VAL A O 1
ATOM 2542 N N . ALA A 1 336 ? 9.518 8.876 -19.714 1.00 85.75 336 ALA A N 1
ATOM 2543 C CA . ALA A 1 336 ? 9.283 9.199 -21.120 1.00 85.75 336 ALA A CA 1
ATOM 2544 C C . ALA A 1 336 ? 10.133 10.344 -21.704 1.00 85.75 336 ALA A C 1
ATOM 2546 O O . ALA A 1 336 ? 9.941 10.725 -22.858 1.00 85.75 336 ALA A O 1
ATOM 2547 N N . GLY A 1 337 ? 11.124 10.859 -20.970 1.00 84.25 337 GLY A N 1
ATOM 2548 C CA . GLY A 1 337 ? 12.038 11.882 -21.472 1.00 84.25 337 GLY A CA 1
ATOM 2549 C C . GLY A 1 337 ? 13.006 12.427 -20.422 1.00 84.25 337 GLY A C 1
ATOM 2550 O O . GLY A 1 337 ? 12.801 12.290 -19.222 1.00 84.25 337 GLY A O 1
ATOM 2551 N N . THR A 1 338 ? 14.063 13.098 -20.886 1.00 84.44 338 THR A N 1
ATOM 2552 C CA . THR A 1 338 ? 15.197 13.555 -20.055 1.00 84.44 338 THR A CA 1
ATOM 2553 C C . THR A 1 338 ? 15.095 15.003 -19.557 1.00 84.44 338 THR A C 1
ATOM 2555 O O . THR A 1 338 ? 16.041 15.520 -18.972 1.00 84.44 338 THR A O 1
ATOM 2558 N N . GLY A 1 339 ? 13.981 15.693 -19.828 1.00 86.75 339 GLY A N 1
ATOM 2559 C CA . GLY A 1 339 ? 13.805 17.134 -19.586 1.00 86.75 339 GLY A CA 1
ATOM 2560 C C . GLY A 1 339 ? 13.121 17.510 -18.271 1.00 86.75 339 GLY A C 1
ATOM 2561 O O . GLY A 1 339 ? 12.576 18.612 -18.174 1.00 86.75 339 GLY A O 1
ATOM 2562 N N . LEU A 1 340 ? 13.089 16.593 -17.302 1.00 96.56 340 LEU A N 1
ATOM 2563 C CA . LEU A 1 340 ? 12.441 16.781 -16.009 1.00 96.56 340 LEU A CA 1
ATOM 2564 C C . LEU A 1 340 ? 13.351 16.287 -14.884 1.00 96.56 340 LEU A C 1
ATOM 2566 O O . LEU A 1 340 ? 13.711 15.114 -14.847 1.00 96.56 340 LEU A O 1
ATOM 2570 N N . THR A 1 341 ? 13.647 17.167 -13.936 1.00 97.88 341 THR A N 1
ATOM 2571 C CA . THR A 1 341 ? 14.041 16.773 -12.581 1.00 97.88 341 THR A CA 1
ATOM 2572 C C . THR A 1 341 ? 12.803 16.936 -11.713 1.00 97.88 341 THR A C 1
ATOM 2574 O O . THR A 1 341 ? 12.339 18.059 -11.522 1.00 97.88 341 THR A O 1
ATOM 2577 N N . ALA A 1 342 ? 12.228 15.827 -11.261 1.00 98.50 342 ALA A N 1
ATOM 2578 C CA . ALA A 1 342 ? 11.041 15.815 -10.421 1.00 98.50 342 ALA A CA 1
ATOM 2579 C C . ALA A 1 342 ? 11.471 15.737 -8.956 1.00 98.50 342 ALA A C 1
ATOM 2581 O O . ALA A 1 342 ? 11.999 14.712 -8.531 1.00 98.50 342 ALA A O 1
ATOM 2582 N N . ASN A 1 343 ? 11.277 16.816 -8.199 1.00 98.81 343 ASN A N 1
ATOM 2583 C CA . ASN A 1 343 ? 11.482 16.809 -6.755 1.00 98.81 343 ASN A CA 1
ATOM 2584 C C . ASN A 1 343 ? 10.119 16.666 -6.077 1.00 98.81 343 ASN A C 1
ATOM 2586 O O . ASN A 1 343 ? 9.291 17.573 -6.155 1.00 98.81 343 ASN A O 1
ATOM 2590 N N . PHE A 1 344 ? 9.884 15.535 -5.425 1.00 98.88 344 PHE A N 1
ATOM 2591 C CA . PHE A 1 344 ? 8.673 15.270 -4.656 1.00 98.88 344 PHE A CA 1
ATOM 2592 C C . PHE A 1 344 ? 8.937 15.595 -3.186 1.00 98.88 344 PHE A C 1
ATOM 2594 O O . PHE A 1 344 ? 9.793 14.958 -2.579 1.00 98.88 344 PHE A O 1
ATOM 2601 N N . ASP A 1 345 ? 8.249 16.604 -2.650 1.00 98.81 345 ASP A N 1
ATOM 2602 C CA . ASP A 1 345 ? 8.400 17.079 -1.258 1.00 98.81 345 ASP A CA 1
ATOM 2603 C C . ASP A 1 345 ? 7.889 16.011 -0.279 1.00 98.81 345 ASP A C 1
ATOM 2605 O O . ASP A 1 345 ? 8.570 15.593 0.645 1.00 98.81 345 ASP A O 1
ATOM 2609 N N . TYR A 1 346 ? 6.706 15.472 -0.572 1.00 98.69 346 TYR A N 1
ATOM 2610 C CA . TYR A 1 346 ? 6.073 14.426 0.220 1.00 98.69 346 TYR A CA 1
ATOM 2611 C C . TYR A 1 346 ? 5.316 13.441 -0.662 1.00 98.69 346 TYR A C 1
ATOM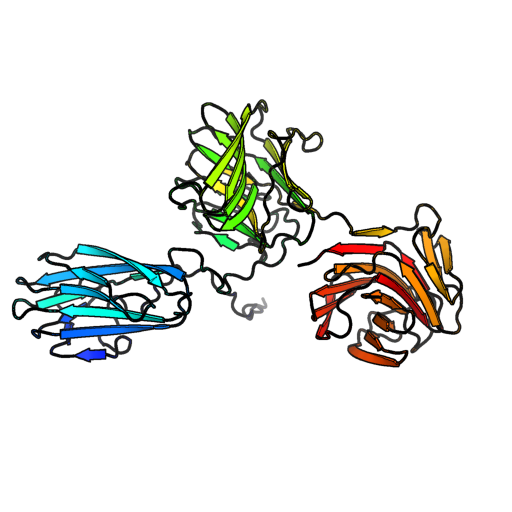 2613 O O . TYR A 1 346 ? 4.951 13.744 -1.802 1.00 98.69 346 TYR A O 1
ATOM 2621 N N . PHE A 1 347 ? 5.030 12.271 -0.110 1.00 98.69 347 PHE A N 1
ATOM 2622 C CA . PHE A 1 347 ? 4.004 11.359 -0.586 1.00 98.69 347 PHE A CA 1
ATOM 2623 C C . PHE A 1 347 ? 3.039 11.096 0.561 1.00 98.69 347 PHE A C 1
ATOM 2625 O O . PHE A 1 347 ? 3.438 10.535 1.577 1.00 98.69 347 PHE A O 1
ATOM 2632 N N . HIS A 1 348 ? 1.783 11.502 0.406 1.00 98.06 348 HIS A N 1
ATOM 2633 C CA . HIS A 1 348 ? 0.743 11.280 1.408 1.00 98.06 348 HIS A CA 1
ATOM 2634 C C . HIS A 1 348 ? -0.262 10.259 0.920 1.00 98.06 348 HIS A C 1
ATOM 2636 O O . HIS A 1 348 ? -0.623 10.250 -0.259 1.00 98.06 348 HIS A O 1
ATOM 2642 N N . VAL A 1 349 ? -0.730 9.426 1.842 1.00 95.50 349 VAL A N 1
ATOM 2643 C CA . VAL A 1 349 ? -1.751 8.410 1.628 1.00 95.50 349 VAL A CA 1
ATOM 2644 C C . VAL A 1 349 ? -2.801 8.547 2.718 1.00 95.50 349 VAL A C 1
ATOM 2646 O O . VAL A 1 349 ? -2.538 8.335 3.897 1.00 95.50 349 VAL A O 1
ATOM 2649 N N . THR A 1 350 ? -4.030 8.872 2.332 1.00 90.06 350 THR A N 1
ATOM 2650 C CA . THR A 1 350 ? -5.133 9.065 3.276 1.00 90.06 350 THR A CA 1
ATOM 2651 C C . THR A 1 350 ? -6.295 8.146 2.936 1.00 90.06 350 THR A C 1
ATOM 2653 O O . THR A 1 350 ? -6.786 8.158 1.807 1.00 90.06 350 THR A O 1
ATOM 2656 N N . GLN A 1 351 ? -6.779 7.390 3.919 1.00 87.56 351 GLN A N 1
ATOM 2657 C CA . GLN A 1 351 ? -8.033 6.641 3.834 1.00 87.56 351 GLN A CA 1
ATOM 2658 C C . GLN A 1 351 ? -9.142 7.379 4.593 1.00 87.56 351 GLN A C 1
ATOM 2660 O O . GLN A 1 351 ? -8.881 7.948 5.658 1.00 87.56 351 GLN A O 1
ATOM 2665 N N . PRO A 1 352 ? -10.390 7.354 4.103 1.00 84.19 352 PRO A N 1
ATOM 2666 C CA . PRO A 1 352 ? -11.519 7.734 4.928 1.00 84.19 352 PRO A CA 1
ATOM 2667 C C . PRO A 1 352 ? -11.686 6.711 6.058 1.00 84.19 352 PRO A C 1
ATOM 2669 O O . PRO A 1 352 ? -11.564 5.502 5.855 1.00 84.19 352 PRO A O 1
ATOM 2672 N N . ALA A 1 353 ? -11.996 7.193 7.260 1.00 87.25 353 ALA A N 1
ATOM 2673 C CA . ALA A 1 353 ? -12.412 6.304 8.331 1.00 87.25 353 ALA A CA 1
ATOM 2674 C C . ALA A 1 353 ? -13.756 5.656 7.955 1.00 87.25 353 ALA A C 1
ATOM 2676 O O . ALA A 1 353 ? -14.692 6.346 7.554 1.00 87.25 353 ALA A O 1
ATOM 2677 N N . LEU A 1 354 ? -13.869 4.337 8.127 1.00 91.94 354 LEU A N 1
ATOM 2678 C CA . LEU A 1 354 ? -15.146 3.620 8.052 1.00 91.94 354 LEU A CA 1
ATOM 2679 C C . LEU A 1 354 ? -16.105 4.094 9.153 1.00 91.94 354 LEU A C 1
ATOM 2681 O O . LEU A 1 354 ? -17.324 4.052 8.993 1.00 91.94 354 LEU A O 1
ATOM 2685 N N . PHE A 1 355 ? -15.541 4.530 10.280 1.00 95.44 355 PHE A N 1
ATOM 2686 C CA . PHE A 1 355 ? -16.246 5.107 11.415 1.00 95.44 355 PHE A CA 1
ATOM 2687 C C . PHE A 1 355 ? -15.282 5.939 12.257 1.00 95.44 355 PHE A C 1
ATOM 2689 O O . PHE A 1 355 ? -14.119 5.562 12.415 1.00 95.44 355 PHE A O 1
ATOM 2696 N N . SER A 1 356 ? -15.774 7.031 12.834 1.00 96.56 356 SER A N 1
ATOM 2697 C CA . SER A 1 356 ? -15.040 7.822 13.817 1.00 96.56 356 SER A CA 1
ATOM 2698 C C . SER A 1 356 ? -15.982 8.432 14.844 1.00 96.56 356 SER A C 1
ATOM 2700 O O . SER A 1 356 ? -17.067 8.879 14.475 1.00 96.56 356 SER A O 1
ATOM 2702 N N . ASP A 1 357 ? -15.538 8.496 16.093 1.00 98.06 357 ASP A N 1
ATOM 2703 C CA . ASP A 1 357 ? -16.224 9.209 17.166 1.00 98.06 357 ASP A CA 1
ATOM 2704 C C . ASP A 1 357 ? -15.196 9.723 18.186 1.00 98.06 357 ASP A C 1
ATOM 2706 O O . ASP A 1 357 ? -14.477 8.932 18.805 1.00 98.06 357 ASP A O 1
ATOM 2710 N N . ASP A 1 358 ? -15.096 11.045 18.312 1.00 97.44 358 ASP A N 1
ATOM 2711 C CA . ASP A 1 358 ? -14.275 11.747 19.308 1.00 97.44 358 ASP A CA 1
ATOM 2712 C C . ASP A 1 358 ? -15.111 12.239 20.502 1.00 97.44 358 ASP A C 1
ATOM 2714 O O . ASP A 1 358 ? -14.588 12.877 21.407 1.00 97.44 358 ASP A O 1
ATOM 2718 N N . PHE A 1 359 ? -16.424 11.970 20.500 1.00 98.31 359 PHE A N 1
ATOM 2719 C CA . PHE A 1 359 ? -17.394 12.387 21.512 1.00 98.31 359 PHE A CA 1
ATOM 2720 C C . PHE A 1 359 ? -17.448 13.899 21.791 1.00 98.31 359 PHE A C 1
ATOM 2722 O O . PHE A 1 359 ? -18.125 14.332 22.737 1.00 98.31 359 PHE A O 1
ATOM 2729 N N . GLU A 1 360 ? -16.787 14.741 20.988 1.00 98.19 360 GLU A N 1
ATOM 2730 C CA . GLU A 1 360 ? -16.695 16.179 21.241 1.00 98.19 360 GLU A CA 1
ATOM 2731 C C . GLU A 1 360 ? -17.994 16.925 20.931 1.00 98.19 360 GLU A C 1
ATOM 2733 O O . GLU A 1 360 ? -18.210 18.047 21.406 1.00 98.19 360 GLU A O 1
ATOM 2738 N N . ASP A 1 361 ? -18.926 16.268 20.251 1.00 96.88 361 ASP A N 1
ATOM 2739 C CA . ASP A 1 361 ? -20.303 16.719 20.078 1.00 96.88 361 ASP A CA 1
ATOM 2740 C C . ASP A 1 361 ? -21.177 16.529 21.342 1.00 96.88 361 ASP A C 1
ATOM 2742 O O . ASP A 1 361 ? -22.331 16.967 21.388 1.00 96.88 361 ASP A O 1
ATOM 2746 N N . GLY A 1 362 ? -20.622 15.914 22.393 1.00 97.38 362 GLY A N 1
ATOM 2747 C CA . GLY A 1 362 ? -21.261 15.738 23.693 1.00 97.38 362 GLY A CA 1
ATOM 2748 C C . GLY A 1 362 ? -22.323 14.645 23.742 1.00 97.38 362 GLY A C 1
ATOM 2749 O O . GLY A 1 362 ? -23.094 14.609 24.705 1.00 97.38 362 GLY A O 1
ATOM 2750 N N . ASN A 1 363 ? -22.392 13.763 22.746 1.00 97.19 363 ASN A N 1
ATOM 2751 C CA . ASN A 1 363 ? -23.347 12.663 22.730 1.00 97.19 363 ASN A CA 1
ATOM 2752 C C . ASN A 1 363 ? -22.695 11.340 22.287 1.00 97.19 363 ASN A C 1
ATOM 2754 O O . ASN A 1 363 ? -21.552 11.299 21.865 1.00 97.19 363 ASN A O 1
ATOM 2758 N N . SER A 1 364 ? -23.412 10.229 22.468 1.00 97.19 364 SER A N 1
ATOM 2759 C CA . SER A 1 364 ? -22.948 8.886 22.086 1.00 97.19 364 SER A CA 1
ATOM 2760 C C . SER A 1 364 ? -23.772 8.317 20.929 1.00 97.19 364 SER A C 1
ATOM 2762 O O . SER A 1 364 ? -24.122 7.132 20.931 1.00 97.19 364 SER A O 1
ATOM 2764 N N . THR A 1 365 ? -24.203 9.170 19.997 1.00 97.19 365 THR A N 1
ATOM 2765 C CA . THR A 1 365 ? -25.010 8.742 18.848 1.00 97.19 365 THR A CA 1
ATOM 2766 C C . THR A 1 365 ? -24.231 7.715 18.032 1.00 97.19 365 THR A C 1
ATOM 2768 O O . THR A 1 365 ? -23.046 7.870 17.784 1.00 97.19 365 THR A O 1
ATOM 2771 N N . GLY A 1 366 ? -24.891 6.628 17.628 1.00 96.50 366 GLY A N 1
ATOM 2772 C CA . GLY A 1 366 ? -24.241 5.520 16.915 1.00 96.50 366 GLY A CA 1
ATOM 2773 C C . GLY A 1 366 ? -23.692 4.412 17.821 1.00 96.50 366 GLY A C 1
ATOM 2774 O O . GLY A 1 366 ? -23.404 3.323 17.324 1.00 96.50 366 GLY A O 1
ATOM 2775 N N . TRP A 1 367 ? -23.644 4.628 19.140 1.00 98.44 367 TRP A N 1
ATOM 2776 C CA . TRP A 1 367 ? -23.289 3.600 20.120 1.00 98.44 367 TRP A CA 1
ATOM 2777 C C . TRP A 1 367 ? -24.521 2.973 20.765 1.00 98.44 367 TRP A C 1
ATOM 2779 O O . TRP A 1 367 ? -25.466 3.658 21.151 1.00 98.44 367 TRP A O 1
ATOM 2789 N N . THR A 1 368 ? -24.490 1.651 20.931 1.00 98.44 368 THR A N 1
ATOM 2790 C CA . THR A 1 368 ? -25.554 0.880 21.582 1.00 98.44 368 THR A CA 1
ATOM 2791 C C . THR A 1 368 ? -25.022 0.169 22.828 1.00 98.44 368 THR A C 1
ATOM 2793 O O . THR A 1 368 ? -24.299 -0.826 22.709 1.00 98.44 368 THR A O 1
ATOM 2796 N N . PRO A 1 369 ? -25.396 0.627 24.036 1.00 97.38 369 PRO A N 1
ATOM 2797 C CA . PRO A 1 369 ? -25.105 -0.087 25.272 1.00 97.38 369 PRO A CA 1
ATOM 2798 C C . PRO A 1 369 ? -25.857 -1.421 25.336 1.00 97.38 369 PRO A C 1
ATOM 2800 O O . PRO A 1 369 ? -27.069 -1.473 25.140 1.00 97.38 369 PRO A O 1
ATOM 2803 N N . VAL A 1 370 ? -25.150 -2.499 25.672 1.00 97.00 370 VAL A N 1
ATOM 2804 C CA . VAL A 1 370 ? -25.761 -3.794 26.021 1.00 97.00 370 VAL A CA 1
ATOM 2805 C C . VAL A 1 370 ? -26.078 -3.834 27.512 1.00 97.00 370 VAL A C 1
ATOM 2807 O O . VAL A 1 370 ? -27.141 -4.287 27.929 1.00 97.00 370 VAL A O 1
ATOM 2810 N N . ASN A 1 371 ? -25.125 -3.379 28.325 1.00 94.69 371 ASN A N 1
ATOM 2811 C CA . ASN A 1 371 ? -25.198 -3.326 29.779 1.00 94.69 371 ASN A CA 1
ATOM 2812 C C . ASN A 1 371 ? -24.178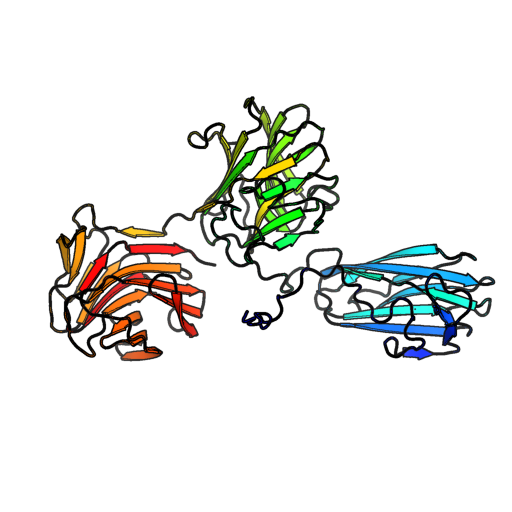 -2.315 30.334 1.00 94.69 371 ASN A C 1
ATOM 2814 O O . ASN A 1 371 ? -23.322 -1.788 29.618 1.00 94.69 371 ASN A O 1
ATOM 2818 N N . GLY A 1 372 ? -24.279 -2.050 31.638 1.00 94.00 372 GLY A N 1
ATOM 2819 C CA . GLY A 1 372 ? -23.528 -0.994 32.311 1.00 94.00 372 GLY A CA 1
ATOM 2820 C C . GLY A 1 372 ? -24.151 0.390 32.126 1.00 94.00 372 GLY A C 1
ATOM 2821 O O . GLY A 1 372 ? -25.202 0.546 31.509 1.00 94.00 372 GLY A O 1
ATOM 2822 N N . THR A 1 373 ? -23.484 1.395 32.685 1.00 94.88 373 THR A N 1
ATOM 2823 C CA . THR A 1 373 ? -23.911 2.796 32.622 1.00 94.88 373 THR A CA 1
ATOM 2824 C C . THR A 1 373 ? -22.888 3.568 31.808 1.00 94.88 373 THR A C 1
ATOM 2826 O O . THR A 1 373 ? -21.772 3.771 32.289 1.00 94.88 373 THR A O 1
ATOM 2829 N N . TRP A 1 374 ? -23.269 3.962 30.595 1.00 97.19 374 TRP A N 1
ATOM 2830 C CA . TRP A 1 374 ? -22.424 4.679 29.644 1.00 97.19 374 TRP A CA 1
ATOM 2831 C C . TRP A 1 374 ? -22.952 6.096 29.4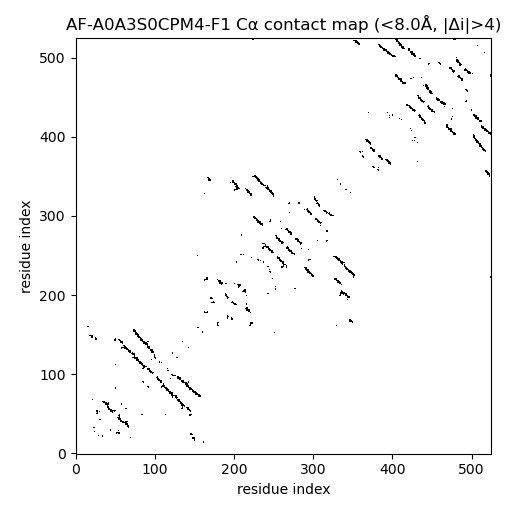38 1.00 97.19 374 TRP A C 1
ATOM 2833 O O . TRP A 1 374 ? -24.148 6.286 29.227 1.00 97.19 374 TRP A O 1
ATOM 2843 N N . SER A 1 375 ? -22.069 7.086 29.509 1.00 97.38 375 SER A N 1
ATOM 2844 C CA . SER A 1 375 ? -22.412 8.493 29.292 1.00 97.38 375 SER A CA 1
ATOM 2845 C C . SER A 1 375 ? -21.196 9.271 28.815 1.00 97.38 375 SER A C 1
ATOM 2847 O O . SER A 1 375 ? -20.092 9.025 29.307 1.00 97.38 375 SER A O 1
ATOM 2849 N N . VAL A 1 376 ? -21.404 10.244 27.932 1.00 98.31 376 VAL A N 1
ATOM 2850 C CA . VAL A 1 376 ? -20.353 11.203 27.579 1.00 98.31 376 VAL A CA 1
ATOM 2851 C C . VAL A 1 376 ? -20.151 12.184 28.729 1.00 98.31 376 VAL A C 1
ATOM 2853 O O . VAL A 1 376 ? -21.111 12.762 29.240 1.00 98.31 376 VAL A O 1
ATOM 2856 N N . VAL A 1 377 ? -18.904 12.338 29.169 1.00 98.00 377 VAL A N 1
ATOM 2857 C CA . VAL A 1 377 ? -18.515 13.242 30.262 1.00 98.00 377 VAL A CA 1
ATOM 2858 C C . VAL A 1 377 ? -17.204 13.945 29.934 1.00 98.00 377 VAL A C 1
ATOM 2860 O O . VAL A 1 377 ? -16.437 13.465 29.109 1.00 98.00 377 VAL A O 1
ATOM 2863 N N . THR A 1 378 ? -16.907 15.045 30.625 1.00 97.31 378 THR A N 1
ATOM 2864 C CA . THR A 1 378 ? -15.615 15.736 30.512 1.00 97.31 378 THR A CA 1
ATOM 2865 C C . THR A 1 378 ? -14.578 15.145 31.478 1.00 97.31 378 THR A C 1
ATOM 2867 O O . THR A 1 378 ? -14.808 15.108 32.687 1.00 97.31 378 THR A O 1
ATOM 2870 N N . ASP A 1 379 ? -13.427 14.721 30.953 1.00 90.69 379 ASP A N 1
ATOM 2871 C CA . ASP A 1 379 ? -12.226 14.268 31.679 1.00 90.69 379 ASP A CA 1
ATOM 2872 C C . ASP A 1 379 ? -10.972 14.803 30.960 1.00 90.69 379 ASP A C 1
ATOM 2874 O O . ASP A 1 379 ? -10.181 14.058 30.388 1.00 90.69 379 ASP A O 1
ATOM 2878 N N . GLY A 1 380 ? -10.840 16.133 30.920 1.00 91.12 380 GLY A N 1
ATOM 2879 C CA . GLY A 1 380 ? -9.950 16.828 29.984 1.00 91.12 380 GLY A CA 1
ATOM 2880 C C . GLY A 1 380 ? -10.697 17.147 28.689 1.00 91.12 380 GLY A C 1
ATOM 2881 O O . GLY A 1 380 ? -11.216 18.255 28.559 1.00 91.12 380 GLY A O 1
ATOM 2882 N N . THR A 1 381 ? -10.791 16.165 27.792 1.00 94.50 381 THR A N 1
ATOM 2883 C CA . THR A 1 381 ? -11.689 16.129 26.618 1.00 94.50 381 THR A CA 1
ATOM 2884 C C . THR A 1 381 ? -13.030 15.486 26.984 1.00 94.50 381 THR A C 1
ATOM 2886 O O . THR A 1 381 ? -13.228 15.045 28.127 1.00 94.50 381 THR A O 1
ATOM 2889 N N . LYS A 1 382 ? -13.997 15.475 26.062 1.00 97.94 382 LYS A N 1
ATOM 2890 C CA . LYS A 1 382 ? -15.204 14.658 26.217 1.00 97.94 382 LYS A CA 1
ATOM 2891 C C . LYS A 1 382 ? -14.870 13.213 25.883 1.00 97.94 382 LYS A C 1
ATOM 2893 O O . LYS A 1 382 ? -14.223 12.934 24.895 1.00 97.94 382 LYS A O 1
ATOM 2898 N N . VAL A 1 383 ? -15.318 12.292 26.730 1.00 98.50 383 VAL A N 1
ATOM 2899 C CA . VAL A 1 383 ? -15.049 10.858 26.581 1.00 98.50 383 VAL A CA 1
ATOM 2900 C C . VAL A 1 383 ? -16.320 10.065 26.834 1.00 98.50 383 VAL A C 1
ATOM 2902 O O . VAL A 1 383 ? -17.123 10.430 27.703 1.00 98.50 383 VAL A O 1
ATOM 2905 N N . LEU A 1 384 ? -16.482 8.927 26.163 1.00 98.56 384 LEU A N 1
ATOM 2906 C CA . LEU A 1 384 ? -17.522 7.970 26.514 1.00 98.56 384 LEU A CA 1
ATOM 2907 C C . LEU A 1 384 ? -17.078 7.171 27.741 1.00 98.56 384 LEU A C 1
ATOM 2909 O O . LEU A 1 384 ? -16.175 6.332 27.691 1.00 98.56 384 LEU A O 1
ATOM 2913 N N . LYS A 1 385 ? -17.726 7.438 28.876 1.00 97.75 385 LYS A N 1
ATOM 2914 C CA . LYS A 1 385 ? -17.365 6.848 30.164 1.00 97.75 385 LYS A CA 1
ATOM 2915 C C . LYS A 1 385 ? -18.368 5.807 30.608 1.00 97.75 385 LYS A C 1
ATOM 2917 O O . LYS A 1 385 ? -19.564 6.070 30.717 1.00 97.75 385 LYS A O 1
ATOM 2922 N N . GLN A 1 386 ? -17.836 4.653 30.972 1.00 96.06 386 GLN A N 1
ATOM 2923 C CA . GLN A 1 386 ? -18.502 3.685 31.816 1.00 96.06 386 GLN A CA 1
ATOM 2924 C C . GLN A 1 386 ? -18.225 4.032 33.289 1.00 96.06 386 GLN A C 1
ATOM 2926 O O . GLN A 1 386 ? -17.064 4.219 33.673 1.00 96.06 386 GLN A O 1
ATOM 2931 N N . THR A 1 387 ? -19.267 4.072 34.132 1.00 92.31 387 THR A N 1
ATOM 2932 C CA . THR A 1 387 ? -19.131 4.412 35.568 1.00 92.31 387 THR A CA 1
ATOM 2933 C C . THR A 1 387 ? -19.302 3.268 36.581 1.00 92.31 387 THR A C 1
ATOM 2935 O O . THR A 1 387 ? -18.832 3.410 37.710 1.00 92.31 387 THR A O 1
ATOM 2938 N N . SER A 1 388 ? -19.941 2.139 36.243 1.00 86.62 388 SER A N 1
ATOM 2939 C CA . SER A 1 388 ? -20.106 1.020 37.192 1.00 86.62 388 SER A CA 1
ATOM 2940 C C . SER A 1 388 ? -18.789 0.278 37.443 1.00 86.62 388 SER A C 1
ATOM 2942 O O . SER A 1 388 ? -18.150 -0.231 36.527 1.00 86.62 388 SER A O 1
ATOM 2944 N N . SER A 1 389 ? -18.446 0.115 38.719 1.00 85.00 389 SER A N 1
ATOM 2945 C CA . SER A 1 389 ? -17.322 -0.696 39.200 1.00 85.00 389 SER A CA 1
ATOM 2946 C C . SER A 1 389 ? -17.663 -2.178 39.398 1.00 85.00 389 SER A C 1
ATOM 2948 O O . SER A 1 389 ? -16.861 -2.924 39.952 1.00 85.00 389 SER A O 1
ATOM 2950 N N . SER A 1 390 ? -18.843 -2.621 38.962 1.00 85.31 390 SER A N 1
ATOM 2951 C CA . SER A 1 390 ? -19.310 -3.999 39.120 1.00 85.31 390 SER A CA 1
ATOM 2952 C C . SER A 1 390 ? -19.847 -4.565 37.809 1.00 85.31 390 SER A C 1
ATOM 2954 O O . SER A 1 390 ? -20.463 -3.843 37.019 1.00 85.31 390 SER A O 1
ATOM 2956 N N . ASN A 1 391 ? -19.648 -5.871 37.630 1.00 90.12 391 ASN A N 1
ATOM 2957 C CA . ASN A 1 391 ? -20.082 -6.667 36.486 1.00 90.12 391 ASN A CA 1
ATOM 2958 C C . ASN A 1 391 ? -19.411 -6.277 35.158 1.00 90.12 391 ASN A C 1
ATOM 2960 O O . ASN A 1 391 ? -18.497 -5.453 35.090 1.00 90.12 391 ASN A O 1
ATOM 2964 N N . GLU A 1 392 ? -19.831 -6.962 34.099 1.00 95.00 392 GLU A N 1
ATOM 2965 C CA . GLU A 1 392 ? -19.464 -6.677 32.716 1.00 95.00 392 GLU A CA 1
ATOM 2966 C C . GLU A 1 392 ? -20.309 -5.516 32.175 1.00 95.00 392 GLU A C 1
ATOM 2968 O O . GLU A 1 392 ? -21.521 -5.473 32.390 1.00 95.00 392 GLU A O 1
ATOM 2973 N N . ALA A 1 393 ? -19.656 -4.595 31.470 1.00 97.12 393 ALA A N 1
ATOM 2974 C CA . ALA A 1 393 ? -20.295 -3.519 30.727 1.00 97.12 393 ALA A CA 1
ATOM 2975 C C . ALA A 1 393 ? -19.783 -3.528 29.284 1.00 97.12 393 ALA A C 1
ATOM 2977 O O . ALA A 1 393 ? -18.572 -3.563 29.060 1.00 97.12 393 ALA A O 1
ATOM 2978 N N . ILE A 1 394 ? -20.696 -3.497 28.318 1.00 98.12 394 ILE A N 1
ATOM 2979 C CA . ILE A 1 394 ? -20.415 -3.551 26.883 1.00 98.12 394 ILE A CA 1
ATOM 2980 C C . ILE A 1 394 ? -21.240 -2.481 26.169 1.00 98.12 394 ILE A C 1
ATOM 2982 O O . ILE A 1 394 ? -22.428 -2.306 26.445 1.00 98.12 394 ILE A O 1
ATOM 2986 N N . THR A 1 395 ? -20.606 -1.810 25.215 1.00 98.62 395 THR A N 1
ATOM 2987 C CA . THR A 1 395 ? -21.249 -0.967 24.203 1.00 98.62 395 THR A CA 1
ATOM 2988 C C . THR A 1 395 ? -20.622 -1.265 22.841 1.00 98.62 395 THR A C 1
ATOM 2990 O O . THR A 1 395 ? -19.448 -1.641 22.779 1.00 98.62 395 THR A O 1
ATOM 2993 N N . TYR A 1 396 ? -21.385 -1.152 21.756 1.00 98.69 396 TYR A N 1
ATOM 2994 C CA . TYR A 1 396 ? -20.910 -1.438 20.398 1.00 98.69 396 TYR A CA 1
ATOM 2995 C C . TYR A 1 396 ? -21.373 -0.384 19.389 1.00 98.69 396 TYR A C 1
ATOM 2997 O O . TYR A 1 396 ? -22.362 0.309 19.624 1.00 98.69 396 TYR A O 1
ATOM 3005 N N . ALA A 1 397 ? -20.665 -0.291 18.263 1.00 98.62 397 ALA A N 1
ATOM 3006 C CA . ALA A 1 397 ? -20.939 0.636 17.166 1.00 98.62 397 ALA A CA 1
ATOM 3007 C C . ALA A 1 397 ? -20.449 0.063 15.821 1.00 98.62 397 ALA A C 1
ATOM 3009 O O . ALA A 1 397 ? -19.710 -0.924 15.781 1.00 98.62 397 ALA A O 1
ATOM 3010 N N . GLY A 1 398 ? -20.842 0.690 14.713 1.00 97.38 398 GLY A N 1
ATOM 3011 C CA . GLY A 1 398 ? -20.353 0.350 13.372 1.00 97.38 398 GLY A CA 1
ATOM 3012 C C . GLY A 1 398 ? -21.124 -0.763 12.652 1.00 97.38 398 GLY A C 1
ATOM 3013 O O . GLY A 1 398 ? -22.241 -1.131 13.033 1.00 97.38 398 GLY A O 1
ATOM 3014 N N . ASP A 1 399 ? -20.526 -1.291 11.583 1.00 97.38 399 ASP A N 1
ATOM 3015 C CA . ASP A 1 399 ? -21.159 -2.227 10.645 1.00 97.38 399 ASP A CA 1
ATOM 3016 C C . ASP A 1 399 ? -20.752 -3.692 10.913 1.00 97.38 399 ASP A C 1
ATOM 3018 O O . ASP A 1 399 ? -19.615 -3.988 11.264 1.00 97.38 399 ASP A O 1
ATOM 3022 N N . ALA A 1 400 ? -21.687 -4.636 10.755 1.00 97.75 400 ALA A N 1
ATOM 3023 C CA . ALA A 1 400 ? -21.396 -6.072 10.847 1.00 97.75 400 ALA A CA 1
ATOM 3024 C C . ALA A 1 400 ? -20.710 -6.646 9.591 1.00 97.75 400 ALA A C 1
ATOM 3026 O O . ALA A 1 400 ? -20.210 -7.774 9.638 1.00 97.75 400 ALA A O 1
ATOM 3027 N N . SER A 1 401 ? -20.715 -5.906 8.481 1.00 96.31 401 SER A N 1
ATOM 3028 C CA . SER A 1 401 ? -20.131 -6.322 7.205 1.00 96.31 401 SER A CA 1
ATOM 3029 C C . SER A 1 401 ? -18.607 -6.173 7.149 1.00 96.31 401 SER A C 1
ATOM 3031 O O . SER A 1 401 ? -17.977 -6.823 6.318 1.00 96.31 401 SER A O 1
ATOM 3033 N N . TRP A 1 402 ? -17.997 -5.387 8.044 1.00 97.00 402 TRP A N 1
ATOM 3034 C CA . TRP A 1 402 ? -16.551 -5.164 8.053 1.00 97.00 402 TRP A CA 1
ATOM 3035 C C . TRP A 1 402 ? -15.773 -6.443 8.352 1.00 97.00 402 TRP A C 1
ATOM 3037 O O . TRP A 1 402 ? -15.978 -7.081 9.386 1.00 97.00 402 TRP A O 1
ATOM 3047 N N . THR A 1 403 ? -14.859 -6.799 7.452 1.00 95.44 403 THR A N 1
ATOM 3048 C CA . THR A 1 403 ? -14.039 -8.016 7.506 1.00 95.44 403 THR A CA 1
ATOM 3049 C C . THR A 1 403 ? -12.616 -7.703 7.957 1.00 95.44 403 THR A C 1
ATOM 3051 O O . THR A 1 403 ? -12.234 -8.043 9.084 1.00 95.44 403 THR A O 1
ATOM 3054 N N . ASN A 1 404 ? -11.862 -7.028 7.088 1.00 93.44 404 ASN A N 1
ATOM 3055 C CA . ASN A 1 404 ? -10.494 -6.594 7.306 1.00 93.44 404 ASN A CA 1
ATOM 3056 C C . ASN A 1 404 ? -10.483 -5.115 7.673 1.00 93.44 404 ASN A C 1
ATOM 3058 O O . ASN A 1 404 ? -10.757 -4.248 6.846 1.00 93.44 404 ASN A O 1
ATOM 3062 N N . TYR A 1 405 ? -10.209 -4.822 8.940 1.00 96.62 405 TYR A N 1
ATOM 3063 C CA . TYR A 1 405 ? -10.153 -3.447 9.419 1.00 96.62 405 TYR A CA 1
ATOM 3064 C C . TYR A 1 405 ? -9.225 -3.313 10.625 1.00 96.62 405 TYR A C 1
ATOM 3066 O O . TYR A 1 405 ? -8.887 -4.298 11.289 1.00 96.62 405 TYR A O 1
ATOM 3074 N N . ALA A 1 406 ? -8.838 -2.080 10.928 1.00 96.69 406 ALA A N 1
ATOM 3075 C CA . ALA A 1 406 ? -8.198 -1.708 12.178 1.00 96.69 406 ALA A CA 1
ATOM 3076 C C . ALA A 1 406 ? -9.174 -0.887 13.021 1.00 96.69 406 ALA A C 1
ATOM 3078 O O . ALA A 1 406 ? -9.770 0.060 12.519 1.00 96.69 406 ALA A O 1
ATOM 3079 N N . VAL A 1 407 ? -9.331 -1.229 14.301 1.00 98.62 407 VAL A N 1
ATOM 3080 C CA . VAL A 1 407 ? -10.010 -0.370 15.284 1.00 98.62 407 VAL A CA 1
ATOM 3081 C C . VAL A 1 407 ? -8.974 0.245 16.210 1.00 98.62 407 VAL A C 1
ATOM 3083 O O . VAL A 1 407 ? -8.146 -0.468 16.783 1.00 98.62 407 VAL A O 1
ATOM 3086 N N . LYS A 1 408 ? -9.021 1.566 16.360 1.00 98.31 408 LYS A N 1
ATOM 3087 C CA . LYS A 1 408 ? -8.151 2.353 17.232 1.00 98.31 408 LYS A CA 1
ATOM 3088 C C . LYS A 1 408 ? -9.006 3.166 18.198 1.00 98.31 408 LYS A C 1
ATOM 3090 O O . LYS A 1 408 ? -10.053 3.668 17.807 1.00 98.31 408 LYS A O 1
ATOM 3095 N N . ALA A 1 409 ? -8.569 3.279 19.447 1.00 98.69 409 ALA A N 1
ATOM 3096 C CA . ALA A 1 409 ? -9.183 4.169 20.425 1.00 98.69 409 ALA A CA 1
ATOM 3097 C C . ALA A 1 409 ? -8.203 4.521 21.545 1.00 98.69 409 ALA A C 1
ATOM 3099 O O . ALA A 1 409 ? -7.344 3.708 21.908 1.00 98.69 409 ALA A O 1
ATOM 3100 N N . ASP A 1 410 ? -8.389 5.691 22.141 1.00 98.69 410 ASP A N 1
ATOM 3101 C CA . ASP A 1 410 ? -7.761 6.048 23.403 1.00 98.69 410 ASP A CA 1
ATOM 3102 C C . ASP A 1 410 ? -8.597 5.495 24.555 1.00 98.69 410 ASP A C 1
ATOM 3104 O O . ASP A 1 410 ? -9.814 5.653 24.596 1.00 98.69 410 ASP A O 1
ATOM 3108 N N . ILE A 1 411 ? -7.955 4.806 25.497 1.00 98.25 411 ILE A N 1
ATOM 3109 C CA . ILE A 1 411 ? -8.629 4.222 26.655 1.00 98.25 411 ILE A CA 1
ATOM 3110 C C . ILE A 1 411 ? -7.967 4.620 27.963 1.00 98.25 411 ILE A C 1
ATOM 3112 O O . ILE A 1 411 ? -6.754 4.821 28.032 1.00 98.25 411 ILE A O 1
ATOM 3116 N N . LYS A 1 412 ? -8.756 4.629 29.037 1.00 96.75 412 LYS A N 1
ATOM 3117 C CA . LYS A 1 412 ? -8.272 4.866 30.400 1.00 96.75 412 LYS A CA 1
ATOM 3118 C C . LYS A 1 412 ? -8.945 3.918 31.387 1.00 96.75 412 LYS A C 1
ATOM 3120 O O . LYS A 1 412 ? -10.174 3.855 31.471 1.00 96.75 412 LYS A O 1
ATOM 3125 N N . LEU A 1 413 ? -8.134 3.186 32.155 1.00 94.94 413 LEU A N 1
ATOM 3126 C CA . LEU A 1 413 ? -8.594 2.409 33.312 1.00 94.94 413 LEU A CA 1
ATOM 3127 C C . LEU A 1 413 ? -8.690 3.360 34.514 1.00 94.94 413 LEU A C 1
ATOM 3129 O O . LEU A 1 413 ? -7.665 3.806 35.021 1.00 94.94 413 LEU A O 1
ATOM 3133 N N . ASN A 1 414 ? -9.901 3.713 34.950 1.00 91.31 414 ASN A N 1
ATOM 3134 C CA . ASN A 1 414 ? -10.138 4.826 35.889 1.00 91.31 414 ASN A CA 1
ATOM 3135 C C . ASN A 1 414 ? -10.072 4.425 37.376 1.00 91.31 414 ASN A C 1
ATOM 3137 O O . ASN A 1 414 ? -10.597 5.122 38.246 1.00 91.31 414 ASN A O 1
ATOM 3141 N N . ASN A 1 415 ? -9.497 3.267 37.684 1.00 88.50 415 ASN A N 1
ATOM 3142 C CA . ASN A 1 415 ? -9.235 2.831 39.048 1.00 88.50 415 ASN A CA 1
ATOM 3143 C C . ASN A 1 415 ? -7.995 1.924 39.086 1.00 88.50 415 ASN A C 1
ATOM 3145 O O . ASN A 1 415 ? -7.366 1.655 38.064 1.00 88.50 415 ASN A O 1
ATOM 3149 N N . ASN A 1 416 ? -7.661 1.449 40.285 1.00 87.38 416 ASN A N 1
ATOM 3150 C CA . ASN A 1 416 ? -6.501 0.591 40.527 1.00 87.38 416 ASN A CA 1
ATOM 3151 C C . ASN A 1 416 ? -6.925 -0.869 40.764 1.00 87.38 416 ASN A C 1
ATOM 3153 O O . ASN A 1 416 ? -6.242 -1.597 41.485 1.00 87.38 416 ASN A O 1
ATOM 3157 N N . ALA A 1 417 ? -8.094 -1.276 40.254 1.00 85.75 417 ALA A N 1
ATOM 3158 C CA . ALA A 1 417 ? -8.583 -2.632 40.455 1.00 85.75 417 ALA A CA 1
ATOM 3159 C C . ALA A 1 417 ? -7.675 -3.628 39.715 1.00 85.75 417 ALA A C 1
ATOM 3161 O O . ALA A 1 417 ? -7.252 -3.393 38.583 1.00 85.75 417 ALA A O 1
ATOM 3162 N N . ILE A 1 418 ? -7.326 -4.717 40.400 1.00 84.62 418 ILE A N 1
ATOM 3163 C CA . ILE A 1 418 ? -6.428 -5.750 39.881 1.00 84.62 418 ILE A CA 1
ATOM 3164 C C . ILE A 1 418 ? -7.228 -6.895 39.274 1.00 84.62 418 ILE A C 1
ATOM 3166 O O . ILE A 1 418 ? -8.322 -7.220 39.729 1.00 84.62 418 ILE A O 1
ATOM 3170 N N . ASP A 1 419 ? -6.676 -7.493 38.227 1.00 84.25 419 ASP A N 1
ATOM 3171 C CA . ASP A 1 419 ? -7.266 -8.561 37.428 1.00 84.25 419 ASP A CA 1
ATOM 3172 C C . ASP A 1 419 ? -8.658 -8.227 36.840 1.00 84.25 419 ASP A C 1
ATOM 3174 O O . ASP A 1 419 ? -9.348 -9.087 36.292 1.00 84.25 419 ASP A O 1
ATOM 3178 N N . THR A 1 420 ? -9.022 -6.946 36.810 1.00 84.12 420 THR A N 1
ATOM 3179 C CA . THR A 1 420 ? -10.191 -6.383 36.131 1.00 84.12 420 THR A CA 1
ATOM 3180 C C . THR A 1 420 ? -9.719 -5.764 34.821 1.00 84.12 420 THR A C 1
ATOM 3182 O O . THR A 1 420 ? -8.999 -4.777 34.829 1.00 84.12 420 THR A O 1
ATOM 3185 N N . GLY A 1 421 ? -9.997 -6.388 33.673 1.00 89.06 421 GLY A N 1
ATOM 3186 C CA . GLY A 1 421 ? -9.474 -5.931 32.376 1.00 89.06 421 GLY A CA 1
ATOM 3187 C C . GLY A 1 421 ? -10.529 -5.243 31.512 1.00 89.06 421 GLY A C 1
ATOM 3188 O O . GLY A 1 421 ? -11.654 -5.742 31.430 1.00 89.06 421 GLY A O 1
ATOM 3189 N N . SER A 1 422 ? -10.148 -4.163 30.825 1.00 96.38 422 SER A N 1
ATOM 3190 C CA . SER A 1 422 ? -11.010 -3.399 29.907 1.00 96.38 422 SER A CA 1
ATOM 3191 C C . SER A 1 422 ? -10.278 -3.035 28.617 1.00 96.38 422 SER A C 1
ATOM 3193 O O . SER A 1 422 ? -9.048 -2.950 28.593 1.00 96.38 422 SER A O 1
ATOM 3195 N N . GLY A 1 423 ? -11.027 -2.816 27.542 1.00 98.00 423 GLY A N 1
ATOM 3196 C CA . GLY A 1 423 ? -10.454 -2.438 26.256 1.00 98.00 423 GLY A CA 1
ATOM 3197 C C . GLY A 1 423 ? -11.469 -2.436 25.124 1.00 98.00 423 GLY A C 1
ATOM 3198 O O . GLY A 1 423 ? -12.671 -2.282 25.350 1.00 98.00 423 GLY A O 1
ATOM 3199 N N . ILE A 1 424 ? -10.957 -2.615 23.912 1.00 98.88 424 ILE A N 1
ATOM 3200 C CA . ILE A 1 424 ? -11.722 -2.544 22.669 1.00 98.88 424 ILE A CA 1
ATOM 3201 C C . ILE A 1 424 ? -12.176 -3.934 22.217 1.00 98.88 424 ILE A C 1
ATOM 3203 O O . ILE A 1 424 ? -11.503 -4.946 22.447 1.00 98.88 424 ILE A O 1
ATOM 3207 N N . LEU A 1 425 ? -13.339 -3.972 21.575 1.00 98.88 425 LEU A N 1
ATOM 3208 C CA . LEU A 1 425 ? -13.923 -5.145 20.938 1.00 98.88 425 LEU A CA 1
ATOM 3209 C C . LEU A 1 425 ? -13.810 -5.017 19.420 1.00 98.88 425 LEU A C 1
ATOM 3211 O O . LEU A 1 425 ? -13.945 -3.924 18.868 1.00 98.88 425 LEU A O 1
ATOM 3215 N N . ALA A 1 426 ? -13.617 -6.149 18.754 1.00 98.81 426 ALA A N 1
ATOM 3216 C CA . ALA A 1 426 ? -13.599 -6.242 17.302 1.00 98.81 426 ALA A CA 1
ATOM 3217 C C . ALA A 1 426 ? -14.263 -7.534 16.822 1.00 98.81 426 ALA A C 1
ATOM 3219 O O . ALA A 1 426 ? -14.395 -8.498 17.581 1.00 98.81 426 ALA A O 1
ATOM 3220 N N . ARG A 1 427 ? -14.701 -7.528 15.561 1.00 98.56 427 ARG A N 1
ATOM 3221 C CA . ARG A 1 427 ? -15.606 -8.501 14.948 1.00 98.56 427 ARG A CA 1
ATOM 3222 C C . ARG A 1 427 ? -16.727 -8.887 15.915 1.00 98.56 427 ARG A C 1
ATOM 3224 O O . ARG A 1 427 ? -16.995 -10.060 16.155 1.00 98.56 427 ARG A O 1
ATOM 3231 N N . TYR A 1 428 ? -17.332 -7.867 16.530 1.00 98.81 428 TYR A N 1
ATOM 3232 C CA . TYR A 1 428 ? -18.440 -8.029 17.458 1.00 98.81 428 TYR A CA 1
ATOM 3233 C C . TYR A 1 428 ? -19.678 -8.472 16.682 1.00 98.81 428 TYR A C 1
ATOM 3235 O O . TYR A 1 428 ? -20.229 -7.714 15.877 1.00 98.81 428 TYR A O 1
ATOM 3243 N N . VAL A 1 429 ? -20.092 -9.715 16.917 1.00 98.62 429 VAL A N 1
ATOM 3244 C CA . VAL A 1 429 ? -21.310 -10.296 16.344 1.00 98.62 429 VAL A CA 1
ATOM 3245 C C . VAL A 1 429 ? -22.476 -10.048 17.297 1.00 98.62 429 VAL A C 1
ATOM 3247 O O . VAL A 1 429 ? -23.499 -9.490 16.904 1.00 98.62 429 VAL A O 1
ATOM 3250 N N . ASP A 1 430 ? -22.287 -10.418 18.564 1.00 98.31 430 ASP A N 1
ATOM 3251 C CA . ASP A 1 430 ? -23.239 -10.232 19.655 1.00 98.31 430 ASP A CA 1
ATOM 3252 C C . ASP A 1 430 ? -22.518 -10.297 21.020 1.00 98.31 430 ASP A C 1
ATOM 3254 O O . ASP A 1 430 ? -21.300 -10.472 21.099 1.00 98.31 430 ASP A O 1
ATOM 3258 N N . ASN A 1 431 ? -23.266 -10.186 22.124 1.00 97.25 431 ASN A N 1
ATOM 3259 C CA . ASN A 1 431 ? -22.719 -10.150 23.487 1.00 97.25 431 ASN A CA 1
ATOM 3260 C C . ASN A 1 431 ? -21.887 -11.388 23.884 1.00 97.25 431 ASN A C 1
ATOM 3262 O O . ASN A 1 431 ? -21.105 -11.338 24.835 1.00 97.25 431 ASN A O 1
ATOM 3266 N N . ASN A 1 432 ? -22.049 -12.501 23.179 1.00 98.38 432 ASN A N 1
ATOM 3267 C CA . ASN A 1 432 ? -21.405 -13.777 23.451 1.00 98.38 432 ASN A CA 1
ATOM 3268 C C . ASN A 1 432 ? -20.298 -14.124 22.443 1.00 98.38 432 ASN A C 1
ATOM 3270 O O . ASN A 1 432 ? -19.617 -15.130 22.660 1.00 98.38 432 ASN A O 1
ATOM 3274 N N . ASN A 1 433 ? -20.108 -13.318 21.390 1.00 98.75 433 ASN A N 1
ATOM 3275 C CA . ASN A 1 433 ? -19.286 -13.646 20.224 1.00 98.75 433 ASN A CA 1
ATOM 3276 C C . ASN A 1 433 ? -18.496 -12.421 19.711 1.00 98.75 433 ASN A C 1
ATOM 3278 O O . ASN A 1 433 ? -19.054 -11.570 19.014 1.00 98.75 433 ASN A O 1
ATOM 3282 N N . PHE A 1 434 ? -17.209 -12.316 20.073 1.00 98.81 434 PHE A N 1
ATOM 3283 C CA . PHE A 1 434 ? -16.312 -11.223 19.649 1.00 98.81 434 PHE A CA 1
ATOM 3284 C C . PHE A 1 434 ? -14.826 -11.510 19.933 1.00 98.81 434 PHE A C 1
ATOM 3286 O O . PHE A 1 434 ? -14.493 -12.347 20.777 1.00 98.81 434 PHE A O 1
ATOM 3293 N N . TYR A 1 435 ? -13.922 -10.747 19.311 1.00 98.88 435 TYR A N 1
ATOM 3294 C CA . TYR A 1 435 ? -12.543 -10.571 19.785 1.00 98.88 435 TYR A CA 1
ATOM 3295 C C . TYR A 1 435 ? -12.440 -9.384 20.752 1.00 98.88 435 TYR A C 1
ATOM 3297 O O . TYR A 1 435 ? -13.181 -8.409 20.642 1.00 98.88 435 TYR A O 1
ATOM 3305 N N . MET A 1 436 ? -11.512 -9.458 21.708 1.00 98.69 436 MET A N 1
ATOM 3306 C CA . MET A 1 436 ? -11.260 -8.399 22.691 1.00 98.69 436 MET A CA 1
ATOM 3307 C C . MET A 1 436 ? -9.761 -8.187 22.881 1.00 98.69 436 MET A C 1
ATOM 3309 O O . MET A 1 436 ? -9.056 -9.106 23.305 1.00 98.69 436 MET A O 1
ATOM 3313 N N . PHE A 1 437 ? -9.307 -6.955 22.664 1.00 98.88 437 PHE A N 1
ATOM 3314 C CA . PHE A 1 437 ? -7.958 -6.511 22.994 1.00 98.88 437 PHE A CA 1
ATOM 3315 C C . PHE A 1 437 ? -8.015 -5.561 24.188 1.00 98.88 437 PHE A C 1
ATOM 3317 O O . PHE A 1 437 ? -8.695 -4.535 24.149 1.00 98.88 437 PHE A O 1
ATOM 3324 N N . ARG A 1 438 ? -7.358 -5.940 25.288 1.00 97.88 438 ARG A N 1
ATOM 3325 C CA . ARG A 1 438 ? -7.539 -5.271 26.579 1.00 97.88 438 ARG A CA 1
ATOM 3326 C C . ARG A 1 438 ? -6.246 -5.038 27.340 1.00 97.88 438 ARG A C 1
ATOM 3328 O O . ARG A 1 438 ? -5.281 -5.794 27.211 1.00 97.88 438 ARG A O 1
ATOM 3335 N N . LEU A 1 439 ? -6.316 -4.047 28.223 1.00 97.69 439 LEU A N 1
ATOM 3336 C CA . LEU A 1 439 ? -5.368 -3.829 29.306 1.00 97.69 439 LEU A CA 1
ATOM 3337 C C . LEU A 1 439 ? -5.951 -4.383 30.607 1.00 97.69 439 LEU A C 1
ATOM 3339 O O . LEU A 1 439 ? -7.157 -4.312 30.856 1.00 97.69 439 LEU A O 1
ATOM 3343 N N . ASN A 1 440 ? -5.093 -4.963 31.435 1.00 94.31 440 ASN A N 1
ATOM 3344 C CA . ASN A 1 440 ? -5.456 -5.528 32.725 1.00 94.31 440 ASN A CA 1
ATOM 3345 C C . ASN A 1 440 ? -4.336 -5.241 33.728 1.00 94.31 440 ASN A C 1
ATOM 3347 O O . ASN A 1 440 ? -3.157 -5.406 33.416 1.00 94.31 440 ASN A O 1
ATOM 3351 N N . LEU A 1 441 ? -4.702 -4.768 34.916 1.00 91.31 441 LEU A N 1
ATOM 3352 C CA . LEU A 1 441 ? -3.735 -4.429 35.951 1.00 91.31 441 LEU A CA 1
ATOM 3353 C C . LEU A 1 441 ? -3.465 -5.636 36.864 1.00 91.31 441 LEU A C 1
ATOM 3355 O O . LEU A 1 441 ? -4.398 -6.362 37.186 1.00 91.31 441 LEU A O 1
ATOM 3359 N N . PRO A 1 442 ? -2.229 -5.828 37.352 1.00 90.06 442 PRO A N 1
ATOM 3360 C CA . PRO A 1 442 ? -1.035 -5.089 36.964 1.00 90.06 442 PRO A CA 1
ATOM 3361 C C . PRO A 1 442 ? -0.482 -5.589 35.621 1.00 90.06 442 PRO A C 1
ATOM 3363 O O . PRO A 1 442 ? -0.238 -6.782 35.446 1.00 90.06 442 PRO A O 1
ATOM 3366 N N . GLY A 1 443 ? -0.216 -4.657 34.705 1.00 89.31 443 GLY A N 1
ATOM 3367 C CA . GLY A 1 443 ? 0.764 -4.859 33.644 1.00 89.31 443 GLY A CA 1
ATOM 3368 C C . GLY A 1 443 ? 0.501 -5.970 32.629 1.00 89.31 443 GLY A C 1
ATOM 3369 O O . GLY A 1 443 ? 1.463 -6.572 32.174 1.00 89.31 443 GLY A O 1
ATOM 3370 N N . LYS A 1 444 ? -0.742 -6.306 32.278 1.00 95.75 444 LYS A N 1
ATOM 3371 C CA . LYS A 1 444 ? -1.042 -7.331 31.262 1.00 95.75 444 LYS A CA 1
ATOM 3372 C C . LYS A 1 444 ? -1.700 -6.698 30.041 1.00 95.75 444 LYS A C 1
ATOM 3374 O O . LYS A 1 444 ? -2.740 -6.048 30.152 1.00 95.75 444 LYS A O 1
ATOM 3379 N N . VAL A 1 445 ? -1.135 -6.967 28.869 1.00 98.38 445 VAL A N 1
ATOM 3380 C CA . VAL A 1 445 ? -1.764 -6.724 27.565 1.00 98.38 445 VAL A CA 1
ATOM 3381 C C . VAL A 1 445 ? -2.259 -8.073 27.063 1.00 98.38 445 VAL A C 1
ATOM 3383 O O . VAL A 1 445 ? -1.504 -9.045 27.075 1.00 98.38 445 VAL A O 1
ATOM 3386 N N . GLN A 1 446 ? -3.534 -8.173 26.693 1.00 98.62 446 GLN A N 1
ATOM 3387 C CA . GLN A 1 446 ? -4.151 -9.465 26.391 1.00 98.62 446 GLN A CA 1
ATOM 3388 C C . GLN A 1 446 ? -5.064 -9.392 25.171 1.00 98.62 446 GLN A C 1
ATOM 3390 O O . GLN A 1 446 ? -5.827 -8.438 25.011 1.00 98.62 446 GLN A O 1
ATOM 3395 N N . LEU A 1 447 ? -5.041 -10.459 24.377 1.00 98.81 447 LEU A N 1
ATOM 3396 C CA . LEU A 1 447 ? -5.971 -10.707 23.285 1.00 98.81 447 LEU A CA 1
ATOM 3397 C C . LEU A 1 447 ? -6.796 -11.957 23.600 1.00 98.81 447 LEU A C 1
ATOM 3399 O O . LEU A 1 447 ? -6.250 -13.037 23.828 1.00 98.81 447 LEU A O 1
ATOM 3403 N N . TYR A 1 448 ? -8.114 -11.803 23.610 1.00 98.69 448 TYR A N 1
ATOM 3404 C CA . TYR A 1 448 ? -9.079 -12.875 23.834 1.00 98.69 448 TYR A CA 1
ATOM 3405 C C . TYR A 1 448 ? -10.014 -13.022 22.637 1.00 98.69 448 TYR A C 1
ATOM 3407 O O . TYR A 1 448 ? -10.281 -12.057 21.920 1.00 98.69 448 TYR A O 1
ATOM 3415 N N . LYS A 1 449 ? -10.617 -14.203 22.524 1.00 98.75 449 LYS A N 1
ATOM 3416 C CA . LYS A 1 449 ? -11.921 -14.372 21.879 1.00 98.75 449 LYS A CA 1
ATOM 3417 C C . LYS A 1 449 ? -12.975 -14.774 22.900 1.00 98.75 449 LYS A C 1
ATOM 3419 O O . LYS A 1 449 ? -12.656 -15.440 23.887 1.00 98.75 449 LYS A O 1
ATOM 3424 N N . ARG A 1 450 ? -14.224 -14.399 22.654 1.00 98.62 450 ARG A N 1
ATOM 3425 C CA . ARG A 1 450 ? -15.407 -14.918 23.341 1.00 98.62 450 ARG A CA 1
ATOM 3426 C C . ARG A 1 450 ? -16.244 -15.672 22.321 1.00 98.62 450 ARG A C 1
ATOM 3428 O O . ARG A 1 450 ? -16.537 -15.100 21.281 1.00 98.62 450 ARG A O 1
ATOM 3435 N N . VAL A 1 451 ? -16.593 -16.925 22.602 1.00 98.75 451 VAL A N 1
ATOM 3436 C CA . VAL A 1 451 ? -17.436 -17.764 21.734 1.00 98.75 451 VAL A CA 1
ATOM 3437 C C . VAL A 1 451 ? -18.508 -18.412 22.591 1.00 98.75 451 VAL A C 1
ATOM 3439 O O . VAL A 1 451 ? -18.183 -19.070 23.583 1.00 98.75 451 VAL A O 1
ATOM 3442 N N . GLY A 1 452 ? -19.781 -18.208 22.250 1.00 98.25 452 GLY A N 1
ATOM 3443 C CA . GLY A 1 452 ? -20.898 -18.750 23.029 1.00 98.25 452 GLY A CA 1
ATOM 3444 C C . GLY A 1 452 ? -20.851 -18.354 24.512 1.00 98.25 452 GLY A C 1
ATOM 3445 O O . GLY A 1 452 ? -21.247 -19.133 25.372 1.00 98.25 452 GLY A O 1
ATOM 3446 N N . GLY A 1 453 ? -20.304 -17.175 24.823 1.00 97.69 453 GLY A N 1
ATOM 3447 C CA . GLY A 1 453 ? -20.172 -16.667 26.189 1.00 97.69 453 GLY A CA 1
ATOM 3448 C C . GLY A 1 453 ? -18.847 -17.014 26.878 1.00 97.69 453 GLY A C 1
ATOM 3449 O O . GLY A 1 453 ? -18.500 -16.352 27.858 1.00 97.69 453 GLY A O 1
ATOM 3450 N N . THR A 1 454 ? -18.073 -17.961 26.342 1.00 98.25 454 THR A N 1
ATOM 3451 C CA . THR A 1 454 ? -16.824 -18.458 26.939 1.00 98.25 454 THR A CA 1
ATOM 3452 C C . THR A 1 454 ? -15.609 -17.704 26.415 1.00 98.25 454 THR A C 1
ATOM 3454 O O . THR A 1 454 ? -15.384 -17.640 25.207 1.00 98.25 454 THR A O 1
ATOM 3457 N N . PHE A 1 455 ? -14.790 -17.165 27.320 1.00 98.12 455 PHE A N 1
ATOM 3458 C CA . PHE A 1 455 ? -13.532 -16.504 26.972 1.00 98.12 455 PHE A CA 1
ATOM 3459 C C . PHE A 1 455 ? -12.393 -17.509 26.772 1.00 98.12 455 PHE A C 1
ATOM 3461 O O . PHE A 1 455 ? -12.174 -18.387 27.600 1.00 98.12 455 PHE A O 1
ATOM 3468 N N . THR A 1 456 ? -11.622 -17.325 25.703 1.00 98.69 456 THR A N 1
ATOM 3469 C CA . THR A 1 456 ? -10.368 -18.035 25.424 1.00 98.69 456 THR A CA 1
ATOM 3470 C C . THR A 1 456 ? -9.256 -17.010 25.232 1.00 98.69 456 THR A C 1
ATOM 3472 O O . THR A 1 456 ? -9.395 -16.104 24.408 1.00 98.69 456 THR A O 1
ATOM 3475 N N . LEU A 1 457 ? -8.171 -17.127 26.002 1.00 98.50 457 LEU A N 1
ATOM 3476 C CA . LEU A 1 457 ? -6.978 -16.297 25.825 1.00 98.50 457 LEU A CA 1
ATOM 3477 C C . LEU A 1 457 ? -6.238 -16.762 24.568 1.00 98.50 457 LEU A C 1
ATOM 3479 O O . LEU A 1 457 ? -5.875 -17.931 24.477 1.00 98.50 457 LEU A O 1
ATOM 3483 N N . LEU A 1 458 ? -6.017 -15.855 23.620 1.00 98.00 458 LEU A N 1
ATOM 3484 C CA . LEU A 1 458 ? -5.258 -16.136 22.400 1.00 98.00 458 LEU A CA 1
ATOM 3485 C C . LEU A 1 458 ? -3.779 -15.798 22.581 1.00 98.00 458 LEU A C 1
ATOM 3487 O O . LEU A 1 458 ? -2.914 -16.551 22.149 1.00 98.00 458 LEU A O 1
ATOM 3491 N N . SER A 1 459 ? -3.486 -14.664 23.220 1.00 98.06 459 SER A N 1
ATOM 3492 C CA . SER A 1 459 ? -2.113 -14.233 23.478 1.00 98.06 459 SER A CA 1
ATOM 3493 C C . SER A 1 459 ? -2.052 -13.194 24.598 1.00 98.06 459 SER A C 1
ATOM 3495 O O . SER A 1 459 ? -3.017 -12.464 24.847 1.00 98.06 459 SER A O 1
ATOM 3497 N N . GLN A 1 460 ? -0.916 -13.138 25.289 1.00 98.00 460 GLN A N 1
ATOM 3498 C CA . GLN A 1 460 ? -0.647 -12.206 26.378 1.00 98.00 460 GLN A CA 1
ATOM 3499 C C . GLN A 1 460 ? 0.829 -11.817 26.396 1.00 98.00 460 GLN A C 1
ATOM 3501 O O . GLN A 1 460 ? 1.702 -12.666 26.232 1.00 98.00 460 GLN A O 1
ATOM 3506 N N . VAL A 1 461 ? 1.091 -10.554 26.729 1.00 97.69 461 VAL A N 1
ATOM 3507 C CA . VAL A 1 461 ? 2.404 -10.087 27.181 1.00 97.69 461 VAL A CA 1
ATOM 3508 C C . VAL A 1 461 ? 2.263 -9.323 28.492 1.00 97.69 461 VAL A C 1
ATOM 3510 O O . VAL A 1 461 ? 1.232 -8.697 28.757 1.00 97.69 461 VAL A O 1
ATOM 3513 N N . ASN A 1 462 ? 3.304 -9.382 29.320 1.00 97.06 462 ASN A N 1
ATOM 3514 C CA . ASN A 1 462 ? 3.391 -8.559 30.518 1.00 97.06 462 ASN A CA 1
ATOM 3515 C C . ASN A 1 462 ? 4.160 -7.275 30.179 1.00 97.06 462 ASN A C 1
ATOM 3517 O O . ASN A 1 462 ? 5.235 -7.331 29.587 1.00 97.06 462 ASN A O 1
ATOM 3521 N N . ASP A 1 463 ? 3.614 -6.132 30.569 1.00 94.75 463 ASP A N 1
ATOM 3522 C CA . ASP A 1 463 ? 4.165 -4.803 30.360 1.00 94.75 463 ASP A CA 1
ATOM 3523 C C . ASP A 1 463 ? 3.918 -3.948 31.610 1.00 94.75 463 ASP A C 1
ATOM 3525 O O . ASP A 1 463 ? 2.817 -3.453 31.851 1.00 94.75 463 ASP A O 1
ATOM 3529 N N . SER A 1 464 ? 4.956 -3.774 32.428 1.00 93.94 464 SER A N 1
ATOM 3530 C CA . SER A 1 464 ? 4.878 -3.006 33.675 1.00 93.94 464 SER A CA 1
ATOM 3531 C C . SER A 1 464 ? 4.656 -1.505 33.467 1.00 93.94 464 SER A C 1
ATOM 3533 O O . SER A 1 464 ? 4.444 -0.798 34.448 1.00 93.94 464 SER A O 1
ATOM 3535 N N . SER A 1 465 ? 4.712 -1.005 32.225 1.00 93.81 465 SER A N 1
ATOM 3536 C CA . SER A 1 465 ? 4.369 0.387 31.911 1.00 93.81 465 SER A CA 1
ATOM 3537 C C . SER A 1 465 ? 2.859 0.642 31.858 1.00 93.81 465 SER A C 1
ATOM 3539 O O . SER A 1 465 ? 2.445 1.798 31.767 1.00 93.81 465 SER A O 1
ATOM 3541 N N . ILE A 1 466 ? 2.030 -0.409 31.938 1.00 94.56 466 ILE A N 1
ATOM 3542 C CA . ILE A 1 466 ? 0.572 -0.283 32.013 1.00 94.56 466 ILE A CA 1
ATOM 3543 C C . ILE A 1 466 ? 0.149 0.033 33.449 1.00 94.56 466 ILE A C 1
ATOM 3545 O O . ILE A 1 466 ? 0.236 -0.808 34.348 1.00 94.56 466 ILE A O 1
ATOM 3549 N N . LEU A 1 467 ? -0.342 1.254 33.639 1.00 93.88 467 LEU A N 1
ATOM 3550 C CA . LEU A 1 467 ? -0.703 1.861 34.909 1.00 93.88 467 LEU A CA 1
ATOM 3551 C C . LEU A 1 467 ? -2.174 2.292 34.895 1.00 93.88 467 LEU A C 1
ATOM 3553 O O . LEU A 1 467 ? -2.745 2.651 33.866 1.00 93.88 467 LEU A O 1
ATOM 3557 N N . SER A 1 468 ? -2.788 2.293 36.072 1.00 92.69 468 SER A N 1
ATOM 3558 C CA . SER A 1 468 ? -4.095 2.911 36.304 1.00 92.69 468 SER A CA 1
ATOM 3559 C C . SER A 1 468 ? -4.070 4.414 36.021 1.00 92.69 468 SER A C 1
ATOM 3561 O O . SER A 1 468 ? -3.039 5.065 36.192 1.00 92.69 468 SER A O 1
ATOM 3563 N N . ASN A 1 469 ? -5.227 4.982 35.679 1.00 93.00 469 ASN A N 1
ATOM 3564 C CA . ASN A 1 469 ? -5.447 6.415 35.445 1.00 93.00 469 ASN A CA 1
ATOM 3565 C C . ASN A 1 469 ? -4.532 7.040 34.379 1.00 93.00 469 ASN A C 1
ATOM 3567 O O . ASN A 1 469 ? -4.384 8.258 34.334 1.00 93.00 469 ASN A O 1
ATOM 3571 N N . THR A 1 470 ? -3.953 6.211 33.513 1.00 94.81 470 THR A N 1
ATOM 3572 C CA . THR A 1 470 ? -3.133 6.627 32.374 1.00 94.81 470 THR A CA 1
ATOM 3573 C C . THR A 1 470 ? -3.893 6.332 31.087 1.00 94.81 470 THR A C 1
ATOM 3575 O O . THR A 1 470 ? -4.521 5.276 30.970 1.00 94.81 470 THR A O 1
ATOM 3578 N N . THR A 1 471 ? -3.862 7.274 30.144 1.00 97.06 471 THR A N 1
ATOM 3579 C CA . THR A 1 471 ? -4.456 7.092 28.817 1.00 97.06 471 THR A CA 1
ATOM 3580 C C . THR A 1 471 ? -3.500 6.310 27.922 1.00 97.06 471 THR A C 1
ATOM 3582 O O . THR A 1 471 ? -2.308 6.616 27.862 1.00 97.06 471 THR A O 1
ATOM 3585 N N . TYR A 1 472 ? -4.029 5.314 27.217 1.00 97.88 472 TYR A N 1
ATOM 3586 C CA . TYR A 1 472 ? -3.303 4.519 26.232 1.00 97.88 472 TYR A CA 1
ATOM 3587 C C . TYR A 1 472 ? -4.071 4.483 24.923 1.00 97.88 472 TYR A C 1
ATOM 3589 O O . TYR A 1 472 ? -5.268 4.210 24.925 1.00 97.88 472 TYR A O 1
ATOM 3597 N N . THR A 1 473 ? -3.367 4.635 23.809 1.00 98.62 473 THR A N 1
ATOM 3598 C CA . THR A 1 473 ? -3.932 4.366 22.489 1.00 98.62 473 THR A CA 1
ATOM 3599 C C . THR A 1 473 ? -3.823 2.873 22.208 1.00 98.62 473 THR A C 1
ATOM 3601 O O . THR A 1 473 ? -2.717 2.346 22.036 1.00 98.62 473 THR A O 1
ATOM 3604 N N . LEU A 1 474 ? -4.957 2.179 22.142 1.00 98.81 474 LEU A N 1
ATOM 3605 C CA . LEU A 1 474 ? -5.015 0.812 21.633 1.00 98.81 474 LEU A CA 1
ATOM 3606 C C . LEU A 1 474 ? -5.330 0.821 20.141 1.00 98.81 474 LEU A C 1
ATOM 3608 O O . LEU A 1 474 ? -6.173 1.590 19.689 1.00 98.81 474 LEU A O 1
ATOM 3612 N N . LYS A 1 475 ? -4.698 -0.083 19.390 1.00 98.62 475 LYS A N 1
ATOM 3613 C CA . LYS A 1 475 ? -5.106 -0.447 18.026 1.00 98.62 475 LYS A CA 1
ATOM 3614 C C . LYS A 1 475 ? -5.154 -1.967 17.904 1.00 98.62 475 LYS A C 1
ATOM 3616 O O . LYS A 1 475 ? -4.221 -2.632 18.349 1.00 98.62 475 LYS A O 1
ATOM 3621 N N . LEU A 1 476 ? -6.211 -2.510 17.309 1.00 98.75 476 LEU A N 1
ATOM 3622 C CA . LEU A 1 476 ? -6.306 -3.918 16.924 1.00 98.75 476 LEU A CA 1
ATOM 3623 C C . LEU A 1 476 ? -6.554 -4.006 15.417 1.00 98.75 476 LEU A C 1
ATOM 3625 O O . LEU A 1 476 ? -7.593 -3.557 14.942 1.00 98.75 476 LEU A O 1
ATOM 3629 N N . GLU A 1 477 ? -5.603 -4.587 14.692 1.00 98.06 477 GLU A N 1
ATOM 3630 C CA . GLU A 1 477 ? -5.707 -4.904 13.264 1.00 98.06 477 GLU A CA 1
ATOM 3631 C C . GLU A 1 477 ? -6.234 -6.326 13.085 1.00 98.06 477 GLU A C 1
ATOM 3633 O O . GLU A 1 477 ? -5.755 -7.252 13.746 1.00 98.06 477 GLU A O 1
ATOM 3638 N N . LEU A 1 478 ? -7.214 -6.498 12.197 1.00 97.75 478 LEU A N 1
ATOM 3639 C CA . LEU A 1 478 ? -7.848 -7.778 11.895 1.00 97.75 478 LEU A CA 1
ATOM 3640 C C . LEU A 1 478 ? -7.691 -8.081 10.405 1.00 97.75 478 LEU A C 1
ATOM 3642 O O . LEU A 1 478 ? -8.590 -7.785 9.632 1.00 97.75 478 LEU A O 1
ATOM 3646 N N . ASN A 1 479 ? -6.564 -8.661 9.994 1.00 90.88 479 ASN A N 1
ATOM 3647 C CA . ASN A 1 479 ? -6.293 -9.001 8.595 1.00 90.88 479 ASN A CA 1
ATOM 3648 C C . ASN A 1 479 ? -6.498 -10.505 8.372 1.00 90.88 479 ASN A C 1
ATOM 3650 O O . ASN A 1 479 ? -5.679 -11.328 8.793 1.00 90.88 479 ASN A O 1
ATOM 3654 N N . GLY A 1 480 ? -7.612 -10.884 7.741 1.00 92.19 480 GLY A N 1
ATOM 3655 C CA . GLY A 1 480 ? -7.972 -12.286 7.557 1.00 92.19 480 GLY A CA 1
ATOM 3656 C C . GLY A 1 480 ? -8.068 -12.993 8.910 1.00 92.19 480 GLY A C 1
ATOM 3657 O O . GLY A 1 480 ? -8.884 -12.615 9.753 1.00 92.19 480 GLY A O 1
ATOM 3658 N N . SER A 1 481 ? -7.231 -14.006 9.137 1.00 93.75 481 SER A N 1
ATOM 3659 C CA . SER A 1 481 ? -7.104 -14.686 10.435 1.00 93.75 481 SER A CA 1
ATOM 3660 C C . SER A 1 481 ? -6.024 -14.099 11.349 1.00 93.75 481 SER A C 1
ATOM 3662 O O . SER A 1 481 ? -5.862 -14.574 12.466 1.00 93.75 481 SER A O 1
ATOM 3664 N N . THR A 1 482 ? -5.238 -13.125 10.897 1.00 94.81 482 THR A N 1
ATOM 3665 C CA . THR A 1 482 ? -4.147 -12.530 11.677 1.00 94.81 482 THR A CA 1
ATOM 3666 C C . THR A 1 482 ? -4.657 -11.326 12.460 1.00 94.81 482 THR A C 1
ATOM 3668 O O . THR A 1 482 ? -5.241 -10.401 11.901 1.00 94.81 482 THR A O 1
ATOM 3671 N N . LEU A 1 483 ? -4.424 -11.342 13.770 1.00 97.94 483 LEU A N 1
ATOM 3672 C CA . LEU A 1 483 ? -4.846 -10.314 14.714 1.00 97.94 483 LEU A CA 1
ATOM 3673 C C . LEU A 1 483 ? -3.605 -9.685 15.348 1.00 97.94 483 LEU A C 1
ATOM 3675 O O . LEU A 1 483 ? -2.869 -10.392 16.042 1.00 97.94 483 LEU A O 1
ATOM 3679 N N . THR A 1 484 ? -3.386 -8.382 15.163 1.00 97.88 484 THR A N 1
ATOM 3680 C CA . THR A 1 484 ? -2.224 -7.677 15.736 1.00 97.88 484 THR A CA 1
ATOM 3681 C C . THR A 1 484 ? -2.670 -6.525 16.632 1.00 97.88 484 THR A C 1
ATOM 3683 O O . THR A 1 484 ? -3.368 -5.611 16.200 1.00 97.88 484 THR A O 1
ATOM 3686 N N .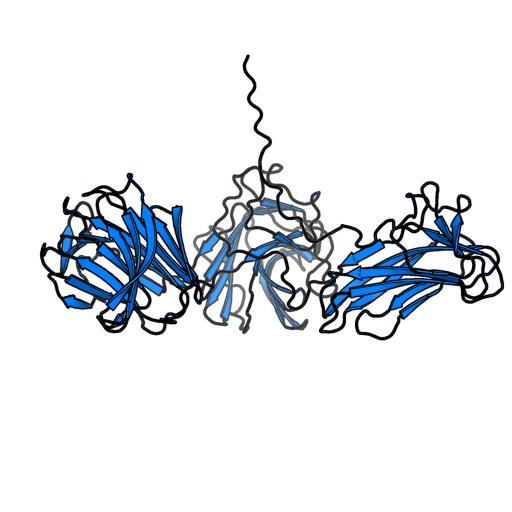 GLY A 1 485 ? -2.275 -6.580 17.904 1.00 98.31 485 GLY A N 1
ATOM 3687 C CA . GLY A 1 485 ? -2.601 -5.594 18.930 1.00 98.31 485 GLY A CA 1
ATOM 3688 C C . GLY A 1 485 ? -1.423 -4.673 19.240 1.00 98.31 485 GLY A C 1
ATOM 3689 O O . GLY A 1 485 ? -0.316 -5.138 19.531 1.00 98.31 485 GLY A O 1
ATOM 3690 N N . TYR A 1 486 ? -1.677 -3.368 19.240 1.00 98.31 486 TYR A N 1
ATOM 3691 C CA . TYR A 1 486 ? -0.699 -2.311 19.478 1.00 98.31 486 TYR A CA 1
ATOM 3692 C C . TYR A 1 486 ? -1.088 -1.480 20.696 1.00 98.31 486 TYR A C 1
ATOM 3694 O O . TYR A 1 486 ? -2.261 -1.162 20.891 1.00 98.31 486 TYR A O 1
ATOM 3702 N N . VAL A 1 487 ? -0.089 -1.063 21.469 1.00 98.06 487 VAL A N 1
ATOM 3703 C CA . VAL A 1 487 ? -0.240 -0.072 22.542 1.00 98.06 487 VAL A CA 1
ATOM 3704 C C . VAL A 1 487 ? 0.684 1.098 22.228 1.00 98.06 487 VAL A C 1
ATOM 3706 O O . VAL A 1 487 ? 1.883 0.891 22.039 1.00 98.06 487 VAL A O 1
ATOM 3709 N N . ASN A 1 488 ? 0.134 2.312 22.150 1.00 95.00 488 ASN A N 1
ATOM 3710 C CA . ASN A 1 488 ? 0.860 3.542 21.808 1.00 95.00 488 ASN A CA 1
ATOM 3711 C C . ASN A 1 488 ? 1.704 3.385 20.527 1.00 95.00 488 ASN A C 1
ATOM 3713 O O . ASN A 1 488 ? 2.894 3.688 20.498 1.00 95.00 488 ASN A O 1
ATOM 3717 N N . GLY A 1 489 ? 1.098 2.808 19.483 1.00 86.75 489 GLY A N 1
ATOM 3718 C CA . GLY A 1 489 ? 1.737 2.568 18.183 1.00 86.75 489 GLY A CA 1
ATOM 3719 C C . GLY A 1 489 ? 2.743 1.409 18.142 1.00 86.75 489 GLY A C 1
ATOM 3720 O O . GLY A 1 489 ? 3.142 0.997 17.059 1.00 86.75 489 GLY A O 1
ATOM 3721 N N . THR A 1 490 ? 3.118 0.824 19.283 1.00 88.69 490 THR A N 1
ATOM 3722 C CA . THR A 1 490 ? 4.045 -0.318 19.333 1.00 88.69 490 THR A CA 1
ATOM 3723 C C . THR A 1 490 ? 3.274 -1.632 19.287 1.00 88.69 490 THR A C 1
ATOM 3725 O O . THR A 1 490 ? 2.408 -1.856 20.135 1.00 88.69 490 THR A O 1
ATOM 3728 N N . ALA A 1 491 ? 3.600 -2.522 18.344 1.00 91.44 491 ALA A N 1
ATOM 3729 C CA . ALA A 1 491 ? 3.031 -3.870 18.297 1.00 91.44 491 ALA A CA 1
ATOM 3730 C C . ALA A 1 491 ? 3.412 -4.641 19.570 1.00 91.44 491 ALA A C 1
ATOM 3732 O O . ALA A 1 491 ? 4.591 -4.755 19.909 1.00 91.44 491 ALA A O 1
ATOM 3733 N N . LYS A 1 492 ? 2.414 -5.147 20.297 1.00 95.19 492 LYS A N 1
ATOM 3734 C CA . LYS A 1 492 ? 2.608 -5.904 21.544 1.00 95.19 492 LYS A CA 1
ATOM 3735 C C . LYS A 1 492 ? 2.269 -7.379 21.386 1.00 95.19 492 LYS A C 1
ATOM 3737 O O . LYS A 1 492 ? 2.887 -8.207 22.046 1.00 95.19 492 LYS A O 1
ATOM 3742 N N . ILE A 1 493 ? 1.277 -7.703 20.557 1.00 96.56 493 ILE A N 1
ATOM 3743 C CA . ILE A 1 493 ? 0.743 -9.058 20.400 1.00 96.56 493 ILE A CA 1
ATOM 3744 C C . ILE A 1 493 ? 0.390 -9.311 18.938 1.00 96.56 493 ILE A C 1
ATOM 3746 O O . ILE A 1 493 ? -0.227 -8.457 18.311 1.00 96.56 493 ILE A O 1
ATOM 3750 N N . THR A 1 494 ? 0.672 -10.523 18.459 1.00 93.62 494 THR A N 1
ATOM 3751 C CA . THR A 1 494 ? 0.091 -11.089 17.236 1.00 93.62 494 THR A CA 1
ATOM 3752 C C . THR A 1 494 ? -0.476 -12.477 17.547 1.00 93.62 494 THR A C 1
ATOM 3754 O O . THR A 1 494 ? 0.124 -13.229 18.319 1.00 93.62 494 THR A O 1
ATOM 3757 N N . ALA A 1 495 ? -1.632 -12.817 16.979 1.00 94.50 495 ALA A N 1
ATOM 3758 C CA . ALA A 1 495 ? -2.234 -14.148 17.048 1.00 94.50 495 ALA A CA 1
ATOM 3759 C C . ALA A 1 495 ? -2.895 -14.520 15.712 1.00 94.50 495 ALA A C 1
ATOM 3761 O O . ALA A 1 495 ? -3.256 -13.642 14.931 1.00 94.50 495 ALA A O 1
ATOM 3762 N N . THR A 1 496 ? -3.095 -15.817 15.475 1.00 95.88 496 THR A N 1
ATOM 3763 C CA . THR A 1 496 ? -3.829 -16.327 14.310 1.00 95.88 496 THR A CA 1
ATOM 3764 C C . THR A 1 496 ? -5.103 -17.030 14.771 1.00 95.88 496 THR A C 1
ATOM 3766 O O . THR A 1 496 ? -5.030 -18.049 15.453 1.00 95.88 496 THR A O 1
ATOM 3769 N N . ASP A 1 497 ? -6.269 -16.494 14.412 1.00 97.56 497 ASP A N 1
ATOM 3770 C CA . ASP A 1 497 ? -7.579 -17.066 14.714 1.00 97.56 497 ASP A CA 1
ATOM 3771 C C . ASP A 1 497 ? -8.620 -16.677 13.643 1.00 97.56 497 ASP A C 1
ATOM 3773 O O . ASP A 1 497 ? -8.765 -15.509 13.282 1.00 97.56 497 ASP A O 1
ATOM 3777 N N . ALA A 1 498 ? -9.354 -17.666 13.125 1.00 96.12 498 ALA A N 1
ATOM 3778 C CA . ALA A 1 498 ? -10.344 -17.497 12.056 1.00 96.12 498 ALA A CA 1
ATOM 3779 C C . ALA A 1 498 ? -11.802 -17.639 12.541 1.00 96.12 498 ALA A C 1
ATOM 3781 O O . ALA A 1 498 ? -12.701 -17.818 11.724 1.00 96.12 498 ALA A O 1
ATOM 3782 N N . THR A 1 499 ? -12.054 -17.599 13.857 1.00 98.12 499 THR A N 1
ATOM 3783 C CA . THR A 1 499 ? -13.389 -17.861 14.431 1.00 98.12 499 THR A CA 1
ATOM 3784 C C . THR A 1 499 ? -14.434 -16.850 13.956 1.00 98.12 499 THR A C 1
ATOM 3786 O O . THR A 1 499 ? -15.548 -17.235 13.611 1.00 98.12 499 THR A O 1
ATOM 3789 N N . PHE A 1 500 ? -14.079 -15.565 13.930 1.00 98.06 500 PHE A N 1
ATOM 3790 C CA . PHE A 1 500 ? -14.931 -14.500 13.400 1.00 98.06 500 PHE A CA 1
ATOM 3791 C C . PHE A 1 500 ? -14.256 -13.888 12.184 1.00 98.06 500 PHE A C 1
ATOM 3793 O O . PHE A 1 500 ? -13.095 -13.498 12.290 1.00 98.06 500 PHE A O 1
ATOM 3800 N N . SER A 1 501 ? -14.964 -13.785 11.058 1.00 95.94 501 SER A N 1
ATOM 3801 C CA . SER A 1 501 ? -14.461 -13.205 9.801 1.00 95.94 501 SER A CA 1
ATOM 3802 C C . SER A 1 501 ? -14.948 -11.779 9.542 1.00 95.94 501 SER A C 1
ATOM 3804 O O . SER A 1 501 ? -14.340 -11.080 8.741 1.00 95.94 501 SER A O 1
ATOM 3806 N N . SER A 1 502 ? -16.021 -11.345 10.208 1.00 98.12 502 SER A N 1
ATOM 3807 C CA . SER A 1 502 ? -16.557 -9.985 10.121 1.00 98.12 502 SER A CA 1
ATOM 3808 C C . SER A 1 502 ? -17.265 -9.578 11.413 1.00 98.12 502 SER A C 1
ATOM 3810 O O . SER A 1 502 ? -17.574 -10.428 12.252 1.00 98.12 502 SER A O 1
ATOM 3812 N N . GLY A 1 503 ? -17.513 -8.283 11.592 1.00 98.31 503 GLY A N 1
ATOM 3813 C CA . GLY A 1 503 ? -18.363 -7.781 12.667 1.00 98.31 503 GLY A CA 1
ATOM 3814 C C . GLY A 1 503 ? -18.059 -6.344 13.076 1.00 98.31 503 GLY A C 1
ATOM 3815 O O . GLY A 1 503 ? -17.131 -5.716 12.578 1.00 98.31 503 GLY A O 1
ATOM 3816 N N . LYS A 1 504 ? -18.847 -5.862 14.037 1.00 98.81 504 LYS A N 1
ATOM 3817 C CA . LYS A 1 504 ? -18.804 -4.491 14.557 1.00 98.81 504 LYS A CA 1
ATOM 3818 C C . LYS A 1 504 ? -17.584 -4.232 15.446 1.00 98.81 504 LYS A C 1
ATOM 3820 O O . LYS A 1 504 ? -16.847 -5.152 15.815 1.00 98.81 504 LYS A O 1
ATOM 3825 N N . ILE A 1 505 ? -17.421 -2.982 15.868 1.00 98.81 505 ILE A N 1
ATOM 3826 C CA . ILE A 1 505 ? -16.513 -2.605 16.958 1.00 98.81 505 ILE A CA 1
ATOM 3827 C C . ILE A 1 505 ? -17.274 -2.421 18.270 1.00 98.81 505 ILE A C 1
ATOM 3829 O O . ILE A 1 505 ? -18.502 -2.341 18.300 1.00 98.81 505 ILE A O 1
ATOM 3833 N N . GLY A 1 506 ? -16.542 -2.314 19.372 1.00 98.50 506 GLY A N 1
ATOM 3834 C CA . GLY A 1 506 ? -17.132 -1.908 20.638 1.00 98.50 506 GLY A CA 1
ATOM 3835 C C . GLY A 1 506 ? -16.105 -1.660 21.725 1.00 98.50 506 GLY A C 1
ATOM 3836 O O . GLY A 1 506 ? -14.898 -1.677 21.491 1.00 98.50 506 GLY A O 1
ATOM 3837 N N . ALA A 1 507 ? -16.602 -1.473 22.937 1.00 98.50 507 ALA A N 1
ATOM 3838 C CA . ALA A 1 507 ? -15.796 -1.339 24.133 1.00 98.50 507 ALA A CA 1
ATOM 3839 C C . ALA A 1 507 ? -16.365 -2.210 25.247 1.00 98.50 507 ALA A C 1
ATOM 3841 O O . ALA A 1 507 ? -17.579 -2.411 25.353 1.00 98.50 507 ALA A O 1
ATOM 3842 N N . ARG A 1 508 ? -15.473 -2.721 26.094 1.00 97.19 508 ARG A N 1
ATOM 3843 C CA . ARG A 1 508 ? -15.847 -3.542 27.240 1.00 97.19 508 ARG A CA 1
ATOM 3844 C C . ARG A 1 508 ? -15.072 -3.140 28.476 1.00 97.19 508 ARG A C 1
ATOM 3846 O O . ARG A 1 508 ? -13.844 -3.057 28.437 1.00 97.19 508 ARG A O 1
ATOM 3853 N N . SER A 1 509 ? -15.782 -3.039 29.595 1.00 95.81 509 SER A N 1
ATOM 3854 C CA . SER A 1 509 ? -15.185 -3.033 30.926 1.00 95.81 509 SER A CA 1
ATOM 3855 C C . SER A 1 509 ? -15.679 -4.192 31.787 1.00 95.81 509 SER A C 1
ATOM 3857 O O . SER A 1 509 ? -16.724 -4.794 31.533 1.00 95.81 509 SER A O 1
ATOM 3859 N N . PHE A 1 510 ? -14.884 -4.560 32.790 1.00 94.06 510 PHE A N 1
ATOM 3860 C CA . PHE A 1 510 ? -15.262 -5.562 33.780 1.00 94.06 510 PHE A CA 1
ATOM 3861 C C . PHE A 1 510 ? -14.780 -5.133 35.155 1.00 94.06 510 PHE A C 1
ATOM 3863 O O . PHE A 1 510 ? -13.577 -4.974 35.330 1.00 94.06 510 PHE A O 1
ATOM 3870 N N . ASN A 1 511 ? -15.700 -4.968 36.109 1.00 92.31 511 ASN A N 1
ATOM 3871 C CA . ASN A 1 511 ? -15.410 -4.604 37.503 1.00 92.31 511 ASN A CA 1
ATOM 3872 C C . ASN A 1 511 ? -14.532 -3.341 37.679 1.00 92.31 511 ASN A C 1
ATOM 3874 O O . ASN A 1 511 ? -13.818 -3.199 38.671 1.00 92.31 511 ASN A O 1
ATOM 3878 N N . GLN A 1 512 ? -14.571 -2.408 36.723 1.00 92.00 512 GLN A N 1
ATOM 3879 C CA . GLN A 1 512 ? -13.871 -1.128 36.828 1.00 92.00 512 GLN A CA 1
ATOM 3880 C C . GLN A 1 512 ? -14.503 -0.047 35.943 1.00 92.00 512 GLN A C 1
ATOM 3882 O O . GLN A 1 512 ? -14.908 -0.357 34.814 1.00 92.00 512 GLN A O 1
ATOM 3887 N N . PRO A 1 513 ? -14.519 1.220 36.402 1.00 93.69 513 PRO A N 1
ATOM 3888 C CA . PRO A 1 513 ? -14.823 2.350 35.540 1.00 93.69 513 PRO A CA 1
ATOM 3889 C C . PRO A 1 513 ? -13.769 2.487 34.435 1.00 93.69 513 PRO A C 1
ATOM 3891 O O . PRO A 1 513 ? -12.575 2.250 34.642 1.00 93.69 513 PRO A O 1
ATOM 3894 N N . PHE A 1 514 ? -14.215 2.887 33.252 1.00 95.81 514 PHE A N 1
ATOM 3895 C CA . PHE A 1 514 ? -13.424 2.857 32.022 1.00 95.81 514 PHE A CA 1
ATOM 3896 C C . PHE A 1 514 ? -13.863 4.001 31.113 1.00 95.81 514 PHE A C 1
ATOM 3898 O O . PHE A 1 514 ? -15.059 4.258 31.004 1.00 95.81 514 PHE A O 1
ATOM 3905 N N . SER A 1 515 ? -12.911 4.678 30.480 1.00 98.00 515 SER A N 1
ATOM 3906 C CA . SER A 1 515 ? -13.202 5.677 29.448 1.00 98.00 515 SER A CA 1
ATOM 3907 C C . SER A 1 515 ? -12.647 5.211 28.112 1.00 98.00 515 SER A C 1
ATOM 3909 O O . SER A 1 515 ? -11.571 4.607 28.081 1.00 98.00 515 SER A O 1
ATOM 3911 N N . ILE A 1 516 ? -13.371 5.528 27.043 1.00 98.62 516 ILE A N 1
ATOM 3912 C CA . ILE A 1 516 ? -12.925 5.412 25.657 1.00 98.62 516 ILE A CA 1
ATOM 3913 C C . ILE A 1 516 ? -13.142 6.747 24.941 1.00 98.62 516 ILE A C 1
ATOM 3915 O O . ILE A 1 516 ? -14.136 7.427 25.196 1.00 98.62 516 ILE A O 1
ATOM 3919 N N . ASP A 1 517 ? -12.194 7.114 24.090 1.00 98.56 517 ASP A N 1
ATOM 3920 C CA . ASP A 1 517 ? -12.158 8.362 23.332 1.00 98.56 517 ASP A CA 1
ATOM 3921 C C . ASP A 1 517 ? -11.457 8.145 21.975 1.00 98.56 517 ASP A C 1
ATOM 3923 O O . ASP A 1 517 ? -10.821 7.102 21.771 1.00 98.56 517 ASP A O 1
ATOM 3927 N N . ASN A 1 518 ? -11.569 9.107 21.054 1.00 97.81 518 ASN A N 1
ATOM 3928 C CA . ASN A 1 518 ? -10.901 9.135 19.746 1.00 97.81 518 ASN A CA 1
ATOM 3929 C C . ASN A 1 518 ? -11.000 7.800 18.990 1.00 97.81 518 ASN A C 1
ATOM 3931 O O . ASN A 1 518 ? -9.998 7.243 18.523 1.00 97.81 518 ASN A O 1
ATOM 3935 N N . VAL A 1 519 ? -12.211 7.245 18.919 1.00 98.50 519 VAL A N 1
ATOM 3936 C CA . VAL A 1 519 ? -12.460 5.960 18.270 1.00 98.50 519 VAL A CA 1
ATOM 3937 C C . VAL A 1 519 ? -12.398 6.151 16.765 1.00 98.50 519 VAL A C 1
ATOM 3939 O O . VAL A 1 519 ? -13.077 7.015 16.219 1.00 98.50 519 VAL A O 1
ATOM 3942 N N . SER A 1 520 ? -11.624 5.322 16.072 1.00 96.88 520 SER A N 1
ATOM 3943 C CA . SER A 1 520 ? -11.603 5.289 14.613 1.00 96.88 520 SER A CA 1
ATOM 3944 C C . SER A 1 520 ? -11.474 3.874 14.065 1.00 96.88 520 SER A C 1
ATOM 3946 O O . SER A 1 520 ? -10.893 2.981 14.691 1.00 96.88 520 SER A O 1
ATOM 3948 N N . VAL A 1 521 ? -12.054 3.671 12.884 1.00 97.44 521 VAL A N 1
ATOM 3949 C CA . VAL A 1 521 ? -12.009 2.416 12.137 1.00 97.44 521 VAL A CA 1
ATOM 3950 C C . VAL A 1 521 ? -11.532 2.698 10.722 1.00 97.44 521 VAL A C 1
ATOM 3952 O O . VAL A 1 521 ? -12.086 3.572 10.063 1.00 97.44 521 VAL A O 1
ATOM 3955 N N . THR A 1 522 ? -10.540 1.955 10.241 1.00 91.75 522 THR A N 1
ATOM 3956 C CA . THR A 1 522 ? -10.043 2.038 8.857 1.00 91.75 522 THR A CA 1
ATOM 3957 C C . THR A 1 522 ? -10.038 0.660 8.209 1.00 91.75 522 THR A C 1
ATOM 3959 O O . THR A 1 522 ? -9.826 -0.346 8.886 1.00 91.75 522 THR A O 1
ATOM 3962 N N . GLU A 1 523 ? -10.297 0.604 6.905 1.00 89.19 523 GLU A N 1
ATOM 3963 C CA . GLU A 1 523 ? -10.187 -0.632 6.125 1.00 89.19 523 GLU A CA 1
ATOM 3964 C C . GLU A 1 523 ? -8.710 -0.999 5.926 1.00 89.19 523 GLU A C 1
ATOM 3966 O O . GLU A 1 523 ? -7.885 -0.113 5.717 1.00 89.19 523 GLU A O 1
ATOM 3971 N N . ILE A 1 524 ? -8.367 -2.287 5.985 1.00 83.75 524 ILE A N 1
ATOM 3972 C CA . ILE A 1 524 ? -6.999 -2.783 5.730 1.00 83.75 524 ILE A CA 1
ATOM 3973 C C . ILE A 1 524 ? -7.043 -3.947 4.735 1.00 83.75 524 ILE A C 1
ATOM 3975 O O . ILE A 1 524 ? -8.103 -4.552 4.560 1.00 83.75 524 ILE A O 1
ATOM 3979 N N . GLN A 1 525 ? -5.917 -4.232 4.066 1.00 64.75 525 GLN A N 1
ATOM 3980 C CA . GLN A 1 525 ? -5.842 -5.257 3.007 1.00 64.75 525 GLN A CA 1
ATOM 3981 C C . GLN A 1 525 ? -6.245 -6.654 3.477 1.00 64.75 525 GLN A C 1
ATOM 3983 O O . GLN A 1 525 ? -5.837 -7.053 4.590 1.00 64.75 525 GLN A O 1
#

Mean predicted aligned error: 14.04 Å

Radius of gyration: 30.18 Å; Cα contacts (8 Å, |Δi|>4): 1507; chai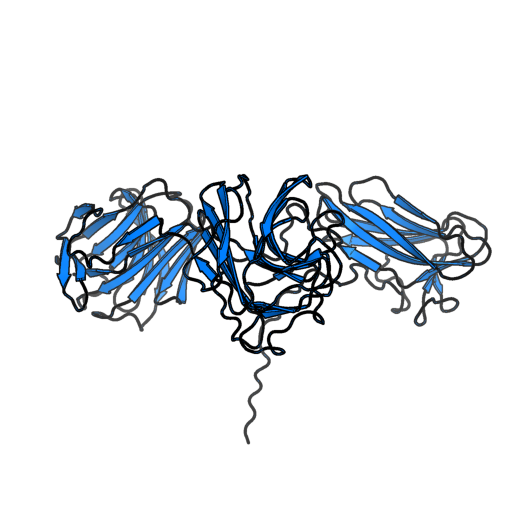ns: 1; bounding box: 68×65×79 Å

Organism: NCBI:txid2496558

Solvent-accessible surface area (backbone atoms only — not comparable to full-atom values): 26786 Å² total; per-residue (Å²): 142,83,87,78,87,80,88,81,71,82,84,77,87,80,73,89,58,90,54,55,69,55,61,67,39,36,26,70,83,66,59,51,84,62,30,74,52,58,38,54,54,49,45,75,29,76,68,81,34,84,57,90,57,17,12,42,30,31,58,29,42,70,8,34,39,30,33,79,42,70,82,47,45,24,57,17,36,31,39,38,36,37,30,30,22,4,45,71,69,10,46,22,34,43,36,44,30,73,22,62,55,78,69,49,73,48,79,33,77,40,76,51,77,45,78,47,80,49,78,49,57,25,18,85,83,23,36,32,35,33,41,37,39,39,26,74,31,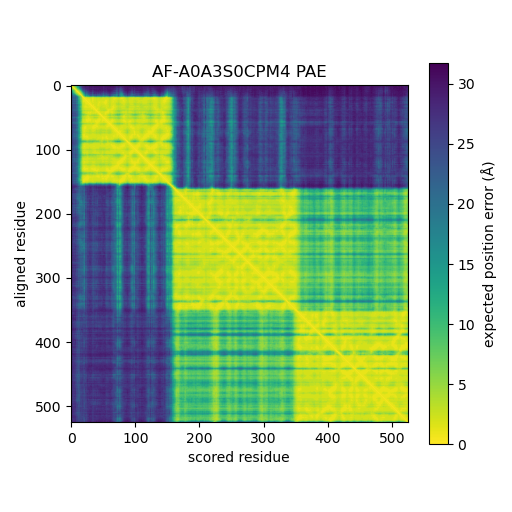82,41,37,38,25,34,40,22,63,39,40,32,35,76,69,48,78,47,68,87,50,91,59,85,83,56,42,67,44,67,64,41,57,36,70,50,86,59,84,61,90,50,58,45,65,43,64,69,51,78,93,36,47,39,34,70,88,47,72,40,13,46,32,32,46,17,37,71,31,30,50,73,88,83,51,54,35,41,44,34,39,31,19,13,40,71,30,79,38,37,35,40,36,34,41,35,45,44,61,35,77,30,69,51,2,27,34,40,42,38,39,37,64,50,70,37,29,33,37,36,38,29,44,29,9,63,102,48,53,25,38,38,34,38,38,28,54,86,65,49,73,51,73,42,75,41,79,53,82,64,88,58,44,52,36,24,43,37,42,37,36,52,80,46,36,38,39,34,33,41,22,79,77,74,74,65,72,46,68,44,76,70,70,45,77,54,91,82,70,81,48,25,30,40,41,38,25,26,38,13,69,39,23,57,37,29,28,39,34,41,41,56,48,63,68,62,80,40,74,47,51,33,76,89,65,50,62,81,76,55,47,74,80,42,69,49,76,45,57,43,80,76,93,54,37,24,45,29,37,67,47,57,60,58,69,24,37,35,34,34,81,51,60,80,48,47,35,32,32,45,33,30,36,35,27,42,67,49,83,53,66,78,34,45,34,38,42,32,35,35,34,72,53,101,32,31,28,36,36,47,30,46,27,34,82,15,32,42,38,35,33,39,30,54,89,64,45,76,43,82,71,44,75,43,81,40,83,84,53,56,58,72,41,79,42,39,41,35,42,38,31,41,73,38,40,37,40,35,24,54,71,86,40,80,67,48,72,43,80,54,68,90,57,64,36,15,12,39,32,40,38,31,27,45,35,27,32,37,40,28,57,34,37,27,34,58,40,102

Foldseek 3Di:
DDDDDDPDDDDDDDAQDPDFLQDCQFVQVLDCPQQPDWDAAWHWDQPPRPDDGTWIKRQGQKTKTKGKGFQAFAQFKKKKKKWKAFAFQWFKKKWKDPQQDHIDIDTHRHRHIDMDMDMDTGHRPGRMMMIMIITNGNGGMMIIGDMGMHTDFDHDPDPHPPQAADAKDQLQDQDDDPNKGWDAEDPVAWGCPVDPSWTKGFEDADDLADPNGFGGDIKHWHFPAKKKKKWKKQKAFDDAFKWKFKKKDDGSQFIWTWIFGAHVHTWIKTWTGHNNRIDMFIDHDPAPGSIKMKMWIDHQQWIWIWIGNPVPDTDTGPDIDGDDDDRIMMDIGIYNHRRITIIISMIHMDFDFLDWDQCQVQADPQKDKPDADWGFDDPPGTWTKGDDLAFKTKMWGGDQAAFWKKKKWKKAFADQDAQWKKAKWFNDPDPQFTWGFIDGPPFKTFIWTGHNNDIDTFDIDGGNVDDHGDIWMWMWTRDQQWIWIDINNHTDDIGGGRRRRGGTMIIMTHSTMMIIGGITMGGGD

Nearest PDB structures (foldseek):
  4b1m-assembly3_C  TM=9.069E-01  e=3.052E-10  Bacillus subtilis
  3o12-assembly1_A  TM=7.870E-01  e=3.483E-08  Saccharomyces cerevisiae
  3mep-assembly1_A  TM=7.919E-01  e=2.274E-07  Pectobacterium atrosepticum SCRI1043
  2d6l-assembly1_X  TM=7.108E-01  e=3.776E-05  Mus musculus
  2d6k-assembly1_A  TM=7.156E-01  e=2.974E-04  Mus musculus

Sequence (525 aa):
MCIRDRNNLPPLPTPPDDVNLLKNPGFETGDFTYWPNHYNGSSIGTVNAHAGTYAAKLTGANAGIEQTIVGLYPNTIYKLYAWGVSAGGGDAVFGVKNYGGSAIDVHMSGTTYARKELTFTTGSSNTSATIYLYKGSTAGDVYFDDLELYQYSAAPGGTGPVFVEGSDDEFNNATLTSQWRWIRENNAKWSLSANPGYMQIIGEAGDLAGRADAKNVLLTGAPAGDWTIETKLDGKPSSQWSQGGLIVYVDDLTYLRVTRLYGSGNQFQFDKQLAGVRTHTEVTDTIASTVSYLRLVKSGNSYSAYYSADGITYTQIGTAQTASLTDLKVGLLAVAGTGLTANFDYFHVTQPALFSDDFEDGNSTGWTPVNGTWSVVTDGTKVLKQTSSSNEAITYAGDASWTNYAVKADIKLNNNAIDTGSGILARYVDNNNFYMFRLNLPGKVQLYKRVGGTFTLLSQVNDSSILSNTTYTLKLELNGSTLTGYVNGTAKITATDATFSSGKIGARSFNQPFSIDNVSVTEIQ

pLDDT: mean 90.21, std 14.3, range [26.3, 98.94]

Secondary structure (DSSP, 8-state):
--------PPPPPPPS--S-SSSSTT-TTSS-TT--EEESSEEEESSS-SSSS-EEEE-STTEEEEEEEESPPTT-EEEEEEEEEEETS--EEEEEESSSS--EEEEE--SS-EEEEEEEE--TT--EEEEEEEE--SSSEEEEEEEEEEE-S--SSS--S--PBP--B---SSS--TT-EEES--GGGEESSSSTTSEEEE--S--SSSS-----EEEEEPPSSSEEEEEEEE----STT-EEEEEEEEETTEEEEEEEEESSSEEEEEEEEETTEEEEEEEE----SSEEEEEEEEETTEEEEEEESSSSS-EE-SS-EE----S-EEEEEEES-SS-EEEEEEEEEEPPPSEEE--TTSS-TT-EEEES-EEEEEESEEEEEE--SSSEEEEEES-S---SEEEEEEEEE-S--SS-EEEEEEEEEETTEEEEEEEETTTEEEEEEEETTEEEEEEEEE-TT--TT-EEEEEEEEETTEEEEEETTEEEEEEE--S-SS-EEEEEEESS-EEEEEEEEEE--